Protein AF-A0A2H0YFF1-F1 (afdb_monomer)

Radius of gyration: 29.96 Å; Cα contacts (8 Å, |Δi|>4): 1438; chains: 1; bounding box: 68×63×94 Å

Secondary structure (DSSP, 8-state):
---HIIIIITTTS---EEEEPP-SSS--SEEEEE-TTT--HHHHHHHHHH----S-B-HHHHHHHHHHHHHT-SB-TTSS-B-SSTTS---STTT-TT--SSTT-----TT---EEEEEESSS-BS---S-TTTTTSSTTT-S---EES-TTSTTS-EEEPPBTTBPPEE-------SS------HHHHHHHHHHS-S--TTT--SSS----EEEEEEET----HHHHHHHHHHH---SSSSSS--SHHHH-SSSSSS-TTEEEESSHHHHHHHHHHHHHHHHHHH------EEEEE-STTEEEEEEEEEEEEEEETTEEEEEEEEEEEEEEEE-TTSS-EEEE--SSSSSEEETTTSPEEEEEEETTTTEEEEEEEEE-TT--EEEEEEEEEGGGS--SEEHHHHHHH--TTTS---EEE-SSSS--EE-SGGGHHHHHHHHT---SSSSS-SHHHHHHHHHHHHT---TT--SS-SSS-SS---EEEETTEEEE---B--SS---EEESSS-S--HHHHS--TTTS----TTS--PPPPTTSPP-TTSGGGSHHHHT--EEEEE-TTS-EEEEE---EES--TT--TTEEEEES-SS----TT-EEEEEE-GGGGGGGGGGG-TT-----SS-SPP-------S--TTSPPP-

Nearest PDB structures (foldseek):
  4koo-assembly2_C  TM=3.717E-01  e=7.898E-01  Arabidopsis thaliana
  4koo-assembly1_A  TM=3.705E-01  e=1.673E+00  Arabidopsis thaliana
  5glm-assembly1_A  TM=2.133E-01  e=6.062E+00  uncultured bacterium

Solvent-accessible surface area (backbone atoms only — not comparable to full-atom values): 35983 Å² total; per-residue (Å²): 138,85,50,64,65,57,74,73,39,56,90,80,56,80,54,57,39,69,45,70,34,60,80,68,98,78,53,61,22,26,29,55,77,29,41,38,35,70,39,48,73,67,55,48,53,51,49,62,77,70,61,71,95,80,55,62,39,25,52,29,39,23,54,36,22,51,48,22,44,71,24,56,44,65,64,50,86,92,35,54,26,32,41,71,43,84,81,23,49,68,76,48,55,53,42,25,54,66,26,74,35,70,95,41,42,85,36,55,67,69,79,76,78,46,74,42,84,45,78,41,72,68,73,56,31,56,15,58,72,59,20,80,77,41,59,53,44,24,61,95,59,38,86,62,43,54,40,52,74,36,87,91,48,50,74,62,14,24,38,35,68,60,51,93,91,45,65,57,46,73,51,71,62,68,96,62,93,79,96,51,16,31,41,40,31,42,27,15,43,23,31,47,39,41,64,39,54,47,44,48,89,94,58,49,76,49,71,59,73,50,41,39,37,32,29,33,34,37,36,64,36,80,87,59,52,63,55,45,26,18,12,30,42,6,37,42,50,67,85,84,73,76,79,46,69,82,49,64,70,27,29,26,62,85,70,81,82,52,37,78,31,45,38,62,9,70,46,74,67,46,38,53,50,42,55,46,52,51,52,52,51,51,53,44,72,61,45,82,50,65,47,71,28,79,38,78,53,68,69,83,37,29,23,45,29,40,36,25,29,24,24,51,54,40,77,42,74,79,30,75,36,67,41,35,19,39,39,34,31,29,42,30,39,34,43,95,83,69,81,51,72,46,42,25,34,38,64,82,70,76,48,52,47,31,28,56,68,25,31,36,49,47,79,45,74,37,62,84,78,72,41,63,29,25,41,31,19,38,25,38,75,86,59,46,87,52,57,81,71,50,77,46,52,53,87,72,56,40,46,75,33,42,29,27,63,47,48,26,69,51,50,55,88,86,55,61,80,50,36,33,27,33,92,80,83,81,55,80,46,68,63,42,62,93,40,13,75,78,40,21,78,51,28,61,55,61,56,61,64,72,77,84,53,40,37,64,46,25,30,53,51,44,44,39,72,71,35,53,76,54,76,84,38,48,71,61,71,80,88,54,53,63,34,44,73,40,64,35,38,54,100,93,44,75,36,32,58,54,44,32,23,21,68,63,16,35,55,39,79,45,41,33,60,76,75,72,55,54,21,75,79,70,57,33,46,54,46,27,72,41,94,42,100,88,51,85,65,66,79,64,55,76,79,52,83,63,38,82,74,16,52,49,37,17,59,65,34,44,66,32,28,37,31,37,36,18,18,38,67,27,25,41,38,34,25,27,62,46,50,73,35,75,70,64,91,86,68,54,97,44,48,41,26,30,46,44,81,71,91,76,66,86,61,64,24,35,74,68,36,33,36,34,52,56,88,32,37,48,58,53,60,50,74,29,39,74,78,57,81,78,58,88,55,28,29,58,52,69,85,83,73,81,83,91,72,102,63,59,100,82,52,88,81,85,117

Structure (mmCIF, N/CA/C/O backbone):
data_AF-A0A2H0YFF1-F1
#
_entry.id   AF-A0A2H0YFF1-F1
#
loop_
_atom_site.group_PDB
_atom_site.id
_atom_site.type_symbol
_atom_site.label_atom_id
_atom_site.label_alt_id
_atom_site.label_comp_id
_atom_site.label_asym_id
_atom_site.label_entity_id
_atom_site.label_seq_id
_atom_site.pdbx_PDB_ins_code
_atom_site.Cartn_x
_atom_site.Cartn_y
_atom_site.Cartn_z
_atom_site.occupancy
_atom_site.B_iso_or_equiv
_atom_site.auth_seq_id
_atom_site.auth_comp_id
_atom_site.auth_asym_id
_atom_site.auth_atom_id
_atom_site.pdbx_PDB_model_num
ATOM 1 N N . MET A 1 1 ? 21.540 23.521 -10.253 1.00 47.47 1 MET A N 1
ATOM 2 C CA . MET A 1 1 ? 20.463 22.851 -11.001 1.00 47.47 1 MET A CA 1
ATOM 3 C C . MET A 1 1 ? 20.415 21.422 -10.524 1.00 47.47 1 MET A C 1
ATOM 5 O O . MET A 1 1 ? 21.447 20.758 -10.525 1.00 47.47 1 MET A O 1
ATOM 9 N N . GLU A 1 2 ? 19.261 21.023 -10.017 1.00 62.78 2 GLU A N 1
ATOM 10 C CA . GLU A 1 2 ? 18.962 19.650 -9.629 1.00 62.78 2 GLU A CA 1
ATOM 11 C C . GLU A 1 2 ? 18.412 18.920 -10.863 1.00 62.78 2 GLU A C 1
ATOM 13 O O . GLU A 1 2 ? 17.651 19.519 -11.617 1.00 62.78 2 GLU A O 1
ATOM 18 N N . GLY A 1 3 ? 18.865 17.692 -11.125 1.00 69.12 3 GLY A N 1
ATOM 19 C CA . GLY A 1 3 ? 18.370 16.856 -12.225 1.00 69.12 3 GLY A CA 1
ATOM 20 C C . GLY A 1 3 ? 17.419 15.766 -11.724 1.00 69.12 3 GLY A C 1
ATOM 21 O O . GLY A 1 3 ? 17.262 15.581 -10.516 1.00 69.12 3 GLY A O 1
ATOM 22 N N . VAL A 1 4 ? 16.818 15.002 -12.645 1.00 76.19 4 VAL A N 1
ATOM 23 C CA . VAL A 1 4 ? 15.835 13.942 -12.326 1.00 76.19 4 VAL A CA 1
ATOM 24 C C . VAL A 1 4 ? 16.367 12.962 -11.281 1.00 76.19 4 VAL A C 1
ATOM 26 O O . VAL A 1 4 ? 15.707 12.719 -10.275 1.00 76.19 4 VAL A O 1
ATOM 29 N N . VAL A 1 5 ? 17.596 12.471 -11.464 1.00 76.25 5 VAL A N 1
ATOM 30 C CA . VAL A 1 5 ? 18.244 11.506 -10.561 1.00 76.25 5 VAL A CA 1
ATOM 31 C C . VAL A 1 5 ? 18.373 12.056 -9.135 1.00 76.25 5 VAL A C 1
ATOM 33 O O . VAL A 1 5 ? 18.144 11.331 -8.171 1.00 76.25 5 VAL A O 1
ATOM 36 N N . GLN A 1 6 ? 18.696 13.340 -8.974 1.00 71.00 6 GLN A N 1
ATOM 37 C CA . GLN A 1 6 ? 18.771 13.960 -7.652 1.00 71.00 6 GLN A CA 1
ATOM 38 C C . GLN A 1 6 ? 17.389 14.122 -7.009 1.00 71.00 6 GLN A C 1
ATOM 40 O O . GLN A 1 6 ? 17.245 13.782 -5.837 1.00 71.00 6 GLN A O 1
ATOM 45 N N . SER A 1 7 ? 16.394 14.550 -7.793 1.00 60.62 7 SER A N 1
ATOM 46 C CA . SER A 1 7 ? 15.045 14.842 -7.288 1.00 60.62 7 SER A CA 1
ATOM 47 C C . SER A 1 7 ? 14.215 13.596 -6.957 1.00 60.62 7 SER A C 1
ATOM 49 O O . SER A 1 7 ? 13.497 13.583 -5.961 1.00 60.62 7 SER A O 1
ATOM 51 N N . VAL A 1 8 ? 14.309 12.540 -7.773 1.00 57.66 8 VAL A N 1
ATOM 52 C CA . VAL A 1 8 ? 13.447 11.350 -7.662 1.00 57.66 8 VAL A CA 1
ATOM 53 C C . VAL A 1 8 ? 14.130 10.243 -6.864 1.00 57.66 8 VAL A C 1
ATOM 55 O O . VAL A 1 8 ? 13.524 9.661 -5.965 1.00 57.66 8 VAL A O 1
ATOM 58 N N . VAL A 1 9 ? 15.401 9.955 -7.172 1.00 64.12 9 VAL A N 1
ATOM 59 C CA . VAL A 1 9 ? 16.134 8.835 -6.561 1.00 64.12 9 VAL A CA 1
ATOM 60 C C . VAL A 1 9 ? 16.710 9.240 -5.207 1.00 64.12 9 VAL A C 1
ATOM 62 O O . VAL A 1 9 ? 16.519 8.518 -4.230 1.00 64.12 9 VAL A O 1
ATOM 65 N N . GLY A 1 10 ? 17.372 10.399 -5.118 1.00 63.44 10 GLY A N 1
ATOM 66 C CA . GLY A 1 10 ? 17.855 10.974 -3.857 1.00 63.44 10 GLY A CA 1
ATOM 67 C C . GLY A 1 10 ? 18.527 9.953 -2.923 1.00 63.44 10 GLY A C 1
ATOM 68 O O . GLY A 1 10 ? 19.467 9.260 -3.307 1.00 63.44 10 GLY A O 1
ATOM 69 N N . THR A 1 11 ? 18.034 9.853 -1.685 1.00 58.16 11 THR A N 1
ATOM 70 C CA . THR A 1 11 ? 18.439 8.839 -0.689 1.00 58.16 11 THR A CA 1
ATOM 71 C C . THR A 1 11 ? 17.560 7.581 -0.695 1.00 58.16 11 THR A C 1
ATOM 73 O O . THR A 1 11 ? 17.757 6.699 0.139 1.00 58.16 11 THR A O 1
ATOM 76 N N . ARG A 1 12 ? 16.580 7.491 -1.603 1.00 58.72 12 ARG A N 1
ATOM 77 C CA . ARG A 1 12 ? 15.536 6.453 -1.628 1.00 58.72 12 ARG A CA 1
ATOM 78 C C . ARG A 1 12 ? 16.004 5.143 -2.267 1.00 58.72 12 ARG A C 1
ATOM 80 O O . ARG A 1 12 ? 15.419 4.102 -1.991 1.00 58.72 12 ARG A O 1
ATOM 87 N N . ALA A 1 13 ? 17.062 5.170 -3.081 1.00 73.81 13 ALA A N 1
ATOM 88 C CA . ALA A 1 13 ? 17.677 3.969 -3.648 1.00 73.81 13 ALA A CA 1
ATOM 89 C C . ALA A 1 13 ? 19.197 4.120 -3.836 1.00 73.81 13 ALA A C 1
ATOM 91 O O . ALA A 1 13 ? 19.732 5.227 -3.906 1.00 73.81 13 ALA A O 1
ATOM 92 N N . ARG A 1 14 ? 19.903 2.985 -3.938 1.00 79.81 14 ARG A N 1
ATOM 93 C CA . ARG A 1 14 ? 21.318 2.938 -4.345 1.00 79.81 14 ARG A CA 1
ATOM 94 C C . ARG A 1 14 ? 21.388 2.872 -5.864 1.00 79.81 14 ARG A C 1
ATOM 96 O O . ARG A 1 14 ? 20.662 2.094 -6.473 1.00 79.81 14 ARG A O 1
ATOM 103 N N . LEU A 1 15 ? 22.275 3.659 -6.462 1.00 85.75 15 LEU A N 1
ATOM 104 C CA . LEU A 1 15 ? 22.366 3.793 -7.912 1.00 85.75 15 LEU A CA 1
ATOM 105 C C . LEU A 1 15 ? 23.765 3.423 -8.405 1.00 85.75 15 LEU A C 1
ATOM 107 O O . LEU A 1 15 ? 24.764 3.920 -7.889 1.00 85.75 15 LEU A O 1
ATOM 111 N N . GLY A 1 16 ? 23.814 2.582 -9.433 1.00 90.56 16 GLY A N 1
ATOM 112 C CA . GLY A 1 16 ? 25.003 2.342 -10.244 1.00 90.56 16 GLY A CA 1
ATOM 113 C C . GLY A 1 16 ? 24.839 2.951 -11.633 1.00 90.56 16 GLY A C 1
ATOM 114 O O . GLY A 1 16 ? 23.740 3.338 -12.025 1.00 90.56 16 GLY A O 1
ATOM 115 N N . LEU A 1 17 ? 25.934 3.030 -12.381 1.00 92.94 17 LEU A N 1
ATOM 116 C CA . LEU A 1 17 ? 25.935 3.524 -13.755 1.00 92.94 17 LEU A CA 1
ATOM 117 C C . LEU A 1 17 ? 26.795 2.617 -14.619 1.00 92.94 17 LEU A C 1
ATOM 119 O O . LEU A 1 17 ? 27.952 2.364 -14.281 1.00 92.94 17 LEU A O 1
ATOM 123 N N . SER A 1 18 ? 26.240 2.179 -15.743 1.00 93.19 18 SER A N 1
ATOM 124 C CA . SER A 1 18 ? 26.952 1.405 -16.757 1.00 93.19 18 SER A CA 1
ATOM 125 C C . SER A 1 18 ? 26.823 2.086 -18.112 1.00 93.19 18 SER A C 1
ATOM 127 O O . SER A 1 18 ? 25.820 2.742 -18.381 1.00 93.19 18 SER A O 1
ATOM 129 N N . PHE A 1 19 ? 27.836 1.928 -18.956 1.00 92.12 19 PHE A N 1
ATOM 130 C CA . PHE A 1 19 ? 27.847 2.453 -20.319 1.00 92.12 19 PHE A CA 1
ATOM 131 C C . PHE A 1 19 ? 28.189 1.355 -21.321 1.00 92.12 19 PHE A C 1
ATOM 133 O O . PHE A 1 19 ? 28.842 0.365 -20.981 1.00 92.12 19 PHE A O 1
ATOM 140 N N . TYR A 1 20 ? 27.794 1.565 -22.575 1.00 88.94 20 TYR A N 1
ATOM 141 C CA . TYR A 1 20 ? 28.272 0.756 -23.691 1.00 88.94 20 TYR A CA 1
ATOM 142 C C . TYR A 1 20 ? 29.775 0.927 -23.852 1.00 88.94 20 TYR A C 1
ATOM 144 O O . TYR A 1 20 ? 30.327 2.021 -23.690 1.00 88.94 20 TYR A O 1
ATOM 152 N N . LYS A 1 21 ? 30.455 -0.158 -24.200 1.00 80.88 21 LYS A N 1
ATOM 153 C CA . LYS A 1 21 ? 31.898 -0.128 -24.391 1.00 80.88 21 LYS A CA 1
ATOM 154 C C . LYS A 1 21 ? 32.259 0.485 -25.744 1.00 80.88 21 LYS A C 1
ATOM 156 O O . LYS A 1 21 ? 31.589 0.242 -26.744 1.00 80.88 21 LYS A O 1
ATOM 161 N N . THR A 1 22 ? 33.324 1.287 -25.791 1.00 69.62 22 THR A N 1
ATOM 162 C CA . THR A 1 22 ? 33.795 1.962 -27.014 1.00 69.62 22 THR A CA 1
ATOM 163 C C . THR A 1 22 ? 34.556 1.021 -27.945 1.00 69.62 22 THR A C 1
ATOM 165 O O . THR A 1 22 ? 35.448 0.304 -27.504 1.00 69.62 22 THR A O 1
ATOM 168 N N . ASN A 1 23 ? 34.241 1.043 -29.244 1.00 60.88 23 ASN A N 1
ATOM 169 C CA . ASN A 1 23 ? 34.845 0.181 -30.271 1.00 60.88 23 ASN A CA 1
ATOM 170 C C . ASN A 1 23 ? 36.364 0.383 -30.475 1.00 60.88 23 ASN A C 1
ATOM 172 O O . ASN A 1 23 ? 36.762 1.380 -31.069 1.00 60.88 23 ASN A O 1
ATOM 176 N N . ALA A 1 24 ? 37.199 -0.591 -30.072 1.00 55.22 24 ALA A N 1
ATOM 177 C CA . ALA A 1 24 ? 38.389 -1.100 -30.793 1.00 55.22 24 ALA A CA 1
ATOM 178 C C . ALA A 1 24 ? 39.198 -2.138 -29.966 1.00 55.22 24 ALA A C 1
ATOM 180 O O . ALA A 1 24 ? 39.409 -1.933 -28.773 1.00 55.22 24 ALA A O 1
ATOM 181 N N . PRO A 1 25 ? 39.770 -3.210 -30.558 1.00 51.38 25 PRO A N 1
ATOM 182 C CA . PRO A 1 25 ? 39.350 -3.934 -31.759 1.00 51.38 25 PRO A CA 1
ATOM 183 C C . PRO A 1 25 ? 38.375 -5.097 -31.456 1.00 51.38 25 PRO A C 1
ATOM 185 O O . PRO A 1 25 ? 37.949 -5.768 -32.389 1.00 51.38 25 PRO A O 1
ATOM 188 N N . ARG A 1 26 ? 38.052 -5.372 -30.177 1.00 59.62 26 ARG A N 1
ATOM 189 C CA . ARG A 1 26 ? 37.077 -6.399 -29.732 1.00 59.62 26 ARG A CA 1
ATOM 190 C C . ARG A 1 26 ? 36.312 -6.067 -28.424 1.00 59.62 26 ARG A C 1
ATOM 192 O O . ARG A 1 26 ? 36.254 -6.923 -27.542 1.00 59.62 26 ARG A O 1
ATOM 199 N N . PRO A 1 27 ? 35.793 -4.854 -28.184 1.00 62.25 27 PRO A N 1
ATOM 200 C CA . PRO A 1 27 ? 35.020 -4.617 -26.972 1.00 62.25 27 PRO A CA 1
ATOM 201 C C . PRO A 1 27 ? 33.555 -5.002 -27.203 1.00 62.25 27 PRO A C 1
ATOM 203 O O . PRO A 1 27 ? 32.836 -4.299 -27.898 1.00 62.25 27 PRO A O 1
ATOM 206 N N . GLN A 1 28 ? 33.145 -6.133 -26.637 1.00 76.75 28 GLN A N 1
ATOM 207 C CA . GLN A 1 28 ? 31.749 -6.578 -26.573 1.00 76.75 28 GLN A CA 1
ATOM 208 C C . GLN A 1 28 ? 31.120 -6.111 -25.254 1.00 76.75 28 GLN A C 1
ATOM 210 O O . GLN A 1 28 ? 31.837 -5.973 -24.257 1.00 76.75 28 GLN A O 1
ATOM 215 N N . GLY A 1 29 ? 29.806 -5.876 -25.257 1.00 84.69 29 GLY A N 1
ATOM 216 C CA . GLY A 1 29 ? 29.028 -5.515 -24.070 1.00 84.69 29 GLY A CA 1
ATOM 217 C C . GLY A 1 29 ? 29.283 -4.116 -23.515 1.00 84.69 29 GLY A C 1
ATOM 218 O O . GLY A 1 29 ? 29.617 -3.173 -24.240 1.00 84.69 29 GLY A O 1
ATOM 219 N N . GLY A 1 30 ? 29.093 -3.991 -22.204 1.00 89.94 30 GLY A N 1
ATOM 220 C CA . GLY A 1 30 ? 29.210 -2.734 -21.473 1.00 89.94 30 GLY A CA 1
ATOM 221 C C . GLY A 1 30 ? 30.314 -2.752 -20.425 1.00 89.94 30 GLY A C 1
ATOM 222 O O . GLY A 1 30 ? 31.131 -3.669 -20.350 1.00 89.94 30 GLY A O 1
ATOM 223 N N . PHE A 1 31 ? 30.335 -1.719 -19.594 1.00 92.00 31 PHE A N 1
ATOM 224 C CA . PHE A 1 31 ? 31.140 -1.685 -18.380 1.00 92.00 31 PHE A CA 1
ATOM 225 C C . PHE A 1 31 ? 30.450 -0.861 -17.290 1.00 92.00 31 PHE A C 1
ATOM 227 O O . PHE A 1 31 ? 29.748 0.111 -17.575 1.00 92.00 31 PHE A O 1
ATOM 234 N N . VAL A 1 32 ? 30.674 -1.244 -16.036 1.00 93.62 32 VAL A N 1
ATOM 235 C CA . VAL A 1 32 ? 30.192 -0.548 -14.843 1.00 93.62 32 VAL A CA 1
ATOM 236 C C . VAL A 1 32 ? 31.130 0.618 -14.555 1.00 93.62 32 VAL A C 1
ATOM 238 O O . VAL A 1 32 ? 32.269 0.432 -14.129 1.00 93.62 32 VAL A O 1
ATOM 241 N N . GLN A 1 33 ? 30.643 1.831 -14.790 1.00 92.50 33 GLN A N 1
ATOM 242 C CA . GLN A 1 33 ? 31.378 3.065 -14.529 1.00 92.50 33 GLN A CA 1
ATOM 243 C C . GLN A 1 33 ? 31.280 3.486 -13.061 1.00 92.50 33 GLN A C 1
ATOM 245 O O . GLN A 1 33 ? 32.243 3.992 -12.484 1.00 92.50 33 GLN A O 1
ATOM 250 N N . VAL A 1 34 ? 30.110 3.290 -12.453 1.00 91.25 34 VAL A N 1
ATOM 251 C CA . VAL A 1 34 ? 29.871 3.566 -11.036 1.00 91.25 34 VAL A CA 1
ATOM 252 C C . VAL A 1 34 ? 29.217 2.345 -10.407 1.00 91.25 34 VAL A C 1
ATOM 254 O O . VAL A 1 34 ? 28.127 1.942 -10.808 1.00 91.25 34 VAL A O 1
ATOM 257 N N . ASN A 1 35 ? 29.883 1.764 -9.410 1.00 89.94 35 ASN A N 1
ATOM 258 C CA . ASN A 1 35 ? 29.357 0.622 -8.668 1.00 89.94 35 ASN A CA 1
ATOM 259 C C . ASN A 1 35 ? 28.152 1.042 -7.816 1.00 89.94 35 ASN A C 1
ATOM 261 O O . ASN A 1 35 ? 28.213 2.058 -7.125 1.00 89.94 35 ASN A O 1
ATOM 265 N N . VAL A 1 36 ? 27.120 0.199 -7.757 1.00 87.94 36 VAL A N 1
ATOM 266 C CA . VAL A 1 36 ? 25.960 0.372 -6.856 1.00 87.94 36 VAL A CA 1
ATOM 267 C C . VAL A 1 36 ? 26.406 0.395 -5.388 1.00 87.94 36 VAL A C 1
ATOM 269 O O . VAL A 1 36 ? 25.843 1.097 -4.545 1.00 87.94 36 VAL A O 1
ATOM 272 N N . SER A 1 37 ? 27.452 -0.372 -5.082 1.00 74.56 37 SER A N 1
ATOM 273 C CA . SER A 1 37 ? 27.920 -0.621 -3.725 1.00 74.56 37 SER A CA 1
ATOM 274 C C . SER A 1 37 ? 28.665 0.557 -3.082 1.00 74.56 37 SER A C 1
ATOM 276 O O . SER A 1 37 ? 28.635 0.723 -1.862 1.00 74.56 37 SER A O 1
ATOM 278 N N . GLY A 1 38 ? 29.326 1.381 -3.901 1.00 58.41 38 GLY A N 1
ATOM 279 C CA . GLY A 1 38 ? 30.265 2.416 -3.453 1.00 58.41 38 GLY A CA 1
ATOM 280 C C . GLY A 1 38 ? 30.173 3.746 -4.202 1.00 58.41 38 GLY A C 1
ATOM 281 O O . GLY A 1 38 ? 30.958 4.650 -3.920 1.00 58.41 38 GLY A O 1
ATOM 282 N N . GLY A 1 39 ? 29.246 3.882 -5.152 1.00 62.56 39 GLY A N 1
ATOM 283 C CA . GLY A 1 39 ? 28.975 5.133 -5.847 1.00 62.56 39 GLY A CA 1
ATOM 284 C C . GLY A 1 39 ? 28.208 6.112 -4.965 1.00 62.56 39 GLY A C 1
ATOM 285 O O . GLY A 1 39 ? 27.150 5.787 -4.432 1.00 62.56 39 GLY A O 1
ATOM 286 N N . SER A 1 40 ? 28.709 7.340 -4.825 1.00 68.69 40 SER A N 1
ATOM 287 C CA . SER A 1 40 ? 27.871 8.436 -4.337 1.00 68.69 40 SER A CA 1
ATOM 288 C C . SER A 1 40 ? 26.937 8.897 -5.456 1.00 68.69 40 SER A C 1
ATOM 290 O O . SER A 1 40 ? 27.327 8.899 -6.626 1.00 68.69 40 SER A O 1
ATOM 292 N N . LEU A 1 41 ? 25.746 9.393 -5.111 1.00 69.44 41 LEU A N 1
ATOM 293 C CA . LEU A 1 41 ? 24.835 10.027 -6.075 1.00 69.44 41 LEU A CA 1
ATOM 294 C C . LEU A 1 41 ? 25.551 11.106 -6.908 1.00 69.44 41 LEU A C 1
ATOM 296 O O . LEU A 1 41 ? 25.374 11.201 -8.120 1.00 69.44 41 LEU A O 1
ATOM 300 N N . SER A 1 42 ? 26.446 11.864 -6.266 1.00 76.62 42 SER A N 1
ATOM 301 C CA . SER A 1 42 ? 27.289 12.862 -6.926 1.00 76.62 42 SER A CA 1
ATOM 302 C C . SER A 1 42 ? 28.253 12.266 -7.957 1.00 76.62 42 SER A C 1
ATOM 304 O O . SER A 1 42 ? 28.470 12.877 -8.999 1.00 76.62 42 SER A O 1
ATOM 306 N N . SER A 1 43 ? 28.817 11.079 -7.709 1.00 81.25 43 SER A N 1
ATOM 307 C CA . SER A 1 43 ? 29.696 10.401 -8.666 1.00 81.25 43 SER A CA 1
ATOM 308 C C . SER A 1 43 ? 28.932 9.958 -9.915 1.00 81.25 43 SER A C 1
ATOM 310 O O . SER A 1 43 ? 29.400 10.211 -11.023 1.00 81.25 43 SER A O 1
ATOM 312 N N . THR A 1 44 ? 27.720 9.420 -9.751 1.00 84.25 44 THR A N 1
ATOM 313 C CA . THR A 1 44 ? 26.844 9.033 -10.864 1.00 84.25 44 THR A CA 1
ATOM 314 C C . THR A 1 44 ? 26.440 10.238 -11.706 1.00 84.25 44 THR A C 1
ATOM 316 O O . THR A 1 44 ? 26.648 10.238 -12.917 1.00 84.25 44 THR A O 1
ATOM 319 N N . VAL A 1 45 ? 25.958 11.310 -11.068 1.00 84.88 45 VAL A N 1
ATOM 320 C CA . VAL A 1 45 ? 25.586 12.562 -11.751 1.00 84.88 45 VAL A CA 1
ATOM 321 C C . VAL A 1 45 ? 26.768 13.154 -12.520 1.00 84.88 45 VAL A C 1
ATOM 323 O O . VAL A 1 45 ? 26.618 13.575 -13.666 1.00 84.88 45 VAL A O 1
ATOM 326 N N . ASN A 1 46 ? 27.962 13.164 -11.920 1.00 87.88 46 ASN A N 1
ATOM 327 C CA . ASN A 1 46 ? 29.157 13.669 -12.591 1.00 87.88 46 ASN A CA 1
ATOM 328 C C . ASN A 1 46 ? 29.490 12.858 -13.846 1.00 87.88 46 ASN A C 1
ATOM 330 O O . ASN A 1 46 ? 29.812 13.443 -14.876 1.00 87.88 46 ASN A O 1
ATOM 334 N N . GLN A 1 47 ? 29.400 11.528 -13.784 1.00 90.50 47 GLN A N 1
ATOM 335 C CA . GLN A 1 47 ? 29.680 10.680 -14.942 1.00 90.50 47 GLN A CA 1
ATOM 336 C C . GLN A 1 47 ? 28.637 10.844 -16.050 1.00 90.50 47 GLN A C 1
ATOM 338 O O . GLN A 1 47 ? 29.024 10.908 -17.215 1.00 90.50 47 GLN A O 1
ATOM 343 N N . ILE A 1 48 ? 27.353 11.001 -15.708 1.00 88.94 48 ILE A N 1
ATOM 344 C CA . ILE A 1 48 ? 26.289 11.314 -16.678 1.00 88.94 48 ILE A CA 1
ATOM 345 C C . ILE A 1 48 ? 26.590 12.635 -17.404 1.00 88.94 48 ILE A C 1
ATOM 347 O O . ILE A 1 48 ? 26.546 12.687 -18.627 1.00 88.94 48 ILE A O 1
ATOM 351 N N . ASN A 1 49 ? 26.972 13.685 -16.672 1.00 88.81 49 ASN A N 1
ATOM 352 C CA . ASN A 1 49 ? 27.240 15.003 -17.259 1.00 88.81 49 ASN A CA 1
ATOM 353 C C . ASN A 1 49 ? 28.520 15.061 -18.113 1.00 88.81 49 ASN A C 1
ATOM 355 O O . ASN A 1 49 ? 28.637 15.913 -18.995 1.00 88.81 49 ASN A O 1
ATOM 359 N N . LEU A 1 50 ? 29.510 14.212 -17.819 1.00 89.94 50 LEU A N 1
ATOM 360 C CA . LEU A 1 50 ? 30.820 14.236 -18.479 1.00 89.94 50 LEU A CA 1
ATOM 361 C C . LEU A 1 50 ? 30.926 13.264 -19.659 1.00 89.94 50 LEU A C 1
ATOM 363 O O . LEU A 1 50 ? 31.741 13.488 -20.557 1.00 89.94 50 LEU A O 1
ATOM 367 N N . THR A 1 51 ? 30.138 12.190 -19.663 1.00 87.44 51 THR A N 1
ATOM 368 C CA . THR A 1 51 ? 30.247 11.134 -20.674 1.00 87.44 51 THR A CA 1
ATOM 369 C C . THR A 1 51 ? 29.468 11.509 -21.927 1.00 87.44 51 THR A C 1
ATOM 371 O O . THR A 1 51 ? 28.304 11.890 -21.863 1.00 87.44 51 THR A O 1
ATOM 374 N N . ARG A 1 52 ? 30.111 11.388 -23.092 1.00 83.81 52 ARG A N 1
ATOM 375 C CA . ARG A 1 52 ? 29.475 11.620 -24.395 1.00 83.81 52 ARG A CA 1
ATOM 376 C C . ARG A 1 52 ? 29.223 10.290 -25.115 1.00 83.81 52 ARG A C 1
ATOM 378 O O . ARG A 1 52 ? 30.161 9.488 -25.192 1.00 83.81 52 ARG A O 1
ATOM 385 N N . PRO A 1 53 ? 28.025 10.070 -25.691 1.00 79.25 53 PRO A N 1
ATOM 386 C CA . PRO A 1 53 ? 27.761 8.914 -26.548 1.00 79.25 53 PRO A CA 1
ATOM 387 C C . PRO A 1 53 ? 28.768 8.864 -27.705 1.00 79.25 53 PRO A C 1
ATOM 389 O O . PRO A 1 53 ? 29.011 9.876 -28.364 1.00 79.25 53 PRO A O 1
ATOM 392 N N . SER A 1 54 ? 29.428 7.723 -27.907 1.00 74.88 54 SER A N 1
ATOM 393 C CA . SER A 1 54 ? 30.556 7.619 -28.853 1.00 74.88 54 SER A CA 1
ATOM 394 C C . SER A 1 54 ? 30.808 6.205 -29.390 1.00 74.88 54 SER A C 1
ATOM 396 O O . SER A 1 54 ? 31.890 5.924 -29.908 1.00 74.88 54 SER A O 1
ATOM 398 N N . THR A 1 55 ? 29.842 5.296 -29.261 1.00 73.75 55 THR A N 1
ATOM 399 C CA . THR A 1 55 ? 30.026 3.883 -29.609 1.00 73.75 55 THR A CA 1
ATOM 400 C C . THR A 1 55 ? 28.779 3.262 -30.233 1.00 73.75 55 THR A C 1
ATOM 402 O O . THR A 1 55 ? 27.745 3.911 -30.335 1.00 73.75 55 THR A O 1
ATOM 405 N N . ASN A 1 56 ? 28.936 2.020 -30.682 1.00 77.38 56 ASN A N 1
ATOM 406 C CA . ASN A 1 56 ? 27.887 1.124 -31.150 1.00 77.38 56 ASN A CA 1
ATOM 407 C C . ASN A 1 56 ? 26.916 0.729 -30.019 1.00 77.38 56 ASN A C 1
ATOM 409 O O . ASN A 1 56 ? 27.161 1.027 -28.850 1.00 77.38 56 ASN A O 1
ATOM 413 N N . THR A 1 57 ? 25.854 -0.000 -30.365 1.00 82.25 57 THR A N 1
ATOM 414 C CA . THR A 1 57 ? 24.722 -0.316 -29.480 1.00 82.25 57 THR A CA 1
ATOM 415 C C . THR A 1 57 ? 24.636 -1.833 -29.197 1.00 82.25 57 THR A C 1
ATOM 417 O O . THR A 1 57 ? 23.768 -2.501 -29.761 1.00 82.25 57 THR A O 1
ATOM 420 N N . PRO A 1 58 ? 25.541 -2.419 -28.377 1.00 84.75 58 PRO A N 1
ATOM 421 C CA . PRO A 1 58 ? 25.513 -3.839 -27.999 1.00 84.75 58 PRO A CA 1
ATOM 422 C C . PRO A 1 58 ? 24.494 -4.074 -26.873 1.00 84.75 58 PRO A C 1
ATOM 424 O O . PRO A 1 58 ? 24.862 -4.134 -25.693 1.00 84.75 58 PRO A O 1
ATOM 427 N N . LEU A 1 59 ? 23.203 -4.092 -27.216 1.00 88.69 59 LEU A N 1
ATOM 428 C CA . LEU A 1 59 ? 22.118 -4.077 -26.232 1.00 88.69 59 LEU A CA 1
ATOM 429 C C . LEU A 1 59 ? 22.147 -5.308 -25.324 1.00 88.69 59 LEU A C 1
ATOM 431 O O . LEU A 1 59 ? 22.246 -5.188 -24.098 1.00 88.69 59 LEU A O 1
ATOM 435 N N . ALA A 1 60 ? 22.101 -6.495 -25.921 1.00 89.31 60 ALA A N 1
ATOM 436 C CA . ALA A 1 60 ? 21.970 -7.724 -25.168 1.00 89.31 60 ALA A CA 1
ATOM 437 C C . ALA A 1 60 ? 23.260 -8.058 -24.408 1.00 89.31 60 ALA A C 1
ATOM 439 O O . ALA A 1 60 ? 23.201 -8.435 -23.235 1.00 89.31 60 ALA A O 1
ATOM 440 N N . GLU A 1 61 ? 24.445 -7.846 -24.997 1.00 88.94 61 GLU A N 1
ATOM 441 C CA . GLU A 1 61 ? 25.695 -8.066 -24.267 1.00 88.94 61 GLU A CA 1
ATOM 442 C C . GLU A 1 61 ? 25.898 -7.080 -23.123 1.00 88.94 61 GLU A C 1
ATOM 444 O O . GLU A 1 61 ? 26.494 -7.459 -22.117 1.00 88.94 61 GLU A O 1
ATOM 449 N N . THR A 1 62 ? 25.427 -5.836 -23.245 1.00 91.88 62 THR A N 1
ATOM 450 C CA . THR A 1 62 ? 25.506 -4.872 -22.140 1.00 91.88 62 THR A CA 1
ATOM 451 C C . THR A 1 62 ? 24.607 -5.302 -20.992 1.00 91.88 62 THR A C 1
ATOM 453 O O . THR A 1 62 ? 25.067 -5.325 -19.847 1.00 91.88 62 THR A O 1
ATOM 456 N N . LEU A 1 63 ? 23.361 -5.696 -21.274 1.00 94.12 63 LEU A N 1
ATOM 457 C CA . LEU A 1 63 ? 22.470 -6.236 -20.247 1.00 94.12 63 LEU A CA 1
ATOM 458 C C . LEU A 1 63 ? 23.069 -7.502 -19.610 1.00 94.12 63 LEU A C 1
ATOM 460 O O . LEU A 1 63 ? 23.042 -7.650 -18.387 1.00 94.12 63 LEU A O 1
ATOM 464 N N . TRP A 1 64 ? 23.714 -8.359 -20.407 1.00 93.56 64 TRP A N 1
ATOM 465 C CA . TRP A 1 64 ? 24.429 -9.534 -19.910 1.00 93.56 64 TRP A CA 1
ATOM 466 C C . TRP A 1 64 ? 25.628 -9.168 -19.027 1.00 93.56 64 TRP A C 1
ATOM 468 O O . TRP A 1 64 ? 25.828 -9.775 -17.976 1.00 93.56 64 TRP A O 1
ATOM 478 N N . THR A 1 65 ? 26.396 -8.132 -19.374 1.00 93.94 65 THR A N 1
ATOM 479 C CA . THR A 1 65 ? 27.461 -7.603 -18.508 1.00 93.94 65 THR A CA 1
ATOM 480 C C . THR A 1 65 ? 26.912 -7.115 -17.169 1.00 93.94 65 THR A C 1
ATOM 482 O O . THR A 1 65 ? 27.502 -7.409 -16.127 1.00 93.94 65 THR A O 1
ATOM 485 N N . VAL A 1 66 ? 25.770 -6.419 -17.166 1.00 95.38 66 VAL A N 1
ATOM 486 C CA . VAL A 1 66 ? 25.096 -6.000 -15.926 1.00 95.38 66 VAL A CA 1
ATOM 487 C C . VAL A 1 66 ? 24.648 -7.220 -15.115 1.00 95.38 66 VAL A C 1
ATOM 489 O O . VAL A 1 66 ? 24.871 -7.253 -13.905 1.00 95.38 66 VAL A O 1
ATOM 492 N N . ALA A 1 67 ? 24.116 -8.263 -15.759 1.00 94.75 67 ALA A N 1
ATOM 493 C CA . ALA A 1 67 ? 23.777 -9.518 -15.089 1.00 94.75 67 ALA A CA 1
ATOM 494 C C . ALA A 1 67 ? 24.999 -10.146 -14.401 1.00 94.75 67 ALA A C 1
ATOM 496 O O . ALA A 1 67 ? 24.937 -10.497 -13.225 1.00 94.75 67 ALA A O 1
ATOM 497 N N . GLY A 1 68 ? 26.144 -10.200 -15.088 1.00 94.00 68 GLY A N 1
ATOM 498 C CA . GLY A 1 68 ? 27.403 -10.686 -14.523 1.00 94.00 68 GLY A CA 1
ATOM 499 C C . GLY A 1 68 ? 27.928 -9.854 -13.352 1.00 94.00 68 GLY A C 1
ATOM 500 O O . GLY A 1 68 ? 28.498 -10.406 -12.405 1.00 94.00 68 GLY A O 1
ATOM 501 N N . TYR A 1 69 ? 27.708 -8.538 -13.388 1.00 94.94 69 TYR A N 1
ATOM 502 C CA . TYR A 1 69 ? 28.020 -7.636 -12.283 1.00 94.94 69 TYR A CA 1
ATOM 503 C C . TYR A 1 69 ? 27.163 -7.934 -11.045 1.00 94.94 69 TYR A C 1
ATOM 505 O O . TYR A 1 69 ? 27.707 -8.052 -9.947 1.00 94.94 69 TYR A O 1
ATOM 513 N N . PHE A 1 70 ? 25.854 -8.136 -11.203 1.00 93.81 70 PHE A N 1
ATOM 514 C CA . PHE A 1 70 ? 24.973 -8.528 -10.096 1.00 93.81 70 PHE A CA 1
ATOM 515 C C . PHE A 1 70 ? 25.215 -9.959 -9.613 1.00 93.81 70 PHE A C 1
ATOM 517 O O . PHE A 1 70 ? 25.139 -10.209 -8.410 1.00 93.81 70 PHE A O 1
ATOM 524 N N . ALA A 1 71 ? 25.591 -10.868 -10.512 1.00 92.81 71 ALA A N 1
ATOM 525 C CA . ALA A 1 71 ? 25.996 -12.237 -10.204 1.00 92.81 71 ALA A CA 1
ATOM 526 C C . ALA A 1 71 ? 27.372 -12.330 -9.516 1.00 92.81 71 ALA A C 1
ATOM 528 O O . ALA A 1 71 ? 27.688 -13.356 -8.918 1.00 92.81 71 ALA A O 1
ATOM 529 N N . GLN A 1 72 ? 28.203 -11.280 -9.610 1.00 92.00 72 GLN A N 1
ATOM 530 C CA . GLN A 1 72 ? 29.590 -11.254 -9.124 1.00 92.00 72 GLN A CA 1
ATOM 531 C C . GLN A 1 72 ? 30.429 -12.448 -9.622 1.00 92.00 72 GLN A C 1
ATOM 533 O O . GLN A 1 72 ? 31.229 -13.031 -8.893 1.00 92.00 72 GLN A O 1
ATOM 538 N N . THR A 1 73 ? 30.287 -12.795 -10.903 1.00 91.19 73 THR A N 1
ATOM 539 C CA . THR A 1 73 ? 31.044 -13.883 -11.548 1.00 91.19 73 THR A CA 1
ATOM 540 C C . THR A 1 73 ? 31.705 -13.415 -12.837 1.00 91.19 73 THR A C 1
ATOM 542 O O . THR A 1 73 ? 31.274 -12.449 -13.459 1.00 91.19 73 THR A O 1
ATOM 545 N N . ALA A 1 74 ? 32.788 -14.080 -13.244 1.00 89.00 74 ALA A N 1
ATOM 546 C CA . ALA A 1 74 ? 33.495 -13.772 -14.485 1.00 89.00 74 ALA A CA 1
ATOM 547 C C . ALA A 1 74 ? 32.917 -14.509 -15.707 1.00 89.00 74 ALA A C 1
ATOM 549 O O . ALA A 1 74 ? 33.143 -14.071 -16.830 1.00 89.00 74 ALA A O 1
ATOM 550 N N . SER A 1 75 ? 32.205 -15.619 -15.500 1.00 87.31 75 SER A N 1
ATOM 551 C CA . SER A 1 75 ? 31.640 -16.451 -16.568 1.00 87.31 75 SER A CA 1
ATOM 552 C C . SER A 1 75 ? 30.326 -17.086 -16.111 1.00 87.31 75 SER A C 1
ATOM 554 O O . SER A 1 75 ? 30.190 -17.458 -14.943 1.00 87.31 75 SER A O 1
ATOM 556 N N . MET A 1 76 ? 29.371 -17.192 -17.036 1.00 86.12 76 MET A N 1
ATOM 557 C CA . MET A 1 76 ? 28.063 -17.836 -16.872 1.00 86.12 76 MET A CA 1
ATOM 558 C C . MET A 1 76 ? 27.724 -18.593 -18.162 1.00 86.12 76 MET A C 1
ATOM 560 O O . MET A 1 76 ? 28.223 -18.238 -19.231 1.00 86.12 76 MET A O 1
ATOM 564 N N . GLU A 1 77 ? 26.902 -19.642 -18.071 1.00 85.75 77 GLU A N 1
ATOM 565 C CA . GLU A 1 77 ? 26.384 -20.383 -19.235 1.00 85.75 77 GLU A CA 1
ATOM 566 C C . GLU A 1 77 ? 27.448 -20.979 -20.179 1.00 85.75 77 GLU A C 1
ATOM 568 O O . GLU A 1 77 ? 27.167 -21.313 -21.329 1.00 85.75 77 GLU A O 1
ATOM 573 N N . SER A 1 78 ? 28.693 -21.150 -19.712 1.00 78.0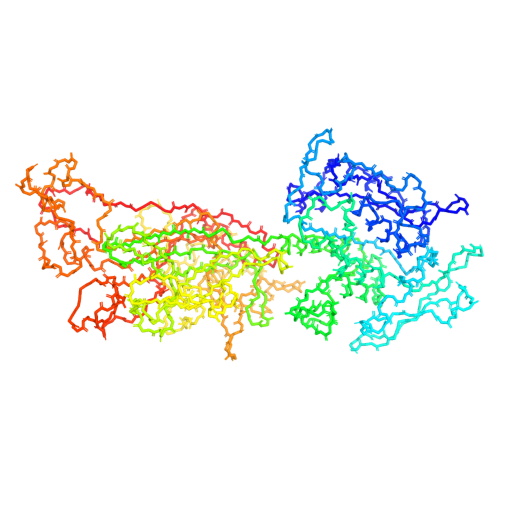6 78 SER A N 1
ATOM 574 C CA . SER A 1 78 ? 29.836 -21.721 -20.459 1.00 78.06 78 SER A CA 1
ATOM 575 C C . SER A 1 78 ? 30.204 -21.021 -21.784 1.00 78.06 78 SER A C 1
ATOM 577 O O . SER A 1 78 ? 31.076 -21.496 -22.514 1.00 78.06 78 SER A O 1
ATOM 579 N N . GLY A 1 79 ? 29.566 -19.887 -22.085 1.00 79.50 79 GLY A N 1
ATOM 580 C CA . GLY A 1 79 ? 29.725 -19.117 -23.314 1.00 79.50 79 GLY A CA 1
ATOM 581 C C . GLY A 1 79 ? 30.522 -17.821 -23.125 1.00 79.50 79 GLY A C 1
ATOM 582 O O . GLY A 1 79 ? 31.154 -17.615 -22.087 1.00 79.50 79 GLY A O 1
ATOM 583 N N . PRO A 1 80 ? 30.536 -16.940 -24.139 1.00 83.50 80 PRO A N 1
ATOM 584 C CA . PRO A 1 80 ? 31.144 -15.621 -24.017 1.00 83.50 80 PRO A CA 1
ATOM 585 C C . PRO A 1 80 ? 30.434 -14.734 -22.980 1.00 83.50 80 PRO A C 1
ATOM 587 O O . PRO A 1 80 ? 29.225 -14.828 -22.775 1.00 83.50 80 PRO A O 1
ATOM 590 N N . GLY A 1 81 ? 31.202 -13.850 -22.336 1.00 83.88 81 GLY A N 1
ATOM 591 C CA . GLY A 1 81 ? 30.699 -12.995 -21.259 1.00 83.88 81 GLY A CA 1
ATOM 592 C C . GLY A 1 81 ? 30.405 -13.770 -19.959 1.00 83.88 81 GLY A C 1
ATOM 593 O O . GLY A 1 81 ? 30.872 -14.898 -19.782 1.00 83.88 81 GLY A O 1
ATOM 594 N N . PRO A 1 82 ? 29.671 -13.169 -19.007 1.00 90.12 82 PRO A N 1
ATOM 595 C CA . PRO A 1 82 ? 29.193 -11.781 -19.003 1.00 90.12 82 PRO A CA 1
ATOM 596 C C . PRO A 1 82 ? 30.306 -10.740 -18.797 1.00 90.12 82 PRO A C 1
ATOM 598 O O . PRO A 1 82 ? 30.110 -9.558 -19.079 1.00 90.12 82 PRO A O 1
ATOM 601 N N . ARG A 1 83 ? 31.506 -11.174 -18.379 1.00 91.19 83 ARG A N 1
ATOM 602 C CA . ARG A 1 83 ? 32.713 -10.338 -18.285 1.00 91.19 83 ARG A CA 1
ATOM 603 C C . ARG A 1 83 ? 33.585 -10.500 -19.533 1.00 91.19 83 ARG A C 1
ATOM 605 O O . ARG A 1 83 ? 34.439 -11.383 -19.585 1.00 91.19 83 ARG A O 1
ATOM 612 N N . TYR A 1 84 ? 33.395 -9.656 -20.544 1.00 87.88 84 TYR A N 1
ATOM 613 C CA . TYR A 1 84 ? 34.162 -9.714 -21.800 1.00 87.88 84 TYR A CA 1
ATOM 614 C C . TYR A 1 84 ? 35.614 -9.233 -21.639 1.00 87.88 84 TYR A C 1
ATOM 616 O O . TYR A 1 84 ? 36.510 -9.612 -22.393 1.00 87.88 84 TYR A O 1
ATOM 624 N N . SER A 1 85 ? 35.873 -8.412 -20.628 1.00 88.25 85 SER A N 1
ATOM 625 C CA . SER A 1 85 ? 37.183 -7.957 -20.191 1.00 88.25 85 SER A CA 1
ATOM 626 C C . SER A 1 85 ? 37.210 -7.801 -18.678 1.00 88.25 85 SER A C 1
ATOM 628 O O . SER A 1 85 ? 36.229 -7.418 -18.0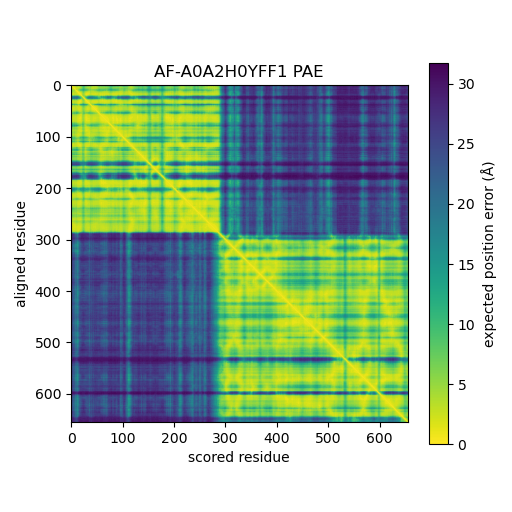45 1.00 88.25 85 SER A O 1
ATOM 630 N N . SER A 1 86 ? 38.381 -8.009 -18.077 1.00 87.31 86 SER A N 1
ATOM 631 C CA . SER A 1 86 ? 38.577 -7.797 -16.641 1.00 87.31 86 SER A CA 1
ATOM 632 C C . SER A 1 86 ? 38.262 -6.365 -16.185 1.00 87.31 86 SER A C 1
ATOM 634 O O . SER A 1 86 ? 38.040 -6.154 -14.997 1.00 87.31 86 SER A O 1
ATOM 636 N N . ALA A 1 87 ? 38.241 -5.390 -17.096 1.00 88.12 87 ALA A N 1
ATOM 637 C CA . ALA A 1 87 ? 37.883 -4.008 -16.792 1.00 88.12 87 ALA A CA 1
ATOM 638 C C . ALA A 1 87 ? 36.366 -3.730 -16.803 1.00 88.12 87 ALA A C 1
ATOM 640 O O . ALA A 1 87 ? 35.973 -2.660 -16.358 1.00 88.12 87 ALA A O 1
ATOM 641 N N . ASP A 1 88 ? 35.524 -4.656 -17.282 1.00 90.75 88 ASP A N 1
ATOM 642 C CA . ASP A 1 88 ? 34.089 -4.385 -17.473 1.00 90.75 88 ASP A CA 1
ATOM 643 C C . ASP A 1 88 ? 33.355 -4.199 -16.144 1.00 90.75 88 ASP A C 1
ATOM 645 O O . ASP A 1 88 ? 32.503 -3.333 -16.005 1.00 90.75 88 ASP A O 1
ATOM 649 N N . TYR A 1 89 ? 33.706 -4.993 -15.140 1.00 93.06 89 TYR A N 1
ATOM 650 C CA . TYR A 1 89 ? 33.286 -4.790 -13.761 1.00 93.06 89 TYR A CA 1
ATOM 651 C C . TYR A 1 89 ? 34.266 -5.473 -12.820 1.00 93.06 89 TYR A C 1
ATOM 653 O O . TYR A 1 89 ? 35.033 -6.364 -13.203 1.00 93.06 89 TYR A O 1
ATOM 661 N N . THR A 1 90 ? 34.248 -5.036 -11.567 1.00 92.62 90 THR A N 1
ATOM 662 C CA . THR A 1 90 ? 35.066 -5.614 -10.504 1.00 92.62 90 THR A CA 1
ATOM 663 C C . THR A 1 90 ? 34.269 -6.678 -9.757 1.00 92.62 90 THR A C 1
ATOM 665 O O . THR A 1 90 ? 33.085 -6.490 -9.490 1.00 92.62 90 THR A O 1
ATOM 668 N N . ILE A 1 91 ? 34.932 -7.786 -9.416 1.00 91.75 91 ILE A N 1
ATOM 669 C CA . ILE A 1 91 ? 34.359 -8.876 -8.620 1.00 91.75 91 ILE A CA 1
ATOM 670 C C . ILE A 1 91 ? 35.051 -8.880 -7.262 1.00 91.75 91 ILE A C 1
ATOM 672 O O . ILE A 1 91 ? 36.223 -9.253 -7.178 1.00 91.75 91 ILE A O 1
ATOM 676 N N . ASN A 1 92 ? 34.357 -8.392 -6.239 1.00 89.88 92 ASN A N 1
ATOM 677 C CA . ASN A 1 92 ? 34.731 -8.457 -4.825 1.00 89.88 92 ASN A CA 1
ATOM 678 C C . ASN A 1 92 ? 33.624 -7.826 -3.967 1.00 89.88 92 ASN A C 1
ATOM 680 O O . ASN A 1 92 ? 32.793 -7.074 -4.469 1.00 89.88 92 ASN A O 1
ATOM 684 N N . ASN A 1 93 ? 33.697 -8.025 -2.651 1.00 86.81 93 ASN A N 1
ATOM 685 C CA . ASN A 1 93 ? 32.733 -7.464 -1.701 1.00 86.81 93 ASN A CA 1
ATOM 686 C C . ASN A 1 93 ? 32.588 -5.935 -1.795 1.00 86.81 93 ASN A C 1
ATOM 688 O O . ASN A 1 93 ? 31.526 -5.405 -1.497 1.00 86.81 93 ASN A O 1
ATOM 692 N N . THR A 1 94 ? 33.635 -5.196 -2.174 1.00 84.81 94 THR A N 1
ATOM 693 C CA . THR A 1 94 ? 33.562 -3.729 -2.284 1.00 84.81 94 THR A CA 1
ATOM 694 C C . THR A 1 94 ? 32.771 -3.287 -3.512 1.00 84.81 94 THR A C 1
ATOM 696 O O . THR A 1 94 ? 32.171 -2.217 -3.484 1.00 84.81 94 THR A O 1
ATOM 699 N N . ALA A 1 95 ? 32.773 -4.075 -4.587 1.00 88.06 95 ALA A N 1
ATOM 700 C CA . ALA A 1 95 ? 32.063 -3.800 -5.833 1.00 88.06 95 ALA A CA 1
ATOM 701 C C . ALA A 1 95 ? 30.690 -4.490 -5.911 1.00 88.06 95 ALA A C 1
ATOM 703 O O . ALA A 1 95 ? 29.887 -4.111 -6.761 1.00 88.06 95 ALA A O 1
ATOM 704 N N . ASP A 1 96 ? 30.423 -5.461 -5.036 1.00 90.00 96 ASP A N 1
ATOM 705 C CA . ASP A 1 96 ? 29.195 -6.254 -5.007 1.00 90.00 96 ASP A CA 1
ATOM 706 C C . ASP A 1 96 ? 27.935 -5.386 -4.786 1.00 90.00 96 ASP A C 1
ATOM 708 O O . ASP A 1 96 ? 27.784 -4.821 -3.698 1.00 90.00 96 ASP A O 1
ATOM 712 N N . PRO A 1 97 ? 26.998 -5.314 -5.758 1.00 89.31 97 PRO A N 1
ATOM 713 C CA . PRO A 1 97 ? 25.758 -4.536 -5.647 1.00 89.31 97 PRO A CA 1
ATOM 714 C C . PRO A 1 97 ? 24.918 -4.837 -4.413 1.00 89.31 97 PRO A C 1
ATOM 716 O O . PRO A 1 97 ? 24.286 -3.935 -3.859 1.00 89.31 97 PRO A O 1
ATOM 719 N N . TYR A 1 98 ? 24.913 -6.096 -3.985 1.00 86.69 98 TYR A N 1
ATOM 720 C CA . TYR A 1 98 ? 24.130 -6.543 -2.849 1.00 86.69 98 TYR A CA 1
ATOM 721 C C . TYR A 1 98 ? 24.852 -6.353 -1.520 1.00 86.69 98 TYR A C 1
ATOM 723 O O . TYR A 1 98 ? 24.235 -6.545 -0.475 1.00 86.69 98 TYR A O 1
ATOM 731 N N . ASN A 1 99 ? 26.126 -5.952 -1.519 1.00 85.75 99 ASN A N 1
ATOM 732 C CA . ASN A 1 99 ? 26.819 -5.646 -0.280 1.00 85.75 99 ASN A CA 1
ATOM 733 C C . ASN A 1 99 ? 26.492 -4.219 0.196 1.00 85.75 99 ASN A C 1
ATOM 735 O O . ASN A 1 99 ? 26.808 -3.218 -0.457 1.00 85.75 99 ASN A O 1
ATOM 739 N N . TYR A 1 100 ? 25.855 -4.115 1.357 1.00 76.88 100 TYR A N 1
ATOM 740 C CA . TYR A 1 100 ? 25.521 -2.868 2.054 1.00 76.88 100 TYR A CA 1
ATOM 741 C C . TYR A 1 100 ? 26.548 -2.502 3.134 1.00 76.88 100 TYR A C 1
ATOM 743 O O . TYR A 1 100 ? 26.441 -1.443 3.753 1.00 76.88 100 TYR A O 1
ATOM 751 N N . GLY A 1 101 ? 27.538 -3.359 3.388 1.00 67.06 101 GLY A N 1
ATOM 752 C CA . GLY A 1 101 ? 28.584 -3.089 4.363 1.00 67.06 101 GLY A CA 1
ATOM 753 C C . GLY A 1 101 ? 29.642 -2.120 3.831 1.00 67.06 101 GLY A C 1
ATOM 754 O O . GLY A 1 101 ? 29.800 -1.907 2.628 1.00 67.06 101 GLY A O 1
ATOM 755 N N . THR A 1 102 ? 30.379 -1.492 4.745 1.00 66.62 102 THR A N 1
ATOM 756 C CA . THR A 1 102 ? 31.386 -0.475 4.419 1.00 66.62 102 THR A CA 1
ATOM 757 C C . THR A 1 102 ? 32.790 -1.077 4.359 1.00 66.62 102 THR A C 1
ATOM 759 O O . THR A 1 102 ? 33.117 -2.026 5.070 1.00 66.62 102 THR A O 1
ATOM 762 N N . GLY A 1 103 ? 33.650 -0.550 3.479 1.00 67.19 103 GLY A N 1
ATOM 763 C CA . GLY A 1 103 ? 35.050 -0.989 3.378 1.00 67.19 103 GLY A CA 1
ATOM 764 C C . GLY A 1 103 ? 35.237 -2.456 2.963 1.00 67.19 103 GLY A C 1
ATOM 765 O O . GLY A 1 103 ? 36.222 -3.075 3.357 1.00 67.19 103 GLY A O 1
ATOM 766 N N . GLY A 1 104 ? 34.287 -3.026 2.212 1.00 68.69 104 GLY A N 1
ATOM 767 C CA . GLY A 1 104 ? 34.320 -4.429 1.781 1.00 68.69 104 GLY A CA 1
ATOM 768 C C . GLY A 1 104 ? 33.888 -5.434 2.855 1.00 68.69 104 GLY A C 1
ATOM 769 O O . GLY A 1 104 ? 33.951 -6.641 2.613 1.00 68.69 104 GLY A O 1
ATOM 770 N N . GLN A 1 105 ? 33.429 -4.965 4.022 1.00 77.12 105 GLN A N 1
ATOM 771 C CA . GLN A 1 105 ? 32.760 -5.830 4.991 1.00 77.12 105 GLN A CA 1
ATOM 772 C C . GLN A 1 105 ? 31.427 -6.308 4.405 1.00 77.12 105 GLN A C 1
ATOM 774 O O . GLN A 1 105 ? 30.687 -5.471 3.890 1.00 77.12 105 GLN A O 1
ATOM 779 N N . PRO A 1 106 ? 31.124 -7.615 4.432 1.00 77.81 106 PRO A N 1
ATOM 780 C CA . PRO A 1 106 ? 29.881 -8.144 3.888 1.00 77.81 106 PRO A CA 1
ATOM 781 C C . PRO A 1 106 ? 28.695 -7.835 4.812 1.00 77.81 106 PRO A C 1
ATOM 783 O O . PRO A 1 106 ? 28.718 -8.152 6.000 1.00 77.81 106 PRO A O 1
ATOM 786 N N . SER A 1 107 ? 27.648 -7.235 4.256 1.00 77.19 107 SER A N 1
ATOM 787 C CA . SER A 1 107 ? 26.319 -7.106 4.855 1.00 77.19 107 SER A CA 1
ATOM 788 C C . SER A 1 107 ? 25.295 -7.239 3.738 1.00 77.19 107 SER A C 1
ATOM 790 O O . SER A 1 107 ? 25.214 -6.369 2.873 1.00 77.19 107 SER A O 1
ATOM 792 N N . TYR A 1 108 ? 24.549 -8.338 3.740 1.00 77.50 108 TYR A N 1
ATOM 793 C CA . TYR A 1 108 ? 23.660 -8.721 2.648 1.00 77.50 108 TYR A CA 1
ATOM 794 C C . TYR A 1 108 ? 22.212 -8.800 3.155 1.00 77.50 108 TYR A C 1
ATOM 796 O O . TYR A 1 108 ? 21.820 -9.811 3.742 1.00 77.50 108 TYR A O 1
ATOM 804 N N . PRO A 1 109 ? 21.409 -7.731 3.000 1.00 64.94 109 PRO A N 1
ATOM 805 C CA . PRO A 1 109 ? 19.999 -7.745 3.373 1.00 64.94 109 PRO A CA 1
ATOM 806 C C . PRO A 1 109 ? 19.207 -8.733 2.509 1.00 64.94 109 PRO A C 1
ATOM 808 O O . PRO A 1 109 ? 19.393 -8.794 1.296 1.00 64.94 109 PRO A O 1
ATOM 811 N N . SER A 1 110 ? 18.274 -9.467 3.116 1.00 60.19 110 SER A N 1
ATOM 812 C CA . SER A 1 110 ? 17.475 -10.494 2.432 1.00 60.19 110 SER A CA 1
ATOM 813 C C . SER A 1 110 ? 16.377 -9.958 1.506 1.00 60.19 110 SER A C 1
ATOM 815 O O . SER A 1 110 ? 15.837 -10.719 0.714 1.00 60.19 110 SER A O 1
ATOM 817 N N . CYS A 1 111 ? 16.043 -8.667 1.586 1.00 60.56 111 CYS A N 1
ATOM 818 C CA . CYS A 1 111 ? 14.916 -8.049 0.877 1.00 60.56 111 CYS A CA 1
ATOM 819 C C . CYS A 1 111 ? 15.326 -7.102 -0.269 1.00 60.56 111 CYS A C 1
ATOM 821 O O . CYS A 1 111 ? 14.507 -6.317 -0.747 1.00 60.56 111 CYS A O 1
ATOM 823 N N . ALA A 1 112 ? 16.591 -7.125 -0.699 1.00 71.50 112 ALA A N 1
ATOM 824 C CA . ALA A 1 112 ? 17.084 -6.208 -1.722 1.00 71.50 112 ALA A CA 1
ATOM 825 C C . ALA A 1 112 ? 16.521 -6.552 -3.116 1.00 71.50 112 ALA A C 1
ATOM 827 O O . ALA A 1 112 ? 16.958 -7.506 -3.758 1.00 71.50 112 ALA A O 1
ATOM 828 N N . LYS A 1 113 ? 15.583 -5.736 -3.611 1.00 80.56 113 LYS A N 1
ATOM 829 C CA . LYS A 1 113 ? 15.095 -5.793 -4.999 1.00 80.56 113 LYS A CA 1
ATOM 830 C C . LYS A 1 113 ? 16.040 -5.035 -5.933 1.00 80.56 113 LYS A C 1
ATOM 832 O O . LYS A 1 113 ? 16.608 -4.014 -5.547 1.00 80.56 113 LYS A O 1
ATOM 837 N N . SER A 1 114 ? 16.230 -5.542 -7.151 1.00 90.00 114 SER A N 1
ATOM 838 C CA . SER A 1 114 ? 17.189 -4.999 -8.122 1.00 90.00 114 SER A CA 1
ATOM 839 C C . SER A 1 114 ? 16.519 -4.663 -9.448 1.00 90.00 114 SER A C 1
ATOM 841 O O . SER A 1 114 ? 15.773 -5.466 -10.004 1.00 90.00 114 SER A O 1
ATOM 843 N N . PHE A 1 115 ? 16.817 -3.470 -9.956 1.00 93.69 115 PHE A N 1
ATOM 844 C CA . PHE A 1 115 ? 16.200 -2.908 -11.153 1.00 93.69 115 PHE A CA 1
ATOM 845 C C . PHE A 1 115 ? 17.276 -2.397 -12.111 1.00 93.69 115 PHE A C 1
ATOM 847 O O . PHE A 1 115 ? 18.320 -1.903 -11.673 1.00 93.69 115 PHE A O 1
ATOM 854 N N . VAL A 1 116 ? 17.008 -2.483 -13.411 1.00 96.38 116 VAL A N 1
ATOM 855 C CA . VAL A 1 116 ? 17.845 -1.925 -14.476 1.00 96.38 116 VAL A CA 1
ATOM 856 C C . VAL A 1 116 ? 16.996 -0.955 -15.283 1.00 96.38 116 VAL A C 1
ATOM 858 O O . VAL A 1 116 ? 16.090 -1.383 -15.984 1.00 96.38 116 VAL A O 1
ATOM 861 N N . LEU A 1 117 ? 17.301 0.343 -15.202 1.00 95.31 117 LEU A N 1
ATOM 862 C CA . LEU A 1 117 ? 16.770 1.338 -16.133 1.00 95.31 117 LEU A CA 1
ATOM 863 C C . LEU A 1 117 ? 17.709 1.428 -17.339 1.00 95.31 117 LEU A C 1
ATOM 865 O O . LEU A 1 117 ? 18.849 1.878 -17.215 1.00 95.31 117 LEU A O 1
ATOM 869 N N . TYR A 1 118 ? 17.232 0.975 -18.488 1.00 95.56 118 TYR A N 1
ATOM 870 C CA . TYR A 1 118 ? 18.001 0.816 -19.708 1.00 95.56 118 TYR A CA 1
ATOM 871 C C . TYR A 1 118 ? 17.591 1.881 -20.724 1.00 95.56 118 TYR A C 1
ATOM 873 O O . TYR A 1 118 ? 16.474 1.860 -21.230 1.00 95.56 118 TYR A O 1
ATOM 881 N N . ILE A 1 119 ? 18.488 2.822 -21.022 1.00 94.00 119 ILE A N 1
ATOM 882 C CA . ILE A 1 119 ? 18.212 3.949 -21.923 1.00 94.00 119 ILE A CA 1
ATOM 883 C C . ILE A 1 119 ? 19.007 3.752 -23.212 1.00 94.00 119 ILE A C 1
ATOM 885 O O . ILE A 1 119 ? 20.232 3.629 -23.167 1.00 94.00 119 ILE A O 1
ATOM 889 N N . THR A 1 120 ? 18.323 3.739 -24.355 1.00 91.31 120 THR A N 1
ATOM 890 C CA . THR A 1 120 ? 18.950 3.560 -25.673 1.00 91.31 120 THR A CA 1
ATOM 891 C C . THR A 1 120 ? 18.277 4.422 -26.733 1.00 91.31 120 THR A C 1
ATOM 893 O O . THR A 1 120 ? 17.080 4.673 -26.643 1.00 91.31 120 THR A O 1
ATOM 896 N N . ASP A 1 121 ? 19.032 4.873 -27.734 1.00 87.12 121 ASP A N 1
ATOM 897 C CA . ASP A 1 121 ? 18.548 5.705 -28.843 1.00 87.12 121 ASP A CA 1
ATOM 898 C C . ASP A 1 121 ? 18.232 4.915 -30.121 1.00 87.12 121 ASP A C 1
ATOM 900 O O . ASP A 1 121 ? 17.875 5.484 -31.153 1.00 87.12 121 ASP A O 1
ATOM 904 N N . GLY A 1 122 ? 18.353 3.590 -30.069 1.00 79.06 122 GLY A N 1
ATOM 905 C CA . GLY A 1 122 ? 18.098 2.752 -31.226 1.00 79.06 122 GLY A CA 1
ATOM 906 C C . GLY A 1 122 ?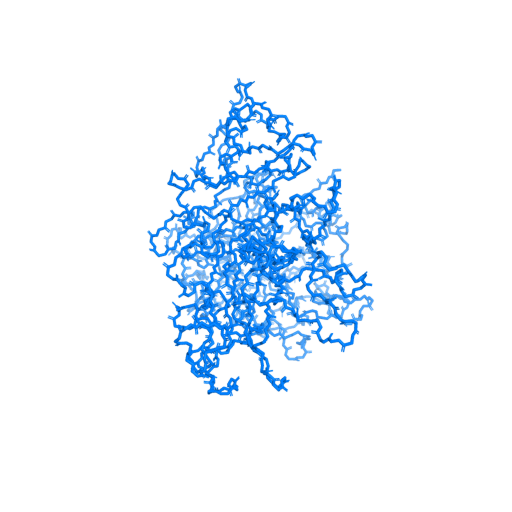 18.202 1.259 -30.967 1.00 79.06 122 GLY A C 1
ATOM 907 O O . GLY A 1 122 ? 18.531 0.796 -29.872 1.00 79.06 122 GLY A O 1
ATOM 908 N N . GLU A 1 123 ? 17.913 0.542 -32.048 1.00 80.12 123 GLU A N 1
ATOM 909 C CA . GLU A 1 123 ? 17.983 -0.909 -32.200 1.00 80.12 123 GLU A CA 1
ATOM 910 C C . GLU A 1 123 ? 19.438 -1.428 -32.160 1.00 80.12 123 GLU A C 1
ATOM 912 O O . GLU A 1 123 ? 20.383 -0.655 -32.376 1.00 80.12 123 GLU A O 1
ATOM 917 N N . PRO A 1 124 ? 19.659 -2.730 -31.890 1.00 79.88 124 PRO A N 1
ATOM 918 C CA . PRO A 1 124 ? 20.989 -3.266 -31.638 1.00 79.88 124 PRO A CA 1
ATOM 919 C C . PRO A 1 124 ? 21.910 -3.142 -32.853 1.00 79.88 124 PRO A C 1
ATOM 921 O O . PRO A 1 124 ? 21.567 -3.456 -33.995 1.00 79.88 124 PRO A O 1
ATOM 924 N N . CYS A 1 125 ? 23.138 -2.714 -32.584 1.00 73.50 125 CYS A N 1
ATOM 925 C CA . CYS A 1 125 ? 24.149 -2.424 -33.585 1.00 73.50 125 CYS A CA 1
ATOM 926 C C . CYS A 1 125 ? 25.498 -2.890 -33.031 1.00 73.50 125 CYS A C 1
ATOM 928 O O . CYS A 1 125 ? 26.135 -2.132 -32.314 1.00 73.50 125 CYS A O 1
ATOM 930 N N . ALA A 1 126 ? 25.928 -4.112 -33.377 1.00 72.19 126 ALA A N 1
ATOM 931 C CA . ALA A 1 126 ? 27.055 -4.874 -32.793 1.00 72.19 126 ALA A CA 1
ATOM 932 C C . ALA A 1 126 ? 26.701 -5.782 -31.599 1.00 72.19 126 ALA A C 1
ATOM 934 O O . ALA A 1 126 ? 27.420 -5.790 -30.603 1.00 72.19 126 ALA A O 1
ATOM 935 N N . ASP A 1 127 ? 25.632 -6.563 -31.761 1.00 74.75 127 ASP A N 1
ATOM 936 C CA . ASP A 1 127 ? 25.211 -7.603 -30.816 1.00 74.75 127 ASP A CA 1
ATOM 937 C C . ASP A 1 127 ? 25.750 -9.005 -31.226 1.00 74.75 127 ASP A C 1
ATOM 939 O O . ASP A 1 127 ? 26.672 -9.137 -32.047 1.00 74.75 127 ASP A O 1
ATOM 943 N N . GLY A 1 128 ? 25.193 -10.085 -30.681 1.00 72.62 128 GLY A N 1
ATOM 944 C CA . GLY A 1 128 ? 25.375 -11.454 -31.153 1.00 72.62 128 GLY A CA 1
ATOM 945 C C . GLY A 1 128 ? 26.570 -12.222 -30.582 1.00 72.62 128 GLY A C 1
ATOM 946 O O . GLY A 1 128 ? 26.803 -13.362 -31.011 1.00 72.62 128 GLY A O 1
ATOM 947 N N . TYR A 1 129 ? 27.311 -11.689 -29.608 1.00 80.94 129 TYR A N 1
ATOM 948 C CA . TYR A 1 129 ? 28.363 -12.418 -28.884 1.00 80.94 129 TYR A CA 1
ATOM 949 C C . TYR A 1 129 ? 27.912 -12.917 -27.500 1.00 80.94 129 TYR A C 1
ATOM 951 O O . TYR A 1 129 ? 28.615 -12.775 -26.503 1.00 80.94 129 TYR A O 1
ATOM 959 N N . LEU A 1 130 ? 26.744 -13.562 -27.468 1.00 82.62 130 LEU A N 1
ATOM 960 C CA . LEU A 1 130 ? 26.145 -14.194 -26.288 1.00 82.62 130 LEU A CA 1
ATOM 961 C C . LEU A 1 130 ? 26.350 -15.724 -26.241 1.00 82.62 130 LEU A C 1
ATOM 963 O O . LEU A 1 130 ? 26.611 -16.345 -27.282 1.00 82.62 130 LEU A O 1
ATOM 967 N N . PRO A 1 131 ? 26.199 -16.362 -25.061 1.00 87.31 131 PRO A N 1
ATOM 968 C CA . PRO A 1 131 ? 26.085 -17.816 -24.932 1.00 87.31 131 PRO A CA 1
ATOM 969 C C . PRO A 1 131 ? 24.976 -18.401 -25.811 1.00 87.31 131 PRO A C 1
ATOM 971 O O . PRO A 1 131 ? 23.913 -17.808 -25.973 1.00 87.31 131 PRO A O 1
ATOM 974 N N . ALA A 1 132 ? 25.202 -19.597 -26.361 1.00 82.25 132 ALA A N 1
ATOM 975 C CA . ALA A 1 132 ? 24.233 -20.245 -27.250 1.00 82.25 132 ALA A CA 1
ATOM 976 C C . ALA A 1 132 ? 22.898 -20.561 -26.552 1.00 82.25 132 ALA A C 1
ATOM 978 O O . ALA A 1 132 ? 21.857 -20.498 -27.194 1.00 82.25 132 ALA A O 1
ATOM 979 N N . THR A 1 133 ? 22.930 -20.859 -25.248 1.00 83.75 133 THR A N 1
ATOM 980 C CA . THR A 1 133 ? 21.733 -21.079 -24.418 1.00 83.75 133 THR A CA 1
ATOM 981 C C . THR A 1 133 ? 20.913 -19.808 -24.210 1.00 83.75 133 THR A C 1
ATOM 983 O O . THR A 1 133 ? 19.727 -19.902 -23.910 1.00 83.75 133 THR A O 1
ATOM 986 N N . LEU A 1 134 ? 21.533 -18.638 -24.389 1.00 86.44 134 LEU A N 1
ATOM 987 C CA . LEU A 1 134 ? 20.924 -17.340 -24.135 1.00 86.44 134 LEU A CA 1
ATOM 988 C C . LEU A 1 134 ? 20.338 -16.706 -25.399 1.00 86.44 134 LEU A C 1
ATOM 990 O O . LEU A 1 134 ? 19.339 -16.031 -25.300 1.00 86.44 134 LEU A O 1
ATOM 994 N N . LYS A 1 135 ? 20.888 -16.967 -26.591 1.00 78.38 135 LYS A N 1
ATOM 995 C CA . LYS A 1 135 ? 20.430 -16.388 -27.881 1.00 78.38 135 LYS A CA 1
ATOM 996 C C . LYS A 1 135 ? 19.017 -16.782 -28.355 1.00 78.38 135 LYS A C 1
ATOM 998 O O . LYS A 1 135 ? 18.640 -16.467 -29.472 1.00 78.38 135 LYS A O 1
ATOM 1003 N N . SER A 1 136 ? 18.345 -17.650 -27.613 1.00 83.62 136 SER A N 1
ATOM 1004 C CA . SER A 1 136 ? 17.012 -18.174 -27.948 1.00 83.62 136 SER A CA 1
ATOM 1005 C C . SER A 1 136 ? 16.301 -18.605 -26.668 1.00 83.62 136 SER A C 1
ATOM 1007 O O . SER A 1 136 ? 15.620 -19.627 -26.611 1.00 83.62 136 SER A O 1
ATOM 1009 N N . TYR A 1 137 ? 16.572 -17.886 -25.580 1.00 90.38 137 TYR A N 1
ATOM 1010 C CA . TYR A 1 137 ? 16.056 -18.222 -24.266 1.00 90.38 137 TYR A CA 1
ATOM 1011 C C . TYR A 1 137 ? 14.535 -18.036 -24.197 1.00 90.38 137 TYR A C 1
ATOM 1013 O O . TYR A 1 137 ? 13.847 -18.877 -23.619 1.00 90.38 137 TYR A O 1
ATOM 1021 N N . ALA A 1 138 ? 13.995 -16.997 -24.831 1.00 90.81 138 ALA A N 1
ATOM 1022 C CA . ALA A 1 138 ? 12.565 -16.757 -24.956 1.00 90.81 138 ALA A CA 1
ATOM 1023 C C . ALA A 1 138 ? 11.868 -17.812 -25.827 1.00 90.81 138 ALA A C 1
ATOM 1025 O O . ALA A 1 138 ? 10.685 -18.088 -25.615 1.00 90.81 138 ALA A O 1
ATOM 1026 N N . ASN A 1 139 ? 12.595 -18.481 -26.728 1.00 90.38 139 ASN A N 1
ATOM 1027 C CA . ASN A 1 139 ? 12.022 -19.481 -27.620 1.00 90.38 139 ASN A CA 1
ATOM 1028 C C . ASN A 1 139 ? 11.341 -20.630 -26.861 1.00 90.38 139 ASN A C 1
ATOM 1030 O O . ASN A 1 139 ? 11.963 -21.377 -26.100 1.00 90.38 139 ASN A O 1
ATOM 1034 N N . GLY A 1 140 ? 10.030 -20.766 -27.079 1.00 87.00 140 GLY A N 1
ATOM 1035 C CA . GLY A 1 140 ? 9.189 -21.759 -26.407 1.00 87.00 140 GLY A CA 1
ATOM 1036 C C . GLY A 1 140 ? 8.899 -21.466 -24.929 1.00 87.00 140 GLY A C 1
ATOM 1037 O O . GLY A 1 140 ? 8.291 -22.310 -24.274 1.00 87.00 140 GLY A O 1
ATOM 1038 N N . ARG A 1 141 ? 9.320 -20.303 -24.410 1.00 92.62 141 ARG A N 1
ATOM 1039 C CA . ARG A 1 141 ? 9.017 -19.818 -23.053 1.00 92.62 141 ARG A CA 1
ATOM 1040 C C . ARG A 1 141 ? 8.114 -18.597 -23.066 1.00 92.62 141 ARG A C 1
ATOM 1042 O O . ARG A 1 141 ? 7.208 -18.543 -22.257 1.00 92.62 141 ARG A O 1
ATOM 1049 N N . SER A 1 142 ? 8.331 -17.658 -23.982 1.00 93.56 142 SER A N 1
ATOM 1050 C CA . SER A 1 142 ? 7.535 -16.438 -24.121 1.00 93.56 142 SER A CA 1
ATOM 1051 C C . SER A 1 142 ? 6.988 -16.315 -25.542 1.00 93.56 142 SER A C 1
ATOM 1053 O O . SER A 1 142 ? 7.621 -16.752 -26.503 1.00 93.56 142 SER A O 1
ATOM 1055 N N . ASN A 1 143 ? 5.811 -15.701 -25.682 1.00 92.19 143 ASN A N 1
ATOM 1056 C CA . ASN A 1 143 ? 5.277 -15.323 -26.992 1.00 92.19 143 ASN A CA 1
ATOM 1057 C C . ASN A 1 143 ? 6.029 -14.118 -27.585 1.00 92.19 143 ASN A C 1
ATOM 1059 O O . ASN A 1 143 ? 6.004 -13.917 -28.797 1.00 92.19 143 ASN A O 1
ATOM 1063 N N . TYR A 1 144 ? 6.708 -13.336 -26.742 1.00 93.62 144 TYR A N 1
ATOM 1064 C CA . TYR A 1 144 ? 7.454 -12.129 -27.095 1.00 93.62 144 TYR A CA 1
ATOM 1065 C C . TYR A 1 144 ? 8.914 -12.482 -27.424 1.00 93.62 144 TYR A C 1
ATOM 1067 O O . TYR A 1 144 ? 9.843 -12.088 -26.721 1.00 93.62 144 TYR A O 1
ATOM 1075 N N . ASP A 1 145 ? 9.094 -13.292 -28.468 1.00 91.75 145 ASP A N 1
ATOM 1076 C CA . ASP A 1 145 ? 10.370 -13.883 -28.902 1.00 91.75 145 ASP A CA 1
ATOM 1077 C C . ASP A 1 145 ? 10.770 -13.319 -30.274 1.00 91.75 145 ASP A C 1
ATOM 1079 O O . ASP A 1 145 ? 10.019 -13.476 -31.245 1.00 91.75 145 ASP A O 1
ATOM 1083 N N . CYS A 1 146 ? 11.924 -12.650 -30.376 1.00 89.00 146 CYS A N 1
ATOM 1084 C CA . CYS A 1 146 ? 12.481 -12.231 -31.663 1.00 89.00 146 CYS A CA 1
ATOM 1085 C C . CYS A 1 146 ? 13.567 -13.220 -32.104 1.00 89.00 146 CYS A C 1
ATOM 1087 O O . CYS A 1 146 ? 14.195 -13.900 -31.302 1.00 89.00 146 CYS A O 1
ATOM 1089 N N . TYR A 1 147 ? 13.803 -13.326 -33.411 1.00 83.88 147 TYR A N 1
ATOM 1090 C CA . TYR A 1 147 ? 14.786 -14.273 -33.934 1.00 83.88 147 TYR A CA 1
ATOM 1091 C C . TYR A 1 147 ? 15.588 -13.725 -35.111 1.00 83.88 147 TYR A C 1
ATOM 1093 O O . TYR A 1 147 ? 15.172 -12.828 -35.852 1.00 83.88 147 TYR A O 1
ATOM 1101 N N . ASP A 1 148 ? 16.745 -14.343 -35.328 1.00 76.50 148 ASP A N 1
ATOM 1102 C CA . ASP A 1 148 ? 17.635 -14.035 -36.439 1.00 76.50 148 ASP A CA 1
ATOM 1103 C C . ASP A 1 148 ? 17.072 -14.509 -37.779 1.00 76.50 148 ASP A C 1
ATOM 1105 O O . ASP A 1 148 ? 16.810 -15.696 -37.986 1.00 76.50 148 ASP A O 1
ATOM 1109 N N . LEU A 1 149 ? 17.011 -13.612 -38.768 1.00 70.25 149 LEU A N 1
ATOM 1110 C CA . LEU A 1 149 ? 16.558 -13.960 -40.121 1.00 70.25 149 LEU A CA 1
ATOM 1111 C C . LEU A 1 149 ? 17.538 -14.876 -40.881 1.00 70.25 149 LEU A C 1
ATOM 1113 O O . LEU A 1 149 ? 17.178 -15.442 -41.913 1.00 70.25 149 LEU A O 1
ATOM 1117 N N . ASN A 1 150 ? 18.789 -15.013 -40.419 1.00 65.38 150 ASN A N 1
ATOM 1118 C CA . ASN A 1 150 ? 19.801 -15.904 -41.001 1.00 65.38 150 ASN A CA 1
ATOM 1119 C C . ASN A 1 150 ? 20.755 -16.468 -39.925 1.00 65.38 150 ASN A C 1
ATOM 1121 O O . ASN A 1 150 ? 21.894 -16.005 -39.817 1.00 65.38 150 ASN A O 1
ATOM 1125 N N . PRO A 1 151 ? 20.366 -17.526 -39.191 1.00 57.72 151 PRO A N 1
ATOM 1126 C CA . PRO A 1 151 ? 21.164 -18.075 -38.085 1.00 57.72 151 PRO A CA 1
ATOM 1127 C C . PRO A 1 151 ? 22.546 -18.622 -38.506 1.00 57.72 151 PRO A C 1
ATOM 1129 O O . PRO A 1 151 ? 23.435 -18.792 -37.677 1.00 57.72 151 PRO A O 1
ATOM 1132 N N . GLY A 1 152 ? 22.767 -18.873 -39.805 1.00 54.22 152 GLY A N 1
ATOM 1133 C CA . GLY A 1 152 ? 24.058 -19.305 -40.364 1.00 54.22 152 GLY A CA 1
ATOM 1134 C C . GLY A 1 152 ? 24.969 -18.181 -40.877 1.00 54.22 152 GLY A C 1
ATOM 1135 O O . GLY A 1 152 ? 26.085 -18.458 -41.316 1.00 54.22 152 GLY A O 1
ATOM 1136 N N . ASN A 1 153 ? 24.512 -16.925 -40.877 1.00 55.19 153 ASN A N 1
ATOM 1137 C CA . ASN A 1 153 ? 25.288 -15.776 -41.344 1.00 55.19 153 ASN A CA 1
ATOM 1138 C C . ASN A 1 153 ? 24.892 -14.534 -40.524 1.00 55.19 153 ASN A C 1
ATOM 1140 O O . ASN A 1 153 ? 23.959 -13.839 -40.933 1.00 55.19 153 ASN A O 1
ATOM 1144 N N . PRO A 1 154 ? 25.587 -14.240 -39.404 1.00 50.09 154 PRO A N 1
ATOM 1145 C CA . PRO A 1 154 ? 25.213 -13.211 -38.418 1.00 50.09 154 PRO A CA 1
ATOM 1146 C C . PRO A 1 154 ? 25.155 -11.752 -38.932 1.00 50.09 154 PRO A C 1
ATOM 1148 O O . PRO A 1 154 ? 25.171 -10.810 -38.159 1.00 50.09 154 PRO A O 1
ATOM 1151 N N . GLY A 1 155 ? 25.115 -11.510 -40.240 1.00 51.69 155 GLY A N 1
ATOM 1152 C CA . GLY A 1 155 ? 25.184 -10.193 -40.867 1.00 51.69 155 GLY A CA 1
ATOM 1153 C C . GLY A 1 155 ? 23.857 -9.611 -41.377 1.00 51.69 155 GLY A C 1
ATOM 1154 O O . GLY A 1 155 ? 23.916 -8.652 -42.140 1.00 51.69 155 GLY A O 1
ATOM 1155 N N . ARG A 1 156 ? 22.687 -10.209 -41.090 1.00 57.88 156 ARG A N 1
ATOM 1156 C CA . ARG A 1 156 ? 21.444 -9.955 -41.864 1.00 57.88 156 ARG A CA 1
ATOM 1157 C C . ARG A 1 156 ? 20.177 -9.612 -41.058 1.00 57.88 156 ARG A C 1
ATOM 1159 O O . ARG A 1 156 ? 19.085 -9.877 -41.551 1.00 57.88 156 ARG A O 1
ATOM 1166 N N . GLY A 1 157 ? 20.333 -8.961 -39.904 1.00 66.81 157 GLY A N 1
ATOM 1167 C CA . GLY A 1 157 ? 19.238 -8.355 -39.135 1.00 66.81 157 GLY A CA 1
ATOM 1168 C C . GLY A 1 157 ? 18.350 -9.361 -38.396 1.00 66.81 157 GLY A C 1
ATOM 1169 O O . GLY A 1 157 ? 18.316 -10.548 -38.734 1.00 66.81 157 GLY A O 1
ATOM 1170 N N . GLY A 1 158 ? 17.629 -8.868 -37.391 1.00 78.19 158 GLY A N 1
ATOM 1171 C CA . GLY A 1 158 ? 16.653 -9.642 -36.628 1.00 78.19 158 GLY A CA 1
ATOM 1172 C C . GLY A 1 158 ? 15.215 -9.304 -37.011 1.00 78.19 158 GLY A C 1
ATOM 1173 O O . GLY A 1 158 ? 14.935 -8.303 -37.685 1.00 78.19 158 GLY A O 1
ATOM 1174 N N . TYR A 1 159 ? 14.305 -10.181 -36.603 1.00 85.94 159 TYR A N 1
ATOM 1175 C CA . TYR A 1 159 ? 12.875 -10.059 -36.833 1.00 85.94 159 TYR A CA 1
ATOM 1176 C C . TYR A 1 159 ? 12.104 -10.335 -35.549 1.00 85.94 159 TYR A C 1
ATOM 1178 O O . TYR A 1 159 ? 12.265 -11.388 -34.936 1.00 85.94 159 TYR A O 1
ATOM 1186 N N . CYS A 1 160 ? 11.226 -9.404 -35.190 1.00 90.19 160 CYS A N 1
ATOM 1187 C CA . CYS A 1 160 ? 10.243 -9.589 -34.136 1.00 90.19 160 CYS A CA 1
ATOM 1188 C C . CYS A 1 160 ? 8.878 -9.879 -34.786 1.00 90.19 160 CYS A C 1
ATOM 1190 O O . CYS A 1 160 ? 8.378 -9.036 -35.543 1.00 90.19 160 CYS A O 1
ATOM 1192 N N . PRO A 1 161 ? 8.268 -11.053 -34.541 1.00 91.31 161 PRO A N 1
ATOM 1193 C CA . PRO A 1 161 ? 6.934 -11.375 -35.041 1.00 91.31 161 PRO A CA 1
ATOM 1194 C C . PRO A 1 161 ? 5.875 -10.468 -34.411 1.00 91.31 161 PRO A C 1
ATOM 1196 O O . PRO A 1 161 ? 6.086 -9.931 -33.331 1.00 91.31 161 PRO A O 1
ATOM 1199 N N . ALA A 1 162 ? 4.722 -10.317 -35.068 1.00 92.44 162 ALA A N 1
ATOM 1200 C CA . ALA A 1 162 ? 3.585 -9.601 -34.489 1.00 92.44 162 ALA A CA 1
ATOM 1201 C C . ALA A 1 162 ? 2.935 -10.438 -33.378 1.00 92.44 162 ALA A C 1
ATOM 1203 O O . ALA A 1 162 ? 2.622 -11.610 -33.603 1.00 92.44 162 ALA A O 1
ATOM 1204 N N . VAL A 1 163 ? 2.693 -9.829 -32.218 1.00 91.62 163 VAL A N 1
ATOM 1205 C CA . VAL A 1 163 ? 2.035 -10.456 -31.061 1.00 91.62 163 VAL A CA 1
ATOM 1206 C C . VAL A 1 163 ? 1.037 -9.460 -30.482 1.00 91.62 163 VAL A C 1
ATOM 1208 O O . VAL A 1 163 ? 1.405 -8.345 -30.124 1.00 91.62 163 VAL A O 1
ATOM 1211 N N . GLY A 1 164 ? -0.237 -9.851 -30.393 1.00 86.25 164 GLY A N 1
ATOM 1212 C CA . GLY A 1 164 ? -1.292 -8.971 -29.879 1.00 86.25 164 GLY A CA 1
ATOM 1213 C C . GLY A 1 164 ? -1.420 -7.670 -30.685 1.00 86.25 164 GLY A C 1
ATOM 1214 O O . GLY A 1 164 ? -1.630 -7.709 -31.898 1.00 86.25 164 GLY A O 1
ATOM 1215 N N . SER A 1 165 ? -1.310 -6.528 -30.000 1.00 85.56 165 SER A N 1
ATOM 1216 C CA . SER A 1 165 ? -1.328 -5.170 -30.569 1.00 85.56 165 SER A CA 1
ATOM 1217 C C . SER A 1 165 ? -0.002 -4.755 -31.219 1.00 85.56 165 SER A C 1
ATOM 1219 O O . SER A 1 165 ? 0.032 -3.773 -31.963 1.00 85.56 165 SER A O 1
ATOM 1221 N N . PHE A 1 166 ? 1.087 -5.490 -30.981 1.00 91.38 166 PHE A N 1
ATOM 1222 C CA . PHE A 1 166 ? 2.416 -5.114 -31.445 1.00 91.38 166 PHE A CA 1
ATOM 1223 C C . PHE A 1 166 ? 2.658 -5.583 -32.879 1.00 91.38 166 PHE A C 1
ATOM 1225 O O . PHE A 1 166 ? 2.606 -6.774 -33.197 1.00 91.38 166 PHE A O 1
ATOM 1232 N N . ALA A 1 167 ? 2.940 -4.628 -33.766 1.00 89.62 167 ALA A N 1
ATOM 1233 C CA . ALA A 1 167 ? 3.261 -4.921 -35.153 1.00 89.62 167 ALA A CA 1
ATOM 1234 C C . ALA A 1 167 ? 4.616 -5.636 -35.274 1.00 89.62 167 ALA A C 1
ATOM 1236 O O . ALA A 1 167 ? 5.566 -5.346 -34.540 1.00 89.62 167 ALA A O 1
ATOM 1237 N N . ALA A 1 168 ? 4.711 -6.534 -36.258 1.00 89.62 168 ALA A N 1
ATOM 1238 C CA . ALA A 1 168 ? 5.976 -7.161 -36.611 1.00 89.62 168 ALA A CA 1
ATOM 1239 C C . ALA A 1 168 ? 6.983 -6.099 -37.063 1.00 89.62 168 ALA A C 1
ATOM 1241 O O . ALA A 1 168 ? 6.628 -5.179 -37.808 1.00 89.62 168 ALA A O 1
ATOM 1242 N N . SER A 1 169 ? 8.243 -6.265 -36.679 1.00 87.44 169 SER A N 1
ATOM 1243 C CA . SER A 1 169 ? 9.310 -5.348 -37.066 1.00 87.44 169 SER A CA 1
ATOM 1244 C C . SER A 1 169 ? 10.582 -6.085 -37.469 1.00 87.44 169 SER A C 1
ATOM 1246 O O . SER A 1 169 ? 10.862 -7.210 -37.055 1.00 87.44 169 SER A O 1
ATOM 1248 N N . THR A 1 170 ? 11.345 -5.433 -38.339 1.00 82.69 170 THR A N 1
ATOM 1249 C CA . THR A 1 170 ? 12.698 -5.833 -38.729 1.00 82.69 170 THR A CA 1
ATOM 1250 C C . THR A 1 170 ? 13.625 -4.686 -38.393 1.00 82.69 170 THR A C 1
ATOM 1252 O O . THR A 1 170 ? 13.342 -3.557 -38.803 1.00 82.69 170 THR A O 1
ATOM 1255 N N . PHE A 1 171 ? 14.742 -4.958 -37.734 1.00 73.31 171 PHE A N 1
ATOM 1256 C CA . PHE A 1 171 ? 15.733 -3.926 -37.439 1.00 73.31 171 PHE A CA 1
ATOM 1257 C C . PHE A 1 171 ? 16.955 -4.030 -38.365 1.00 73.31 171 PHE A C 1
ATOM 1259 O O . PHE A 1 171 ? 17.334 -5.124 -38.803 1.00 73.31 171 PHE A O 1
ATOM 1266 N N . PRO A 1 172 ? 17.526 -2.875 -38.758 1.00 59.88 172 PRO A N 1
ATOM 1267 C CA . PRO A 1 172 ? 18.452 -2.784 -39.877 1.00 59.88 172 PRO A CA 1
ATOM 1268 C C . PRO A 1 172 ? 19.821 -3.402 -39.587 1.00 59.88 172 PRO A C 1
ATOM 1270 O O . PRO A 1 172 ? 20.333 -3.393 -38.473 1.00 59.88 172 PRO A O 1
ATOM 1273 N N . THR A 1 173 ? 20.479 -3.854 -40.653 1.00 55.06 173 THR A N 1
ATOM 1274 C CA . THR A 1 173 ? 21.909 -4.167 -40.637 1.00 55.06 173 THR A CA 1
ATOM 1275 C C . THR A 1 173 ? 22.711 -2.868 -40.553 1.00 55.06 173 THR A C 1
ATOM 1277 O O . THR A 1 173 ? 22.753 -2.103 -41.522 1.00 55.06 173 THR A O 1
ATOM 1280 N N . CYS A 1 174 ? 23.380 -2.609 -39.434 1.00 59.84 174 CYS A N 1
ATOM 1281 C CA . CYS A 1 174 ? 24.389 -1.556 -39.376 1.00 59.84 174 CYS A CA 1
ATOM 1282 C C . CYS A 1 174 ? 25.571 -1.904 -40.290 1.00 59.84 174 CYS A C 1
ATOM 1284 O O . CYS A 1 174 ? 26.100 -3.010 -40.240 1.00 59.84 174 CYS A O 1
ATOM 1286 N N . ASN A 1 175 ? 26.021 -0.971 -41.130 1.00 50.25 175 ASN A N 1
ATOM 1287 C CA . ASN A 1 175 ? 27.091 -1.230 -42.094 1.00 50.25 175 ASN A CA 1
ATOM 1288 C C . ASN A 1 175 ? 28.469 -1.173 -41.403 1.00 50.25 175 ASN A C 1
ATOM 1290 O O . ASN A 1 175 ? 29.143 -0.146 -41.417 1.00 50.25 175 ASN A O 1
ATOM 1294 N N . GLY A 1 176 ? 28.876 -2.271 -40.763 1.00 50.06 176 GLY A N 1
ATOM 1295 C CA . GLY A 1 176 ? 30.157 -2.384 -40.066 1.00 50.06 176 GLY A CA 1
ATOM 1296 C C . GLY A 1 176 ? 30.751 -3.768 -40.260 1.00 50.06 176 GLY A C 1
ATOM 1297 O O . GLY A 1 176 ? 30.550 -4.648 -39.433 1.00 50.06 176 GLY A O 1
ATOM 1298 N N . GLY A 1 177 ? 31.464 -3.978 -41.369 1.00 48.34 177 GLY A N 1
ATOM 1299 C CA . GLY A 1 177 ? 32.195 -5.223 -41.589 1.00 48.34 177 GLY A CA 1
ATOM 1300 C C . GLY A 1 177 ? 33.062 -5.568 -40.373 1.00 48.34 177 GLY A C 1
ATOM 1301 O O . GLY A 1 177 ? 33.714 -4.680 -39.832 1.00 48.34 177 GLY A O 1
ATOM 1302 N N . TRP A 1 178 ? 33.071 -6.858 -40.017 1.00 47.44 178 TRP A N 1
ATOM 1303 C CA . TRP A 1 178 ? 33.886 -7.545 -38.997 1.00 47.44 178 TRP A CA 1
ATOM 1304 C C . TRP A 1 178 ? 33.174 -7.939 -37.681 1.00 47.44 178 TRP A C 1
ATOM 1306 O O . TRP A 1 178 ? 33.174 -7.213 -36.699 1.00 47.44 178 TRP A O 1
ATOM 1316 N N . GLN A 1 179 ? 32.692 -9.194 -37.667 1.00 49.81 179 GLN A N 1
ATOM 1317 C CA . GLN A 1 179 ? 32.620 -10.127 -36.520 1.00 49.81 179 GLN A CA 1
ATOM 1318 C C . GLN A 1 179 ? 31.901 -9.672 -35.226 1.00 49.81 179 GLN A C 1
ATOM 1320 O O . GLN A 1 179 ? 32.399 -9.901 -34.126 1.00 49.81 179 GLN A O 1
ATOM 1325 N N . GLY A 1 180 ? 30.683 -9.151 -35.357 1.00 49.91 180 GLY A N 1
ATOM 1326 C CA . GLY A 1 180 ? 29.635 -9.144 -34.324 1.00 49.91 180 GLY A CA 1
ATOM 1327 C C . GLY A 1 180 ? 28.300 -9.320 -35.042 1.00 49.91 180 GLY A C 1
ATOM 1328 O O . GLY A 1 180 ? 28.126 -8.753 -36.121 1.00 49.91 180 GLY A O 1
ATOM 1329 N N . GLY A 1 181 ? 27.434 -10.204 -34.564 1.00 53.75 181 GLY A N 1
ATOM 1330 C CA . GLY A 1 181 ? 26.219 -10.549 -35.288 1.00 53.75 181 GLY A CA 1
ATOM 1331 C C . GLY A 1 181 ? 25.115 -9.517 -35.065 1.00 53.75 181 GLY A C 1
ATOM 1332 O O . GLY A 1 181 ? 24.832 -9.169 -33.937 1.00 53.75 181 GLY A O 1
ATOM 1333 N N . TYR A 1 182 ? 24.427 -9.038 -36.093 1.00 59.81 182 TYR A N 1
ATOM 1334 C CA . TYR A 1 182 ? 23.243 -8.181 -35.906 1.00 59.81 182 TYR A CA 1
ATOM 1335 C C . TYR A 1 182 ? 22.044 -9.051 -35.508 1.00 59.81 182 TYR A C 1
ATOM 1337 O O . TYR A 1 182 ? 21.230 -9.396 -36.365 1.00 59.81 182 TYR A O 1
ATOM 1345 N N . VAL A 1 183 ? 22.037 -9.481 -34.247 1.00 63.97 183 VAL A N 1
ATOM 1346 C CA . VAL A 1 183 ? 21.240 -10.597 -33.725 1.00 63.97 183 VAL A CA 1
ATOM 1347 C C . VAL A 1 183 ? 20.222 -10.083 -32.705 1.00 63.97 183 VAL A C 1
ATOM 1349 O O . VAL A 1 183 ? 20.524 -9.136 -31.978 1.00 63.97 183 VAL A O 1
ATOM 1352 N N . SER A 1 184 ? 19.016 -10.662 -32.687 1.00 65.38 184 SER A N 1
ATOM 1353 C CA . SER A 1 184 ? 18.068 -10.480 -31.573 1.00 65.38 184 SER A CA 1
ATOM 1354 C C . SER A 1 184 ? 18.615 -11.139 -30.300 1.00 65.38 184 SER A C 1
ATOM 1356 O O . SER A 1 184 ? 19.497 -11.993 -30.376 1.00 65.38 184 SER A O 1
ATOM 1358 N N . GLY A 1 185 ? 18.170 -10.722 -29.116 1.00 81.31 185 GLY A N 1
ATOM 1359 C CA . GLY A 1 185 ? 18.717 -11.301 -27.888 1.00 81.31 185 GLY A CA 1
ATOM 1360 C C . GLY A 1 185 ? 18.574 -10.445 -26.646 1.00 81.31 185 GLY A C 1
ATOM 1361 O O . GLY A 1 185 ? 18.781 -10.940 -25.540 1.00 81.31 185 GLY A O 1
ATOM 1362 N N . MET A 1 186 ? 18.222 -9.166 -26.778 1.00 89.69 186 MET A N 1
ATOM 1363 C CA . MET A 1 186 ? 17.990 -8.325 -25.603 1.00 89.69 186 MET A CA 1
ATOM 1364 C C . MET A 1 186 ? 16.789 -8.842 -24.808 1.00 89.69 186 MET A C 1
ATOM 1366 O O . MET A 1 186 ? 16.855 -8.920 -23.586 1.00 89.69 186 MET A O 1
ATOM 1370 N N . GLU A 1 187 ? 15.725 -9.230 -25.502 1.00 92.62 187 GLU A N 1
ATOM 1371 C CA . GLU A 1 187 ? 14.517 -9.844 -24.967 1.00 92.62 187 GLU A CA 1
ATOM 1372 C C . GLU A 1 187 ? 14.774 -11.217 -24.338 1.00 92.62 187 GLU A C 1
ATOM 1374 O O . GLU A 1 187 ? 14.167 -11.544 -23.317 1.00 92.62 187 GLU A O 1
ATOM 1379 N N . ASP A 1 188 ? 15.715 -11.984 -24.890 1.00 92.75 188 ASP A N 1
ATOM 1380 C CA . ASP A 1 188 ? 16.137 -13.259 -24.321 1.00 92.75 188 ASP A CA 1
ATOM 1381 C C . ASP A 1 188 ? 16.906 -13.067 -23.012 1.00 92.75 188 ASP A C 1
ATOM 1383 O O . ASP A 1 188 ? 16.620 -13.713 -22.000 1.00 92.75 188 ASP A O 1
ATOM 1387 N N . VAL A 1 189 ? 17.894 -12.163 -23.027 1.00 93.88 189 VAL A N 1
ATOM 1388 C CA . VAL A 1 189 ? 18.678 -11.814 -21.840 1.00 93.88 189 VAL A CA 1
ATOM 1389 C C . VAL A 1 189 ? 17.750 -11.236 -20.776 1.00 93.88 189 VAL A C 1
ATOM 1391 O O . VAL A 1 189 ? 17.884 -11.600 -19.611 1.00 93.88 189 VAL A O 1
ATOM 1394 N N . ALA A 1 190 ? 16.792 -10.389 -21.165 1.00 96.06 190 ALA A N 1
ATOM 1395 C CA . ALA A 1 190 ? 15.787 -9.817 -20.278 1.00 96.06 190 ALA A CA 1
ATOM 1396 C C . ALA A 1 190 ? 14.968 -10.906 -19.569 1.00 96.06 190 ALA A C 1
ATOM 1398 O O . ALA A 1 190 ? 14.902 -10.893 -18.340 1.00 96.06 190 ALA A O 1
ATOM 1399 N N . LEU A 1 191 ? 14.442 -11.894 -20.307 1.00 96.00 191 LEU A N 1
ATOM 1400 C CA . LEU A 1 191 ? 13.718 -13.017 -19.701 1.00 96.00 191 LEU A CA 1
ATOM 1401 C C . LEU A 1 191 ? 14.613 -13.823 -18.757 1.00 96.00 191 LEU A C 1
ATOM 1403 O O . LEU A 1 191 ? 14.205 -14.174 -17.648 1.00 96.00 191 LEU A O 1
ATOM 1407 N N . TYR A 1 192 ? 15.850 -14.105 -19.174 1.00 94.75 192 TYR A N 1
ATOM 1408 C CA . TYR A 1 192 ? 16.787 -14.886 -18.373 1.00 94.75 192 TYR A CA 1
ATOM 1409 C C . TYR A 1 192 ? 17.073 -14.216 -17.028 1.00 94.75 192 TYR A C 1
ATOM 1411 O O . TYR A 1 192 ? 16.963 -14.862 -15.985 1.00 94.75 192 TYR A O 1
ATOM 1419 N N . VAL A 1 193 ? 17.430 -12.927 -17.036 1.00 94.75 193 VAL A N 1
ATOM 1420 C CA . VAL A 1 193 ? 17.797 -12.208 -15.806 1.00 94.75 193 VAL A CA 1
ATOM 1421 C C . VAL A 1 193 ? 16.606 -11.978 -14.882 1.00 94.75 193 VAL A C 1
ATOM 1423 O O . VAL A 1 193 ? 16.814 -11.760 -13.689 1.00 94.75 193 VAL A O 1
ATOM 1426 N N . HIS A 1 194 ? 15.383 -12.033 -15.413 1.00 95.00 194 HIS A N 1
ATOM 1427 C CA . HIS A 1 194 ? 14.157 -11.862 -14.644 1.00 95.00 194 HIS A CA 1
ATOM 1428 C C . HIS A 1 194 ? 13.670 -13.152 -13.969 1.00 95.00 194 HIS A C 1
ATOM 1430 O O . HIS A 1 194 ? 13.071 -13.097 -12.901 1.00 95.00 194 HIS A O 1
ATOM 1436 N N . THR A 1 195 ? 13.962 -14.316 -14.555 1.00 93.50 195 THR A N 1
ATOM 1437 C CA . THR A 1 195 ? 13.410 -15.613 -14.109 1.00 93.50 195 THR A CA 1
ATOM 1438 C C . THR A 1 195 ? 14.431 -16.506 -13.397 1.00 93.50 195 THR A C 1
ATOM 1440 O O . THR A 1 195 ? 14.063 -17.363 -12.582 1.00 93.50 195 THR A O 1
ATOM 1443 N N . ASN A 1 196 ? 15.729 -16.300 -13.655 1.00 91.06 196 ASN A N 1
ATOM 1444 C CA . ASN A 1 196 ? 16.807 -17.125 -13.108 1.00 91.06 196 ASN A CA 1
ATOM 1445 C C . ASN A 1 196 ? 17.537 -16.422 -11.971 1.00 91.06 196 ASN A C 1
ATOM 1447 O O . ASN A 1 196 ? 17.859 -15.239 -12.037 1.00 91.06 196 ASN A O 1
ATOM 1451 N N . ASP A 1 197 ? 17.880 -17.202 -10.951 1.00 90.38 197 ASP A N 1
ATOM 1452 C CA . ASP A 1 197 ? 18.728 -16.731 -9.868 1.00 90.38 197 ASP A CA 1
ATOM 1453 C C . ASP A 1 197 ? 20.153 -16.468 -10.373 1.00 90.38 197 ASP A C 1
ATOM 1455 O O . ASP A 1 197 ? 20.888 -17.390 -10.738 1.00 90.38 197 ASP A O 1
ATOM 1459 N N . LEU A 1 198 ? 20.553 -15.198 -10.383 1.00 90.50 198 LEU A N 1
ATOM 1460 C CA . LEU A 1 198 ? 21.874 -14.775 -10.833 1.00 90.50 198 LEU A CA 1
ATOM 1461 C C . LEU A 1 198 ? 22.987 -15.190 -9.863 1.00 90.50 198 LEU A C 1
ATOM 1463 O O . LEU A 1 198 ? 24.155 -15.236 -10.257 1.00 90.50 198 LEU A O 1
ATOM 1467 N N . ARG A 1 199 ? 22.669 -15.502 -8.599 1.00 87.44 199 ARG A N 1
ATOM 1468 C CA . ARG A 1 199 ? 23.664 -15.926 -7.608 1.00 87.44 199 ARG A CA 1
ATOM 1469 C C . ARG A 1 199 ? 23.760 -17.448 -7.542 1.00 87.44 199 ARG A C 1
ATOM 1471 O O . ARG A 1 199 ? 22.875 -18.152 -7.070 1.00 87.44 199 ARG A O 1
ATOM 1478 N N . THR A 1 200 ? 24.916 -17.970 -7.947 1.00 77.38 200 THR A N 1
ATOM 1479 C CA . THR A 1 200 ? 25.260 -19.394 -7.785 1.00 77.38 200 THR A CA 1
ATOM 1480 C C . THR A 1 200 ? 25.557 -19.742 -6.324 1.00 77.38 200 THR A C 1
ATOM 1482 O O . THR A 1 200 ? 25.895 -18.858 -5.545 1.00 77.38 200 THR A O 1
ATOM 1485 N N . ALA A 1 201 ? 25.553 -21.027 -5.948 1.00 65.50 201 ALA A N 1
ATOM 1486 C CA . ALA A 1 201 ? 25.862 -21.474 -4.580 1.00 65.50 201 ALA A CA 1
ATOM 1487 C C . ALA A 1 201 ? 27.204 -20.954 -4.013 1.00 65.50 201 ALA A C 1
ATOM 1489 O O . ALA A 1 201 ? 27.342 -20.826 -2.802 1.00 65.50 201 ALA A O 1
ATOM 1490 N N . ALA A 1 202 ? 28.184 -20.638 -4.870 1.00 63.91 202 ALA A N 1
ATOM 1491 C CA . ALA A 1 202 ? 29.475 -20.075 -4.460 1.00 63.91 202 ALA A CA 1
ATOM 1492 C C . ALA A 1 202 ? 29.430 -18.564 -4.156 1.00 63.91 202 ALA A C 1
ATOM 1494 O O . ALA A 1 202 ? 30.344 -18.040 -3.529 1.00 63.91 202 ALA A O 1
ATOM 1495 N N . THR A 1 203 ? 28.391 -17.874 -4.624 1.00 65.31 203 THR A N 1
ATOM 1496 C CA . THR A 1 203 ? 28.188 -16.418 -4.526 1.00 65.31 203 THR A CA 1
ATOM 1497 C C . THR A 1 203 ? 26.870 -16.059 -3.827 1.00 65.31 203 THR A C 1
ATOM 1499 O O . THR A 1 203 ? 26.503 -14.886 -3.762 1.00 65.31 203 THR A O 1
ATOM 1502 N N . LYS A 1 204 ? 26.107 -17.068 -3.381 1.00 71.56 204 LYS A N 1
ATOM 1503 C CA . LYS A 1 204 ? 24.767 -16.928 -2.810 1.00 71.56 204 LYS A CA 1
ATOM 1504 C C . LYS A 1 204 ? 24.865 -16.546 -1.344 1.00 71.56 204 LYS A C 1
ATOM 1506 O O . LYS A 1 204 ? 24.745 -17.373 -0.446 1.00 71.56 204 LYS A O 1
ATOM 1511 N N . ASP A 1 205 ? 25.073 -15.254 -1.146 1.00 71.62 205 ASP A N 1
ATOM 1512 C CA . ASP A 1 205 ? 25.134 -14.626 0.169 1.00 71.62 205 ASP A CA 1
ATOM 1513 C C . ASP A 1 205 ? 23.741 -14.184 0.676 1.00 71.62 205 ASP A C 1
ATOM 1515 O O . ASP A 1 205 ? 23.612 -13.691 1.796 1.00 71.62 205 ASP A O 1
ATOM 1519 N N . ILE A 1 206 ? 22.690 -14.359 -0.143 1.00 70.44 206 ILE A N 1
ATOM 1520 C CA . ILE A 1 206 ? 21.309 -13.907 0.096 1.00 70.44 206 ILE A CA 1
ATOM 1521 C C . ILE A 1 206 ? 20.328 -15.059 -0.161 1.00 70.44 206 ILE A C 1
ATOM 1523 O O . ILE A 1 206 ? 20.507 -15.870 -1.068 1.00 70.44 206 ILE A O 1
ATOM 1527 N N . THR A 1 207 ? 19.275 -15.150 0.654 1.00 67.38 207 THR A N 1
ATOM 1528 C CA . THR A 1 207 ? 18.208 -16.156 0.488 1.00 67.38 207 THR A CA 1
ATOM 1529 C C . THR A 1 207 ? 17.221 -15.732 -0.611 1.00 67.38 207 THR A C 1
ATOM 1531 O O . THR A 1 207 ? 16.978 -14.545 -0.787 1.00 67.38 207 THR A O 1
ATOM 1534 N N . GLY A 1 208 ? 16.630 -16.688 -1.337 1.00 73.06 208 GLY A N 1
ATOM 1535 C CA . GLY A 1 208 ? 15.702 -16.422 -2.454 1.00 73.06 208 GLY A CA 1
ATOM 1536 C C . GLY A 1 208 ? 16.392 -16.358 -3.822 1.00 73.06 208 GLY A C 1
ATOM 1537 O O . GLY A 1 208 ? 17.597 -16.604 -3.899 1.00 73.06 208 GLY A O 1
ATOM 1538 N N . LYS A 1 209 ? 15.632 -16.086 -4.895 1.00 80.88 209 LYS A N 1
ATOM 1539 C CA . LYS A 1 209 ? 16.177 -15.824 -6.241 1.00 80.88 209 LYS A CA 1
ATOM 1540 C C . LYS A 1 209 ? 16.676 -14.369 -6.315 1.00 80.88 209 LYS A C 1
ATOM 1542 O O . LYS A 1 209 ? 15.950 -13.457 -5.917 1.00 80.88 209 LYS A O 1
ATOM 1547 N N . GLN A 1 210 ? 17.887 -14.130 -6.821 1.00 87.38 210 GLN A N 1
ATOM 1548 C CA . GLN A 1 210 ? 18.380 -12.788 -7.147 1.00 87.38 210 GLN A CA 1
ATOM 1549 C C . GLN A 1 210 ? 18.165 -12.521 -8.637 1.00 87.38 210 GLN A C 1
ATOM 1551 O O . GLN A 1 210 ? 18.941 -12.988 -9.466 1.00 87.38 210 GLN A O 1
ATOM 1556 N N . VAL A 1 211 ? 17.109 -11.776 -8.957 1.00 91.38 211 VAL A N 1
ATOM 1557 C CA . VAL A 1 211 ? 16.694 -11.448 -10.330 1.00 91.38 211 VAL A CA 1
ATOM 1558 C C . VAL A 1 211 ? 16.820 -9.947 -10.600 1.00 91.38 211 VAL A C 1
ATOM 1560 O O . VAL A 1 211 ? 16.915 -9.142 -9.666 1.00 91.38 211 VAL A O 1
ATOM 1563 N N . LEU A 1 212 ? 16.812 -9.559 -11.874 1.00 94.38 212 LEU A N 1
ATOM 1564 C CA . LEU A 1 212 ? 16.784 -8.166 -12.320 1.00 94.38 212 LEU A CA 1
ATOM 1565 C C . LEU A 1 212 ? 15.454 -7.854 -13.001 1.00 94.38 212 LEU A C 1
ATOM 1567 O O . LEU A 1 212 ? 15.015 -8.570 -13.893 1.00 94.38 212 LEU A O 1
ATOM 1571 N N . THR A 1 213 ? 14.829 -6.748 -12.601 1.00 95.25 213 THR A N 1
ATOM 1572 C CA . THR A 1 213 ? 13.662 -6.192 -13.297 1.00 95.25 213 THR A CA 1
ATOM 1573 C C . THR A 1 213 ? 14.106 -5.090 -14.256 1.00 95.25 213 THR A C 1
ATOM 1575 O O . THR A 1 213 ? 14.711 -4.102 -13.833 1.00 95.25 213 THR A O 1
ATOM 1578 N N . LEU A 1 214 ? 13.825 -5.260 -15.543 1.00 97.00 214 LEU A N 1
ATOM 1579 C CA . LEU A 1 214 ? 14.185 -4.345 -16.616 1.00 97.00 214 LEU A CA 1
ATOM 1580 C C . LEU A 1 214 ? 13.094 -3.293 -16.826 1.00 97.00 214 LEU A C 1
ATOM 1582 O O . LEU A 1 214 ? 11.919 -3.616 -16.950 1.00 97.00 214 LEU A O 1
ATOM 1586 N N . TYR A 1 215 ? 13.529 -2.043 -16.913 1.00 96.75 215 TYR A N 1
ATOM 1587 C CA . TYR A 1 215 ? 12.774 -0.902 -17.409 1.00 96.75 215 TYR A CA 1
ATOM 1588 C C . TYR A 1 215 ? 13.509 -0.386 -18.636 1.00 96.75 215 TYR A C 1
ATOM 1590 O O . TYR A 1 215 ? 14.716 -0.157 -18.558 1.00 96.75 215 TYR A O 1
ATOM 1598 N N . SER A 1 216 ? 12.828 -0.201 -19.760 1.00 95.62 216 SER A N 1
ATOM 1599 C CA . SER A 1 216 ? 13.472 0.256 -20.995 1.00 95.62 216 SER A CA 1
ATOM 1600 C C . SER A 1 216 ? 12.896 1.583 -21.466 1.00 95.62 216 SER A C 1
ATOM 1602 O O . SER A 1 216 ? 11.689 1.798 -21.444 1.00 95.62 216 SER A O 1
ATOM 1604 N N . VAL A 1 217 ? 13.791 2.490 -21.856 1.00 95.56 217 VAL A N 1
ATOM 1605 C CA . VAL A 1 217 ? 13.464 3.829 -22.341 1.00 95.56 217 VAL A CA 1
ATOM 1606 C C . VAL A 1 217 ? 14.047 3.985 -23.737 1.00 95.56 217 VAL A C 1
ATOM 1608 O O . VAL A 1 217 ? 15.273 4.022 -23.903 1.00 95.56 217 VAL A O 1
ATOM 1611 N N . PHE A 1 218 ? 13.174 4.093 -24.734 1.00 94.38 218 PHE A N 1
ATOM 1612 C CA . PHE A 1 218 ? 13.567 4.418 -26.096 1.00 94.38 218 PHE A CA 1
ATOM 1613 C C . PHE A 1 218 ? 13.705 5.937 -26.238 1.00 94.38 218 PHE A C 1
ATOM 1615 O O . PHE A 1 218 ? 12.721 6.671 -26.326 1.00 94.38 218 PHE A O 1
ATOM 1622 N N . ALA A 1 219 ? 14.943 6.419 -26.211 1.00 92.81 219 ALA A N 1
ATOM 1623 C CA . ALA A 1 219 ? 15.265 7.831 -26.313 1.00 92.81 219 ALA A CA 1
ATOM 1624 C C . ALA A 1 219 ? 15.307 8.288 -27.776 1.00 92.81 219 ALA A C 1
ATOM 1626 O O . ALA A 1 219 ? 15.904 7.647 -28.632 1.00 92.81 219 ALA A O 1
ATOM 1627 N N . PHE A 1 220 ? 14.724 9.448 -28.051 1.00 90.00 220 PHE A N 1
ATOM 1628 C CA . PHE A 1 220 ? 14.660 10.070 -29.375 1.00 90.00 220 PHE A CA 1
ATOM 1629 C C . PHE A 1 220 ? 14.009 9.196 -30.469 1.00 90.00 220 PHE A C 1
ATOM 1631 O O . PHE A 1 220 ? 14.319 9.350 -31.652 1.00 90.00 220 PHE A O 1
ATOM 1638 N N . GLY A 1 221 ? 13.083 8.305 -30.096 1.00 86.94 221 GLY A N 1
ATOM 1639 C CA . GLY A 1 221 ? 12.417 7.366 -31.005 1.00 86.94 221 GLY A CA 1
ATOM 1640 C C . GLY A 1 221 ? 11.054 6.880 -30.496 1.00 86.94 221 GLY A C 1
ATOM 1641 O O . GLY A 1 221 ? 10.694 7.129 -29.349 1.00 86.94 221 GLY A O 1
ATOM 1642 N N . LYS A 1 222 ? 10.281 6.214 -31.372 1.00 87.69 222 LYS A N 1
ATOM 1643 C CA . LYS A 1 222 ? 8.986 5.572 -31.060 1.00 87.69 222 LYS A CA 1
ATOM 1644 C C . LYS A 1 222 ? 8.797 4.268 -31.832 1.00 87.69 222 LYS A C 1
ATOM 1646 O O . LYS A 1 222 ? 9.341 4.110 -32.926 1.00 87.69 222 LYS A O 1
ATOM 1651 N N . GLY A 1 223 ? 7.971 3.377 -31.298 1.00 86.31 223 GLY A N 1
ATOM 1652 C CA . GLY A 1 223 ? 7.508 2.161 -31.964 1.00 86.31 223 GLY A CA 1
ATOM 1653 C C . GLY A 1 223 ? 8.498 0.990 -31.987 1.00 86.31 223 GLY A C 1
ATOM 1654 O O . GLY A 1 223 ? 8.390 0.152 -32.881 1.00 86.31 223 GLY A O 1
ATOM 1655 N N . SER A 1 224 ? 9.462 0.902 -31.061 1.00 89.69 224 SER A N 1
ATOM 1656 C CA . SER A 1 224 ? 10.361 -0.267 -31.011 1.00 89.69 224 SER A CA 1
ATOM 1657 C C . SER A 1 224 ? 9.637 -1.514 -30.481 1.00 89.69 224 SER A C 1
ATOM 1659 O O . SER A 1 224 ? 9.277 -1.582 -29.305 1.00 89.69 224 SER A O 1
ATOM 1661 N N . THR A 1 225 ? 9.426 -2.523 -31.335 1.00 91.56 225 THR A N 1
ATOM 1662 C CA . THR A 1 225 ? 8.874 -3.827 -30.911 1.00 91.56 225 THR A CA 1
ATOM 1663 C C . THR A 1 225 ? 9.873 -4.603 -30.051 1.00 91.56 225 THR A C 1
ATOM 1665 O O . THR A 1 225 ? 9.472 -5.239 -29.083 1.00 91.56 225 THR A O 1
ATOM 1668 N N . LEU A 1 226 ? 11.170 -4.540 -30.374 1.00 90.44 226 LEU A N 1
ATOM 1669 C CA . LEU A 1 226 ? 12.206 -5.267 -29.638 1.00 90.44 226 LEU A CA 1
ATOM 1670 C C . LEU A 1 226 ? 12.290 -4.789 -28.186 1.00 90.44 226 LEU A C 1
ATOM 1672 O O . LEU A 1 226 ? 12.300 -5.606 -27.268 1.00 90.44 226 LEU A O 1
ATOM 1676 N N . LEU A 1 227 ? 12.315 -3.469 -27.971 1.00 92.81 227 LEU A N 1
ATOM 1677 C CA . LEU A 1 227 ? 12.380 -2.913 -26.621 1.00 92.81 227 LEU A CA 1
ATOM 1678 C C . LEU A 1 227 ? 11.101 -3.194 -25.828 1.00 92.81 227 LEU A C 1
ATOM 1680 O O . LEU A 1 227 ? 11.208 -3.523 -24.651 1.00 92.81 227 LEU A O 1
ATOM 1684 N N . ARG A 1 228 ? 9.920 -3.182 -26.465 1.00 93.81 228 ARG A N 1
ATOM 1685 C CA . ARG A 1 228 ? 8.677 -3.659 -25.832 1.00 93.81 228 ARG A CA 1
ATOM 1686 C C . ARG A 1 228 ? 8.802 -5.114 -25.389 1.00 93.81 228 ARG A C 1
ATOM 1688 O O . ARG A 1 228 ? 8.487 -5.429 -24.249 1.00 93.81 228 ARG A O 1
ATOM 1695 N N . TYR A 1 229 ? 9.297 -6.001 -26.252 1.00 94.94 229 TYR A N 1
ATOM 1696 C CA . TYR A 1 229 ? 9.429 -7.425 -25.917 1.00 94.94 229 TYR A CA 1
ATOM 1697 C C . TYR A 1 229 ? 10.443 -7.638 -24.796 1.00 94.94 229 TYR A C 1
ATOM 1699 O O . TYR A 1 229 ? 10.185 -8.417 -23.881 1.00 94.94 229 TYR A O 1
ATOM 1707 N N . ALA A 1 230 ? 11.547 -6.889 -24.798 1.00 94.75 230 ALA A N 1
ATOM 1708 C CA . ALA A 1 230 ? 12.489 -6.879 -23.687 1.00 94.75 230 ALA A CA 1
ATOM 1709 C C . ALA A 1 230 ? 11.860 -6.349 -22.389 1.00 94.75 230 ALA A C 1
ATOM 1711 O O . ALA A 1 230 ? 12.082 -6.939 -21.335 1.00 94.75 230 ALA A O 1
ATOM 1712 N N . ALA A 1 231 ? 11.052 -5.288 -22.449 1.00 95.50 231 ALA A N 1
ATOM 1713 C CA . ALA A 1 231 ? 10.338 -4.739 -21.298 1.00 95.50 231 ALA A CA 1
ATOM 1714 C C . ALA A 1 231 ? 9.343 -5.745 -20.702 1.00 95.50 231 ALA A C 1
ATOM 1716 O O . ALA A 1 231 ? 9.317 -5.922 -19.486 1.00 95.50 231 ALA A O 1
ATOM 1717 N N . ILE A 1 232 ? 8.584 -6.445 -21.552 1.00 96.25 232 ILE A N 1
ATOM 1718 C CA . ILE A 1 232 ? 7.643 -7.492 -21.139 1.00 96.25 232 ILE A CA 1
ATOM 1719 C C . ILE A 1 232 ? 8.409 -8.648 -20.501 1.00 96.25 232 ILE A C 1
ATOM 1721 O O . ILE A 1 232 ? 8.205 -8.949 -19.330 1.00 96.25 232 ILE A O 1
ATOM 1725 N N . ASN A 1 233 ? 9.355 -9.243 -21.230 1.00 96.31 233 ASN A N 1
ATOM 1726 C CA . ASN A 1 233 ? 10.122 -10.399 -20.768 1.00 96.31 233 ASN A CA 1
ATOM 1727 C C . ASN A 1 233 ? 10.972 -10.106 -19.524 1.00 96.31 233 ASN A C 1
ATOM 1729 O O . ASN A 1 233 ? 11.191 -10.992 -18.706 1.00 96.31 233 ASN A O 1
ATOM 1733 N N . GLY A 1 234 ? 11.483 -8.883 -19.387 1.00 95.31 234 GLY A N 1
ATOM 1734 C CA . GLY A 1 234 ? 12.350 -8.486 -18.281 1.00 95.31 234 GLY A CA 1
ATOM 1735 C C . GLY A 1 234 ? 11.645 -7.770 -17.136 1.00 95.31 234 GLY A C 1
ATOM 1736 O O . GLY A 1 234 ? 12.294 -7.481 -16.131 1.00 95.31 234 GLY A O 1
ATOM 1737 N N . GLY A 1 235 ? 10.368 -7.421 -17.289 1.00 93.06 235 GLY A N 1
ATOM 1738 C CA . GLY A 1 235 ? 9.670 -6.494 -16.402 1.00 93.06 235 GLY A CA 1
ATOM 1739 C C . GLY A 1 235 ? 8.311 -6.971 -15.906 1.00 93.06 235 GLY A C 1
ATOM 1740 O O . GLY A 1 235 ? 7.735 -6.271 -15.074 1.00 93.06 235 GLY A O 1
ATOM 1741 N N . PHE A 1 236 ? 7.814 -8.127 -16.350 1.00 91.56 236 PHE A N 1
ATOM 1742 C CA . PHE A 1 236 ? 6.518 -8.647 -15.917 1.00 91.56 236 PHE A CA 1
ATOM 1743 C C . PHE A 1 236 ? 6.436 -8.892 -14.399 1.00 91.56 236 PHE A C 1
ATOM 1745 O O . PHE A 1 236 ? 7.439 -8.984 -13.689 1.00 91.56 236 PHE A O 1
ATOM 1752 N N . GLU A 1 237 ? 5.221 -8.913 -13.869 1.00 84.81 237 GLU A N 1
ATOM 1753 C CA . GLU A 1 237 ? 4.899 -9.340 -12.510 1.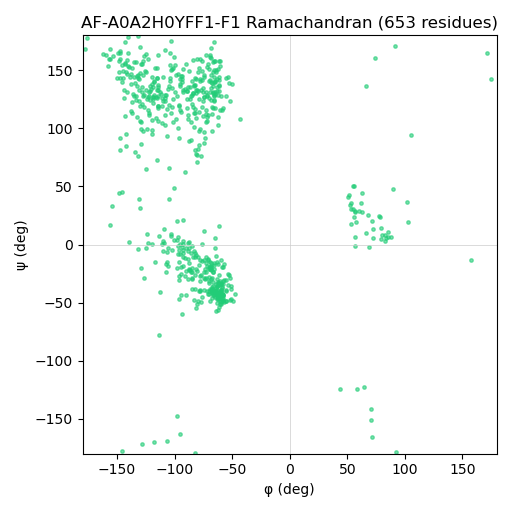00 84.81 237 GLU A CA 1
ATOM 1754 C C . GLU A 1 237 ? 4.185 -10.686 -12.605 1.00 84.81 237 GLU A C 1
ATOM 1756 O O . GLU A 1 237 ? 3.019 -10.726 -12.974 1.00 84.81 237 GLU A O 1
ATOM 1761 N N . ASP A 1 238 ? 4.893 -11.778 -12.306 1.00 81.31 238 ASP A N 1
ATOM 1762 C CA . ASP A 1 238 ? 4.356 -13.142 -12.389 1.00 81.31 238 ASP A CA 1
ATOM 1763 C C . ASP A 1 238 ? 3.260 -13.372 -11.336 1.00 81.31 238 ASP A C 1
ATOM 1765 O O . ASP A 1 238 ? 3.537 -13.623 -10.158 1.00 81.31 238 ASP A O 1
ATOM 1769 N N . PHE A 1 239 ? 2.000 -13.245 -11.752 1.00 73.06 239 PHE A N 1
ATOM 1770 C CA . PHE A 1 239 ? 0.855 -13.364 -10.851 1.00 73.06 239 PHE A CA 1
ATOM 1771 C C . PHE A 1 239 ? 0.377 -14.807 -10.694 1.00 73.06 239 PHE A C 1
ATOM 1773 O O . PHE A 1 239 ? -0.309 -15.116 -9.716 1.00 73.06 239 PHE A O 1
ATOM 1780 N N . ASN A 1 240 ? 0.705 -15.683 -11.643 1.00 72.38 240 ASN A N 1
ATOM 1781 C CA . ASN A 1 240 ? 0.238 -17.067 -11.662 1.00 72.38 240 ASN A CA 1
ATOM 1782 C C . ASN A 1 240 ? 1.336 -18.089 -11.281 1.00 72.38 240 ASN A C 1
ATOM 1784 O O . ASN A 1 240 ? 1.025 -19.265 -11.072 1.00 72.38 240 ASN A O 1
ATOM 1788 N N . GLY A 1 241 ? 2.582 -17.637 -11.108 1.00 78.00 241 GLY A N 1
ATOM 1789 C CA . GLY A 1 241 ? 3.726 -18.417 -10.642 1.00 78.00 241 GLY A CA 1
ATOM 1790 C C . GLY A 1 241 ? 4.347 -19.320 -11.710 1.00 78.00 241 GLY A C 1
ATOM 1791 O O . GLY A 1 241 ? 4.913 -20.361 -11.356 1.00 78.00 241 GLY A O 1
ATOM 1792 N N . ASN A 1 242 ? 4.185 -19.003 -12.998 1.00 80.75 242 ASN A N 1
ATOM 1793 C CA . ASN A 1 242 ? 4.673 -19.825 -14.108 1.00 80.75 242 ASN A CA 1
ATOM 1794 C C . ASN A 1 242 ? 6.033 -19.369 -14.684 1.00 80.75 242 ASN A C 1
ATOM 1796 O O . ASN A 1 242 ? 6.544 -20.039 -15.585 1.00 80.75 242 ASN A O 1
ATOM 1800 N N . ASP A 1 243 ? 6.628 -18.289 -14.159 1.00 86.25 243 ASP A N 1
ATOM 1801 C CA . ASP A 1 243 ? 7.847 -17.628 -14.649 1.00 86.25 243 ASP A CA 1
ATOM 1802 C C . ASP A 1 243 ? 7.756 -17.204 -16.150 1.00 86.25 243 ASP A C 1
ATOM 1804 O O . ASP A 1 243 ? 8.768 -17.175 -16.859 1.00 86.25 243 ASP A O 1
ATOM 1808 N N . VAL A 1 244 ? 6.562 -16.876 -16.668 1.00 89.75 244 VAL A N 1
ATOM 1809 C CA . VAL A 1 244 ? 6.298 -16.505 -18.076 1.00 89.75 244 VAL A CA 1
ATOM 1810 C C . VAL A 1 244 ? 5.323 -15.317 -18.165 1.00 89.75 244 VAL A C 1
ATOM 1812 O O . VAL A 1 244 ? 4.317 -15.324 -17.476 1.00 89.75 244 VAL A O 1
ATOM 1815 N N . PRO A 1 245 ? 5.539 -14.329 -19.059 1.00 91.31 245 PRO A N 1
ATOM 1816 C CA . PRO A 1 245 ? 4.575 -13.246 -19.284 1.00 91.31 245 PRO A CA 1
ATOM 1817 C C . PRO A 1 245 ? 3.429 -13.693 -20.213 1.00 91.31 245 PRO A C 1
ATOM 1819 O O . PRO A 1 245 ? 3.382 -13.305 -21.385 1.00 91.31 245 PRO A O 1
ATOM 1822 N N . ASP A 1 246 ? 2.529 -14.559 -19.747 1.00 88.00 246 ASP A N 1
ATOM 1823 C CA . ASP A 1 246 ? 1.443 -15.111 -20.571 1.00 88.00 246 ASP A CA 1
ATOM 1824 C C . ASP A 1 246 ? 0.121 -14.346 -20.448 1.00 88.00 246 ASP A C 1
ATOM 1826 O O . ASP A 1 246 ? -0.718 -14.416 -21.354 1.00 88.00 246 ASP A O 1
ATOM 1830 N N . LEU A 1 247 ? -0.056 -13.570 -19.380 1.00 86.38 247 LEU A N 1
ATOM 1831 C CA . LEU A 1 247 ? -1.246 -12.754 -19.169 1.00 86.38 247 LEU A CA 1
ATOM 1832 C C . LEU A 1 247 ? -0.947 -11.278 -19.441 1.00 86.38 247 LEU A C 1
ATOM 1834 O O . LEU A 1 247 ? 0.040 -10.731 -18.963 1.00 86.38 247 LEU A O 1
ATOM 1838 N N . GLN A 1 248 ? -1.849 -10.589 -20.151 1.00 84.81 248 GLN A N 1
ATOM 1839 C CA . GLN A 1 248 ? -1.716 -9.142 -20.390 1.00 84.81 248 GLN A CA 1
ATOM 1840 C C . GLN A 1 248 ? -1.573 -8.364 -19.076 1.00 84.81 248 GLN A C 1
ATOM 1842 O O . GLN A 1 248 ? -0.721 -7.492 -18.969 1.00 84.81 248 GLN A O 1
ATOM 1847 N N . SER A 1 249 ? -2.317 -8.765 -18.041 1.00 82.06 249 SER A N 1
ATOM 1848 C CA . SER A 1 249 ? -2.231 -8.149 -16.718 1.00 82.06 249 SER A CA 1
ATOM 1849 C C . SER A 1 249 ? -0.880 -8.322 -16.023 1.00 82.06 249 SER A C 1
ATOM 1851 O O . SER A 1 249 ? -0.711 -7.761 -14.960 1.00 82.06 249 SER A O 1
ATOM 1853 N N . GLU A 1 250 ? 0.049 -9.140 -16.519 1.00 83.06 250 GLU A N 1
ATOM 1854 C CA . GLU A 1 250 ? 1.381 -9.284 -15.906 1.00 83.06 250 GLU A CA 1
ATOM 1855 C C . GLU A 1 250 ? 2.359 -8.217 -16.396 1.00 83.06 250 GLU A C 1
ATOM 1857 O O . GLU A 1 250 ? 3.350 -7.946 -15.722 1.00 83.06 250 GLU A O 1
ATOM 1862 N N . TRP A 1 251 ? 2.095 -7.594 -17.545 1.00 88.56 251 TRP A N 1
ATOM 1863 C CA . TRP A 1 251 ? 2.997 -6.615 -18.152 1.00 88.56 251 TRP A CA 1
ATOM 1864 C C . TRP A 1 251 ? 2.328 -5.290 -18.536 1.00 88.56 251 TRP A C 1
ATOM 1866 O O . TRP A 1 251 ? 3.043 -4.302 -18.642 1.00 88.56 251 TRP A O 1
ATOM 1876 N N . ASP A 1 252 ? 1.006 -5.242 -18.688 1.00 85.44 252 ASP A N 1
ATOM 1877 C CA . ASP A 1 252 ? 0.192 -4.051 -18.983 1.00 85.44 252 ASP A CA 1
ATOM 1878 C C . ASP A 1 252 ? -0.950 -3.989 -17.959 1.00 85.44 252 ASP A C 1
ATOM 1880 O O . ASP A 1 252 ? -2.026 -4.570 -18.140 1.00 85.44 252 ASP A O 1
ATOM 1884 N N . ASN A 1 253 ? -0.670 -3.368 -16.808 1.00 71.19 253 ASN A N 1
ATOM 1885 C CA . ASN A 1 253 ? -1.646 -3.286 -15.719 1.00 71.19 253 ASN A CA 1
ATOM 1886 C C . ASN A 1 253 ? -2.603 -2.108 -15.889 1.00 71.19 253 ASN A C 1
ATOM 1888 O O . ASN A 1 253 ? -3.721 -2.154 -15.375 1.00 71.19 253 ASN A O 1
ATOM 1892 N N . ASN A 1 254 ? -2.158 -1.029 -16.533 1.00 67.75 254 ASN A N 1
ATOM 1893 C CA . ASN A 1 254 ? -2.980 0.159 -16.755 1.00 67.75 254 ASN A CA 1
ATOM 1894 C C . ASN A 1 254 ? -3.932 0.001 -17.960 1.00 67.75 254 ASN A C 1
ATOM 1896 O O . ASN A 1 254 ? -4.835 0.822 -18.123 1.00 67.75 254 ASN A O 1
ATOM 1900 N N . GLY A 1 255 ? -3.782 -1.066 -18.751 1.00 75.50 255 GLY A N 1
ATOM 1901 C CA . GLY A 1 255 ? -4.653 -1.409 -19.868 1.00 75.50 255 GLY A CA 1
ATOM 1902 C C . GLY A 1 255 ? -4.493 -0.477 -21.067 1.00 75.50 255 GLY A C 1
ATOM 1903 O O . GLY A 1 255 ? -5.417 -0.385 -21.881 1.00 75.50 255 GLY A O 1
ATOM 1904 N N . ASP A 1 256 ? -3.371 0.240 -21.167 1.00 79.06 256 ASP A N 1
ATOM 1905 C CA . ASP A 1 256 ? -3.110 1.172 -22.268 1.00 79.06 256 ASP A CA 1
ATOM 1906 C C . ASP A 1 256 ? -2.554 0.475 -23.525 1.00 79.06 256 ASP A C 1
ATOM 1908 O O . ASP A 1 256 ? -2.468 1.088 -24.595 1.00 79.06 256 ASP A O 1
ATOM 1912 N N . GLY A 1 257 ? -2.272 -0.829 -23.429 1.00 83.44 257 GLY A N 1
ATOM 1913 C CA . GLY A 1 257 ? -1.744 -1.646 -24.516 1.00 83.44 257 GLY A CA 1
ATOM 1914 C C . GLY A 1 257 ? -0.226 -1.568 -24.672 1.00 83.44 257 GLY A C 1
ATOM 1915 O O . GLY A 1 257 ? 0.295 -2.153 -25.627 1.00 83.44 257 GLY A O 1
ATOM 1916 N N . GLU A 1 258 ? 0.474 -0.877 -23.771 1.00 89.31 258 GLU A N 1
ATOM 1917 C CA . GLU A 1 258 ? 1.927 -0.784 -23.682 1.00 89.31 258 GLU A CA 1
ATOM 1918 C C . GLU A 1 258 ? 2.440 -1.416 -22.372 1.00 89.31 258 GLU A C 1
ATOM 1920 O O . GLU A 1 258 ? 1.731 -1.467 -21.372 1.00 89.31 258 GLU A O 1
ATOM 1925 N N . PRO A 1 259 ? 3.677 -1.943 -22.336 1.00 92.31 259 PRO A N 1
ATOM 1926 C CA . PRO A 1 259 ? 4.215 -2.503 -21.100 1.00 92.31 259 PRO A CA 1
ATOM 1927 C C . PRO A 1 259 ? 4.474 -1.432 -20.030 1.00 92.31 259 PRO A C 1
ATOM 1929 O O . PRO A 1 259 ? 5.157 -0.448 -20.302 1.00 92.31 259 PRO A O 1
ATOM 1932 N N . ASP A 1 260 ? 4.077 -1.686 -18.779 1.00 85.94 260 ASP A N 1
ATOM 1933 C CA . ASP A 1 260 ? 4.300 -0.814 -17.607 1.00 85.94 260 ASP A CA 1
ATOM 1934 C C . ASP A 1 260 ? 5.785 -0.434 -17.397 1.00 85.94 260 ASP A C 1
ATOM 1936 O O . ASP A 1 260 ? 6.117 0.557 -16.740 1.00 85.94 260 ASP A O 1
ATOM 1940 N N . SER A 1 261 ? 6.700 -1.276 -17.885 1.00 93.44 261 SER A N 1
ATOM 1941 C CA . SER A 1 261 ? 8.156 -1.129 -17.791 1.00 93.44 261 SER A CA 1
ATOM 1942 C C . SER A 1 261 ? 8.789 -0.510 -19.048 1.00 93.44 261 SER A C 1
ATOM 1944 O O . SER A 1 261 ? 10.021 -0.453 -19.155 1.00 93.44 261 SER A O 1
ATOM 1946 N N . PHE A 1 262 ? 7.981 -0.053 -20.005 1.00 95.19 262 PHE A N 1
ATOM 1947 C CA . PHE A 1 262 ? 8.416 0.514 -21.275 1.00 95.19 262 PHE A CA 1
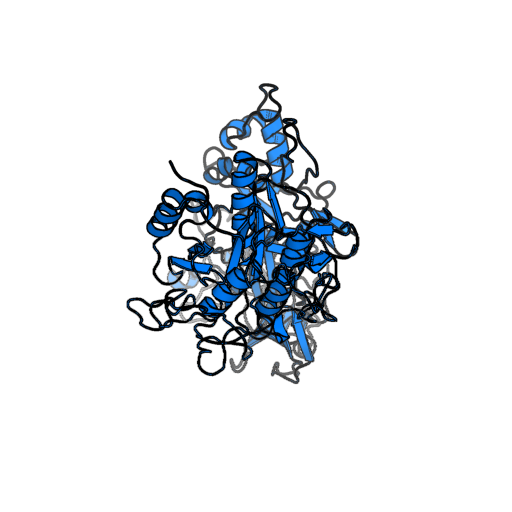ATOM 1948 C C . PHE A 1 262 ? 8.051 1.994 -21.395 1.00 95.19 262 PHE A C 1
ATOM 1950 O O . PHE A 1 262 ? 6.937 2.407 -21.096 1.00 95.19 262 PHE A O 1
ATOM 1957 N N . TYR A 1 263 ? 9.001 2.798 -21.867 1.00 94.50 263 TYR A N 1
ATOM 1958 C CA . TYR A 1 263 ? 8.817 4.230 -22.075 1.00 94.50 263 TYR A CA 1
ATOM 1959 C C . TYR A 1 263 ? 9.456 4.648 -23.399 1.00 94.50 263 TYR A C 1
ATOM 1961 O O . TYR A 1 263 ? 10.506 4.135 -23.789 1.00 94.50 263 TYR A O 1
ATOM 1969 N N . GLU A 1 264 ? 8.868 5.627 -24.078 1.00 93.00 264 GLU A N 1
ATOM 1970 C CA . GLU A 1 264 ? 9.403 6.202 -25.314 1.00 93.00 264 GLU A CA 1
ATOM 1971 C C . GLU A 1 264 ? 9.392 7.729 -25.212 1.00 93.00 264 GLU A C 1
ATOM 1973 O O . GLU A 1 264 ? 8.467 8.318 -24.657 1.00 93.00 264 GLU A O 1
ATOM 1978 N N . ALA A 1 265 ? 10.407 8.375 -25.777 1.00 92.25 265 ALA A N 1
ATOM 1979 C CA . ALA A 1 265 ? 10.522 9.827 -25.802 1.00 92.25 265 ALA A CA 1
ATOM 1980 C C . ALA A 1 265 ? 11.091 10.284 -27.142 1.00 92.25 265 ALA A C 1
ATOM 1982 O O . ALA A 1 265 ? 12.125 9.771 -27.556 1.00 92.25 265 ALA A O 1
ATOM 1983 N N . VAL A 1 266 ? 10.491 11.271 -27.815 1.00 92.19 266 VAL A N 1
ATOM 1984 C CA . VAL A 1 266 ? 11.036 11.802 -29.088 1.00 92.19 266 VAL A CA 1
ATOM 1985 C C . VAL A 1 266 ? 11.959 13.002 -28.910 1.00 92.19 266 VAL A C 1
ATOM 1987 O O . VAL A 1 266 ? 12.752 13.304 -29.803 1.00 92.19 266 VAL A O 1
ATOM 1990 N N . ASP A 1 267 ? 11.896 13.671 -27.762 1.00 92.12 267 ASP A N 1
ATOM 1991 C CA . ASP A 1 267 ? 12.706 14.844 -27.456 1.00 92.12 267 ASP A CA 1
ATOM 1992 C C . ASP A 1 267 ? 13.205 14.853 -26.004 1.00 92.12 267 ASP A C 1
ATOM 1994 O O . ASP A 1 267 ? 12.954 13.941 -25.216 1.00 92.12 267 ASP A O 1
ATOM 1998 N N . GLY A 1 268 ? 13.980 15.884 -25.656 1.00 87.75 268 GLY A N 1
ATOM 1999 C CA . GLY A 1 268 ? 14.590 15.997 -24.333 1.00 87.75 268 GLY A CA 1
ATOM 2000 C C . GLY A 1 268 ? 13.592 16.213 -23.191 1.00 87.75 268 GLY A C 1
ATOM 2001 O O . GLY A 1 268 ? 13.880 15.790 -22.074 1.00 87.75 268 GLY A O 1
ATOM 2002 N N . GLN A 1 269 ? 12.442 16.842 -23.447 1.00 87.38 269 GLN A N 1
ATOM 2003 C CA . GLN A 1 269 ? 11.422 17.083 -22.425 1.00 87.38 269 GLN A CA 1
ATOM 2004 C C . GLN A 1 269 ? 10.645 15.795 -22.139 1.00 87.38 269 GLN A C 1
ATOM 2006 O O . GLN A 1 269 ? 10.473 15.423 -20.977 1.00 87.38 269 GLN A O 1
ATOM 2011 N N . GLU A 1 270 ? 10.245 15.069 -23.186 1.00 89.25 270 GLU A N 1
ATOM 2012 C CA . GLU A 1 270 ? 9.636 13.744 -23.040 1.00 89.25 270 GLU A CA 1
ATOM 2013 C C . GLU A 1 270 ? 10.597 12.747 -22.380 1.00 89.25 270 GLU A C 1
ATOM 2015 O O . GLU A 1 270 ? 10.168 11.906 -21.588 1.00 89.25 270 GLU A O 1
ATOM 2020 N N . LEU A 1 271 ? 11.903 12.855 -22.654 1.00 90.81 271 LEU A N 1
ATOM 2021 C CA . LEU A 1 271 ? 12.913 11.992 -22.043 1.00 90.81 271 LEU A CA 1
ATOM 2022 C C . LEU A 1 271 ? 13.045 12.262 -20.542 1.00 90.81 271 LEU A C 1
ATOM 2024 O O . LEU A 1 271 ? 13.153 11.318 -19.760 1.00 90.81 271 LEU A O 1
ATOM 2028 N N . GLU A 1 272 ? 13.007 13.533 -20.125 1.00 86.25 272 GLU A N 1
ATOM 2029 C CA . GLU A 1 272 ? 12.989 13.887 -18.703 1.00 86.25 272 GLU A CA 1
ATOM 2030 C C . GLU A 1 272 ? 11.783 13.256 -17.995 1.00 86.25 272 GLU A C 1
ATOM 2032 O O . GLU A 1 272 ? 11.951 12.615 -16.952 1.00 86.25 272 GLU A O 1
ATOM 2037 N N . LYS A 1 273 ? 10.589 13.400 -18.586 1.00 81.25 273 LYS A N 1
ATOM 2038 C CA . LYS A 1 273 ? 9.341 12.832 -18.063 1.00 81.25 273 LYS A CA 1
ATOM 2039 C C . LYS A 1 273 ? 9.411 11.305 -17.983 1.00 81.25 273 LYS A C 1
ATOM 2041 O O . LYS A 1 273 ? 9.229 10.747 -16.910 1.00 81.25 273 LYS A O 1
ATOM 2046 N N . SER A 1 274 ? 9.796 10.643 -19.071 1.00 88.50 274 SER A N 1
ATOM 2047 C CA . SER A 1 274 ? 9.898 9.179 -19.148 1.00 88.50 274 SER A CA 1
ATOM 2048 C C . SER A 1 274 ? 10.845 8.601 -18.096 1.00 88.50 274 SER A C 1
ATOM 2050 O O . SER A 1 274 ? 10.529 7.619 -17.430 1.00 88.50 274 SER A O 1
ATOM 2052 N N . ILE A 1 275 ? 12.009 9.230 -17.893 1.00 89.69 275 ILE A N 1
ATOM 2053 C CA . ILE A 1 275 ? 12.970 8.796 -16.870 1.00 89.69 275 ILE A CA 1
ATOM 2054 C C . ILE A 1 275 ? 12.410 9.026 -15.458 1.00 89.69 275 ILE A C 1
ATOM 2056 O O . ILE A 1 275 ? 12.615 8.191 -14.575 1.00 89.69 275 ILE A O 1
ATOM 2060 N N . ARG A 1 276 ? 11.709 10.144 -15.225 1.00 82.38 276 ARG A N 1
ATOM 2061 C CA . ARG A 1 276 ? 11.050 10.441 -13.944 1.00 82.38 276 ARG A CA 1
ATOM 2062 C C . ARG A 1 276 ? 9.974 9.401 -13.627 1.00 82.38 276 ARG A C 1
ATOM 2064 O O . ARG A 1 276 ? 9.983 8.859 -12.523 1.00 82.38 276 ARG A O 1
ATOM 2071 N N . ASP A 1 277 ? 9.125 9.082 -14.595 1.00 77.06 277 ASP A N 1
ATOM 2072 C CA . ASP A 1 277 ? 8.034 8.116 -14.453 1.00 77.06 277 ASP A CA 1
ATOM 2073 C C . ASP A 1 277 ? 8.574 6.700 -14.217 1.00 77.06 277 ASP A C 1
ATOM 2075 O O . ASP A 1 277 ? 8.133 6.018 -13.286 1.00 77.06 277 ASP A O 1
ATOM 2079 N N . ALA A 1 278 ? 9.613 6.300 -14.958 1.00 84.69 278 ALA A N 1
ATOM 2080 C CA . ALA A 1 278 ? 10.286 5.019 -14.765 1.00 84.69 278 ALA A CA 1
ATOM 2081 C C . ALA A 1 278 ? 10.888 4.884 -13.356 1.00 84.69 278 ALA A C 1
ATOM 2083 O O . ALA A 1 278 ? 10.676 3.875 -12.681 1.00 84.69 278 ALA A O 1
ATOM 2084 N N . PHE A 1 279 ? 11.596 5.907 -12.857 1.00 81.06 279 PHE A N 1
ATOM 2085 C CA . PHE A 1 279 ? 12.122 5.879 -11.488 1.00 81.06 279 PHE A CA 1
ATOM 2086 C C . PHE A 1 279 ? 11.011 5.842 -10.434 1.00 81.06 279 PHE A C 1
ATOM 2088 O O . PHE A 1 279 ? 11.127 5.097 -9.460 1.00 81.06 279 PHE A O 1
ATOM 2095 N N . SER A 1 280 ? 9.932 6.601 -10.621 1.00 70.81 280 SER A N 1
ATOM 2096 C CA . SER A 1 280 ? 8.774 6.572 -9.724 1.00 70.81 280 SER A CA 1
ATOM 2097 C C . SER A 1 280 ? 8.119 5.189 -9.685 1.00 70.81 280 SER A C 1
ATOM 2099 O O . SER A 1 280 ? 7.811 4.689 -8.602 1.00 70.81 280 SER A O 1
ATOM 2101 N N . SER A 1 281 ? 7.961 4.536 -10.839 1.00 76.88 281 SER A N 1
ATOM 2102 C CA . SER A 1 281 ? 7.435 3.170 -10.938 1.00 76.88 281 SER A CA 1
ATOM 2103 C C . SER A 1 281 ? 8.339 2.155 -10.223 1.00 76.88 281 SER A C 1
ATOM 2105 O O . SER A 1 281 ? 7.875 1.392 -9.369 1.00 76.88 281 SER A O 1
ATOM 2107 N N . ILE A 1 282 ? 9.658 2.231 -10.449 1.00 82.06 282 ILE A N 1
ATOM 2108 C CA . ILE A 1 282 ? 10.659 1.402 -9.757 1.00 82.06 282 ILE A CA 1
ATOM 2109 C C . ILE A 1 282 ? 10.546 1.549 -8.235 1.00 82.06 282 ILE A C 1
ATOM 2111 O O . ILE A 1 282 ? 10.493 0.548 -7.518 1.00 82.06 282 ILE A O 1
ATOM 2115 N N . LEU A 1 283 ? 10.489 2.783 -7.723 1.00 70.50 283 LEU A N 1
ATOM 2116 C CA . LEU A 1 283 ? 10.398 3.038 -6.282 1.00 70.50 283 LEU A CA 1
ATOM 2117 C C . LEU A 1 283 ? 9.090 2.495 -5.687 1.00 70.50 283 LEU A C 1
ATOM 2119 O O . LEU A 1 283 ? 9.120 1.890 -4.614 1.00 70.50 283 LEU A O 1
ATOM 2123 N N . LYS A 1 284 ? 7.964 2.632 -6.402 1.00 66.00 284 LYS A N 1
ATOM 2124 C CA . LYS A 1 284 ? 6.671 2.048 -6.004 1.00 66.00 284 LYS A CA 1
ATOM 2125 C C . LYS A 1 284 ? 6.745 0.518 -5.918 1.00 66.00 284 LYS A C 1
ATOM 2127 O O . LYS A 1 284 ? 6.270 -0.056 -4.942 1.00 66.00 284 LYS A O 1
ATOM 2132 N N . ARG A 1 285 ? 7.383 -0.150 -6.887 1.00 71.88 285 ARG A N 1
ATOM 2133 C CA . ARG A 1 285 ? 7.543 -1.621 -6.910 1.00 71.88 285 ARG A CA 1
ATOM 2134 C C . ARG A 1 285 ? 8.564 -2.134 -5.881 1.00 71.88 285 ARG A C 1
ATOM 2136 O O . ARG A 1 285 ? 8.455 -3.262 -5.381 1.00 71.88 285 ARG A O 1
ATOM 2143 N N . ALA A 1 286 ? 9.554 -1.311 -5.537 1.00 65.62 286 ALA A N 1
ATOM 2144 C CA . ALA A 1 286 ? 10.548 -1.613 -4.511 1.00 65.62 286 ALA A CA 1
ATOM 2145 C C . ALA A 1 286 ? 9.955 -1.612 -3.089 1.00 65.62 286 ALA A C 1
ATOM 2147 O O . ALA A 1 286 ? 10.397 -2.384 -2.236 1.00 65.62 286 ALA A O 1
ATOM 2148 N N . ALA A 1 287 ? 8.937 -0.786 -2.839 1.00 55.12 287 ALA A N 1
ATOM 2149 C CA . ALA A 1 287 ? 8.334 -0.600 -1.527 1.00 55.12 287 ALA A CA 1
ATOM 2150 C C . ALA A 1 287 ? 7.315 -1.712 -1.190 1.00 55.12 287 ALA A C 1
ATOM 2152 O O . ALA A 1 287 ? 6.106 -1.524 -1.258 1.00 55.12 287 ALA A O 1
ATOM 2153 N N . SER A 1 288 ? 7.805 -2.891 -0.796 1.00 48.78 288 SER A N 1
ATOM 2154 C CA . SER A 1 288 ? 6.985 -3.893 -0.098 1.00 48.78 288 SER A CA 1
ATOM 2155 C C . SER A 1 288 ? 7.046 -3.609 1.401 1.00 48.78 288 SER A C 1
ATOM 2157 O O . SER A 1 288 ? 7.947 -4.091 2.085 1.00 48.78 288 SER A O 1
ATOM 2159 N N . GLY A 1 289 ? 6.144 -2.775 1.912 1.00 44.31 289 GLY A N 1
ATOM 2160 C CA . GLY A 1 289 ? 6.106 -2.421 3.328 1.00 44.31 289 GLY A CA 1
ATOM 2161 C C . GLY A 1 289 ? 4.712 -2.594 3.896 1.00 44.31 289 GLY A C 1
ATOM 2162 O O . GLY A 1 289 ? 3.866 -1.757 3.642 1.00 44.31 289 GLY A O 1
ATOM 2163 N N . THR A 1 290 ? 4.495 -3.638 4.695 1.00 47.19 290 THR A N 1
ATOM 2164 C CA . THR A 1 290 ? 3.411 -3.677 5.680 1.00 47.19 290 THR A CA 1
ATOM 2165 C C . THR A 1 290 ? 4.059 -3.525 7.055 1.00 47.19 290 THR A C 1
ATOM 2167 O O . THR A 1 290 ? 4.521 -4.510 7.636 1.00 47.19 290 THR A O 1
ATOM 2170 N N . ALA A 1 291 ? 4.156 -2.303 7.585 1.00 38.22 291 ALA A N 1
ATOM 2171 C CA . ALA A 1 291 ? 4.346 -2.152 9.026 1.00 38.22 291 ALA A CA 1
ATOM 2172 C C . ALA A 1 291 ? 3.004 -2.505 9.668 1.00 38.22 291 ALA A C 1
ATOM 2174 O O . ALA A 1 291 ? 2.036 -1.764 9.544 1.00 38.22 291 ALA A O 1
ATOM 2175 N N . ALA A 1 292 ? 2.930 -3.689 10.269 1.00 46.34 292 ALA A N 1
ATOM 2176 C CA . ALA A 1 292 ? 1.770 -4.100 11.035 1.00 46.34 292 ALA A CA 1
ATOM 2177 C C . ALA A 1 292 ? 1.881 -3.492 12.432 1.00 46.34 292 ALA A C 1
ATOM 2179 O O . ALA A 1 292 ? 2.775 -3.874 13.189 1.00 46.34 292 ALA A O 1
ATOM 2180 N N . SER A 1 293 ? 0.991 -2.566 12.782 1.00 50.88 293 SER A N 1
ATOM 2181 C CA . SER A 1 293 ? 0.851 -2.159 14.179 1.00 50.88 293 SER A CA 1
ATOM 2182 C C . SER A 1 293 ? -0.308 -2.893 14.833 1.00 50.88 293 SER A C 1
ATOM 2184 O O . SER A 1 293 ? -1.403 -2.899 14.280 1.00 50.88 293 SER A O 1
ATOM 2186 N N . VAL A 1 294 ? -0.043 -3.526 15.980 1.00 56.94 294 VAL A N 1
ATOM 2187 C CA . VAL A 1 294 ? -0.931 -4.493 16.631 1.00 56.94 294 VAL A CA 1
ATOM 2188 C C . VAL A 1 294 ? -1.291 -4.020 18.040 1.00 56.94 294 VAL A C 1
ATOM 2190 O O . VAL A 1 294 ? -0.405 -3.805 18.869 1.00 56.94 294 VAL A O 1
ATOM 2193 N N . LEU A 1 295 ? -2.589 -3.899 18.329 1.00 57.69 295 LEU A N 1
ATOM 2194 C CA . LEU A 1 295 ? -3.113 -3.640 19.673 1.00 57.69 295 LEU A CA 1
ATOM 2195 C C . LEU A 1 295 ? -4.113 -4.729 20.064 1.00 57.69 295 LEU A C 1
ATOM 2197 O O . LEU A 1 295 ? -5.092 -4.936 19.356 1.0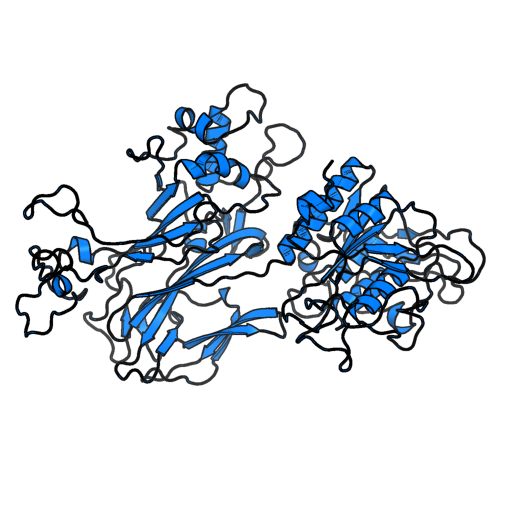0 57.69 295 LEU A O 1
ATOM 2201 N N . ALA A 1 296 ? -3.889 -5.375 21.210 1.00 58.12 296 ALA A N 1
ATOM 2202 C CA . ALA A 1 296 ? -4.851 -6.294 21.811 1.00 58.12 296 ALA A CA 1
ATOM 2203 C C . ALA A 1 296 ? -5.638 -5.596 22.935 1.00 58.12 296 ALA A C 1
ATOM 2205 O O . ALA A 1 296 ? -5.026 -4.977 23.810 1.00 58.12 296 ALA A O 1
ATOM 2206 N N . SER A 1 297 ? -6.969 -5.710 22.947 1.00 58.69 297 SER A N 1
ATOM 2207 C CA . SER A 1 297 ? -7.811 -5.244 24.062 1.00 58.69 297 SER A CA 1
ATOM 2208 C C . SER A 1 297 ? -8.812 -6.306 24.500 1.00 58.69 297 SER A C 1
ATOM 2210 O O . SER A 1 297 ? -9.632 -6.752 23.699 1.00 58.69 297 SER A O 1
ATOM 2212 N N . GLY A 1 298 ? -8.776 -6.669 25.779 1.00 58.72 298 GLY A N 1
ATOM 2213 C CA . GLY A 1 298 ? -9.731 -7.578 26.402 1.00 58.72 298 GLY A CA 1
ATOM 2214 C C . GLY A 1 298 ? -9.301 -7.968 27.813 1.00 58.72 298 GLY A C 1
ATOM 2215 O O . GLY A 1 298 ? -8.151 -7.762 28.204 1.00 58.72 298 GLY A O 1
ATOM 2216 N N . GLU A 1 299 ? -10.237 -8.534 28.566 1.00 64.75 299 GLU A N 1
ATOM 2217 C CA . GLU A 1 299 ? -9.986 -9.198 29.846 1.00 64.75 299 GLU A CA 1
ATOM 2218 C C . GLU A 1 299 ? -10.379 -10.677 29.704 1.00 64.75 299 GLU A C 1
ATOM 2220 O O . GLU A 1 299 ? -11.234 -11.029 28.895 1.00 64.75 299 GLU A O 1
ATOM 2225 N N . GLY A 1 300 ? -9.757 -11.579 30.459 1.00 71.38 300 GLY A N 1
ATOM 2226 C CA . GLY A 1 300 ? -10.035 -13.010 30.334 1.00 71.38 300 GLY A CA 1
ATOM 2227 C C . GLY A 1 300 ? -9.503 -13.603 29.027 1.00 71.38 300 GLY A C 1
ATOM 2228 O O . GLY A 1 300 ? -8.397 -13.278 28.603 1.00 71.38 300 GLY A O 1
ATOM 2229 N N . SER A 1 301 ? -10.261 -14.524 28.429 1.00 81.75 301 SER A N 1
ATOM 2230 C CA . SER A 1 301 ? -9.720 -15.414 27.395 1.00 81.75 301 SER A CA 1
ATOM 2231 C C . SER A 1 301 ? -9.876 -14.954 25.953 1.00 81.75 301 SER A C 1
ATOM 2233 O O . SER A 1 301 ? -9.323 -15.595 25.068 1.00 81.75 301 SER A O 1
ATOM 2235 N N . GLY A 1 302 ? -10.602 -13.869 25.693 1.00 84.50 302 GLY A N 1
ATOM 2236 C CA . GLY A 1 302 ? -10.776 -13.336 24.344 1.00 84.50 302 GLY A CA 1
ATOM 2237 C C . GLY A 1 302 ? -10.588 -11.826 24.308 1.00 84.50 302 GLY A C 1
ATOM 2238 O O . GLY A 1 302 ? -11.034 -11.109 25.203 1.00 84.50 302 GLY A O 1
ATOM 2239 N N . ALA A 1 303 ? -9.914 -11.359 23.268 1.00 87.31 303 ALA A N 1
ATOM 2240 C CA . ALA A 1 303 ? -9.593 -9.963 23.028 1.00 87.31 303 ALA A CA 1
ATOM 2241 C C . ALA A 1 303 ? -9.675 -9.650 21.530 1.00 87.31 303 ALA A C 1
ATOM 2243 O O . ALA A 1 303 ? -9.504 -10.540 20.694 1.00 87.31 303 ALA A O 1
ATOM 2244 N N . ASN A 1 304 ? -9.886 -8.378 21.207 1.00 88.06 304 ASN A N 1
ATOM 2245 C CA . ASN A 1 304 ? -9.793 -7.871 19.838 1.00 88.06 304 ASN A CA 1
ATOM 2246 C C . ASN A 1 304 ? -8.338 -7.536 19.528 1.00 88.06 304 ASN A C 1
ATOM 2248 O O . ASN A 1 304 ? -7.643 -6.999 20.395 1.00 88.06 304 ASN A O 1
ATOM 2252 N N . LEU A 1 305 ? -7.898 -7.827 18.310 1.00 90.06 305 LEU A N 1
ATOM 2253 C CA . LEU A 1 305 ? -6.558 -7.573 17.803 1.00 90.06 305 LEU A CA 1
ATOM 2254 C C . LEU A 1 305 ? -6.650 -6.648 16.600 1.00 90.06 305 LEU A C 1
ATOM 2256 O O . LEU A 1 305 ? -6.875 -7.087 15.473 1.00 90.06 305 LEU A O 1
ATOM 2260 N N . ILE A 1 306 ? -6.422 -5.363 16.834 1.00 90.50 306 ILE A N 1
ATOM 2261 C CA . ILE A 1 306 ? -6.480 -4.376 15.764 1.00 90.50 306 ILE A CA 1
ATOM 2262 C C . ILE A 1 306 ? -5.131 -4.289 15.085 1.00 90.50 306 ILE A C 1
ATOM 2264 O O . ILE A 1 306 ? -4.118 -4.022 15.737 1.00 90.50 306 ILE A O 1
ATOM 2268 N N . GLN A 1 307 ? -5.146 -4.478 13.771 1.00 87.06 307 GLN A N 1
ATOM 2269 C CA . GLN A 1 307 ? -3.982 -4.379 12.917 1.00 87.06 307 GLN A CA 1
ATOM 2270 C C . GLN A 1 307 ? -4.177 -3.276 11.879 1.00 87.06 307 GLN A C 1
ATOM 2272 O O . GLN A 1 307 ? -5.107 -3.333 11.075 1.00 87.06 307 GLN A O 1
ATOM 2277 N N . ALA A 1 308 ? -3.278 -2.293 11.872 1.00 86.38 308 ALA A N 1
ATOM 2278 C CA . ALA A 1 308 ? -3.135 -1.364 10.754 1.00 86.38 308 ALA A CA 1
ATOM 2279 C C . ALA A 1 308 ? -2.038 -1.849 9.806 1.00 86.38 308 ALA A C 1
ATOM 2281 O O . ALA A 1 308 ? -0.991 -2.318 10.257 1.00 86.38 308 ALA A O 1
ATOM 2282 N N . VAL A 1 309 ? -2.300 -1.747 8.507 1.00 81.44 309 VAL A N 1
ATOM 2283 C CA . VAL A 1 309 ? -1.426 -2.177 7.418 1.00 81.44 309 VAL A CA 1
ATOM 2284 C C . VAL A 1 309 ? -1.463 -1.124 6.319 1.00 81.44 309 VAL A C 1
ATOM 2286 O O . VAL A 1 309 ? -2.515 -0.552 6.033 1.00 81.44 309 VAL A O 1
ATOM 2289 N N . PHE A 1 310 ? -0.331 -0.893 5.663 1.00 78.81 310 PHE A N 1
ATOM 2290 C CA . PHE A 1 310 ? -0.268 -0.035 4.490 1.00 78.81 310 PHE A CA 1
ATOM 2291 C C . PHE A 1 310 ? 0.302 -0.748 3.277 1.00 78.81 310 PHE A C 1
ATOM 2293 O O . PHE A 1 310 ? 1.010 -1.742 3.401 1.00 78.81 310 PHE A O 1
ATOM 2300 N N . TYR A 1 311 ? 0.002 -0.193 2.107 1.00 73.50 311 TYR A N 1
ATOM 2301 C CA . TYR A 1 311 ? 0.511 -0.654 0.831 1.00 73.50 311 TYR A CA 1
ATOM 2302 C C . TYR A 1 311 ? 0.910 0.555 -0.022 1.00 73.50 311 TYR A C 1
ATOM 2304 O O . TYR A 1 311 ? 0.037 1.307 -0.464 1.00 73.50 311 TYR A O 1
ATOM 2312 N N . PRO A 1 312 ? 2.211 0.748 -0.306 1.00 67.06 312 PRO A N 1
ATOM 2313 C CA . PRO A 1 312 ? 2.668 1.766 -1.255 1.00 67.06 312 PRO A CA 1
ATOM 2314 C C . PRO A 1 312 ? 2.054 1.576 -2.644 1.00 67.06 312 PRO A C 1
ATOM 2316 O O . PRO A 1 312 ? 1.738 2.550 -3.324 1.00 67.06 312 PRO A O 1
ATOM 2319 N N . ARG A 1 313 ? 1.831 0.315 -3.032 1.00 65.75 313 ARG A N 1
ATOM 2320 C CA . ARG A 1 313 ? 1.089 -0.114 -4.220 1.00 65.75 313 ARG A CA 1
ATOM 2321 C C . ARG A 1 313 ? 0.320 -1.390 -3.859 1.00 65.75 313 ARG A C 1
ATOM 2323 O O . ARG A 1 313 ? 0.929 -2.336 -3.362 1.00 65.75 313 ARG A O 1
ATOM 2330 N N . LYS A 1 314 ? -0.997 -1.411 -4.074 1.00 70.12 314 LYS A N 1
ATOM 2331 C CA . LYS A 1 314 ? -1.878 -2.564 -3.830 1.00 70.12 314 LYS A CA 1
ATOM 2332 C C . LYS A 1 314 ? -2.714 -2.848 -5.066 1.00 70.12 314 LYS A C 1
ATOM 2334 O O . LYS A 1 314 ? -3.359 -1.941 -5.585 1.00 70.12 314 LYS A O 1
ATOM 2339 N N . ARG A 1 315 ? -2.749 -4.112 -5.485 1.00 66.38 315 ARG A N 1
ATOM 2340 C CA . ARG A 1 315 ? -3.735 -4.599 -6.450 1.00 66.38 315 ARG A CA 1
ATOM 2341 C C . ARG A 1 315 ? -5.014 -4.985 -5.712 1.00 66.38 315 ARG A C 1
ATOM 2343 O O . ARG A 1 315 ? -4.967 -5.720 -4.727 1.00 66.38 315 ARG A O 1
ATOM 2350 N N . ILE A 1 316 ? -6.144 -4.475 -6.180 1.00 66.44 316 ILE A N 1
ATOM 2351 C CA . ILE A 1 316 ? -7.481 -4.793 -5.690 1.00 66.44 316 ILE A CA 1
ATOM 2352 C C . ILE A 1 316 ? -8.323 -5.161 -6.914 1.00 66.44 316 ILE A C 1
ATOM 2354 O O . ILE A 1 316 ? -8.681 -4.301 -7.715 1.00 66.44 316 ILE A O 1
ATOM 2358 N N . GLY A 1 317 ? -8.597 -6.455 -7.089 1.00 66.31 317 GLY A N 1
ATOM 2359 C CA . GLY A 1 317 ? -9.175 -6.960 -8.335 1.00 66.31 317 GLY A CA 1
ATOM 2360 C C . GLY A 1 317 ? -8.208 -6.772 -9.509 1.00 66.31 317 GLY A C 1
ATOM 2361 O O . GLY A 1 317 ? -7.077 -7.260 -9.468 1.00 66.31 317 GLY A O 1
ATOM 2362 N N . ASN A 1 318 ? -8.644 -6.061 -10.549 1.00 60.91 318 ASN A N 1
ATOM 2363 C CA . ASN A 1 318 ? -7.789 -5.688 -11.684 1.00 60.91 318 ASN A CA 1
ATOM 2364 C C . ASN A 1 318 ? -7.187 -4.287 -11.555 1.00 60.91 318 ASN A C 1
ATOM 2366 O O . ASN A 1 318 ? -6.314 -3.940 -12.338 1.00 60.91 318 ASN A O 1
ATOM 2370 N N . ASP A 1 319 ? -7.612 -3.513 -10.560 1.00 66.44 319 ASP A N 1
ATOM 2371 C CA . ASP A 1 319 ? -7.173 -2.136 -10.392 1.00 66.44 319 ASP A CA 1
ATOM 2372 C C . ASP A 1 319 ? -5.978 -2.076 -9.435 1.00 66.44 319 ASP A C 1
ATOM 2374 O O . ASP A 1 319 ? -5.908 -2.806 -8.439 1.00 66.44 319 ASP A O 1
ATOM 2378 N N . ILE A 1 320 ? -5.026 -1.190 -9.717 1.00 66.06 320 ILE A N 1
ATOM 2379 C CA . ILE A 1 320 ? -3.885 -0.933 -8.839 1.00 66.06 320 ILE A CA 1
ATOM 2380 C C . ILE A 1 320 ? -4.017 0.462 -8.251 1.00 66.06 320 ILE A C 1
ATOM 2382 O O . ILE A 1 320 ? -4.085 1.450 -8.976 1.00 66.06 320 ILE A O 1
ATOM 2386 N N . ILE A 1 321 ? -3.963 0.546 -6.925 1.00 75.00 321 ILE A N 1
ATOM 2387 C CA . ILE A 1 321 ? -3.950 1.817 -6.206 1.00 75.00 321 ILE A CA 1
ATOM 2388 C C . ILE A 1 321 ? -2.662 1.993 -5.417 1.00 75.00 321 ILE A C 1
ATOM 2390 O O . ILE A 1 321 ? -2.123 1.059 -4.822 1.00 75.00 321 ILE A O 1
ATOM 2394 N N . GLY A 1 322 ? -2.156 3.222 -5.421 1.00 74.94 322 GLY A N 1
ATOM 2395 C CA . GLY A 1 322 ? -1.043 3.629 -4.574 1.00 74.94 322 GLY A CA 1
ATOM 2396 C C . GLY A 1 322 ? -1.517 4.106 -3.205 1.00 74.94 322 GLY A C 1
ATOM 2397 O O . GLY A 1 322 ? -2.591 4.705 -3.099 1.00 74.94 322 GLY A O 1
ATOM 2398 N N . TRP A 1 323 ? -0.675 3.893 -2.193 1.00 78.81 323 TRP A N 1
ATOM 2399 C CA . TRP A 1 323 ? -0.831 4.448 -0.841 1.00 78.81 323 TRP A CA 1
ATOM 2400 C C . TRP A 1 323 ? -2.180 4.112 -0.193 1.00 78.81 323 TRP A C 1
ATOM 2402 O O . TRP A 1 323 ? -2.904 4.981 0.289 1.00 78.81 323 TRP A O 1
ATOM 2412 N N . ALA A 1 324 ? -2.529 2.826 -0.213 1.00 84.94 324 ALA A N 1
ATOM 2413 C CA . ALA A 1 324 ? -3.754 2.313 0.386 1.00 84.94 324 ALA A CA 1
ATOM 2414 C C . ALA A 1 324 ? -3.502 1.860 1.829 1.00 84.94 324 ALA A C 1
ATOM 2416 O O . ALA A 1 324 ? -2.553 1.115 2.091 1.00 84.94 324 ALA A O 1
ATOM 2417 N N . GLY A 1 325 ? -4.368 2.264 2.758 1.00 87.31 325 GLY A N 1
ATOM 2418 C CA . GLY A 1 325 ? -4.367 1.749 4.128 1.00 87.31 325 GLY A CA 1
ATOM 2419 C C . GLY A 1 325 ? -5.473 0.740 4.371 1.00 87.31 325 GLY A C 1
ATOM 2420 O O . GLY A 1 325 ? -6.546 0.804 3.772 1.00 87.31 325 GLY A O 1
ATOM 2421 N N . VAL A 1 326 ? -5.200 -0.190 5.277 1.00 88.19 326 VAL A N 1
ATOM 2422 C CA . VAL A 1 326 ? -6.133 -1.197 5.773 1.00 88.19 326 VAL A CA 1
ATOM 2423 C C . VAL A 1 326 ? -6.061 -1.193 7.295 1.00 88.19 326 VAL A C 1
ATOM 2425 O O . VAL A 1 326 ? -4.978 -1.238 7.871 1.00 88.19 326 VAL A O 1
ATOM 2428 N N . VAL A 1 327 ? -7.219 -1.173 7.949 1.00 91.62 327 VAL A N 1
ATOM 2429 C CA . VAL A 1 327 ? -7.344 -1.465 9.381 1.00 91.62 327 VAL A CA 1
ATOM 2430 C C . VAL A 1 327 ? -8.298 -2.626 9.521 1.00 91.62 327 VAL A C 1
ATOM 2432 O O . VAL A 1 327 ? -9.402 -2.571 8.979 1.00 91.62 327 VAL A O 1
ATOM 2435 N N . GLN A 1 328 ? -7.878 -3.659 10.233 1.00 91.25 328 GLN A N 1
ATOM 2436 C CA . GLN A 1 328 ? -8.676 -4.854 10.446 1.00 91.25 328 GLN A CA 1
ATOM 2437 C C . GLN A 1 328 ? -8.660 -5.285 11.906 1.00 91.25 328 GLN A C 1
ATOM 2439 O O . GLN A 1 328 ? -7.725 -4.965 12.641 1.00 91.25 328 GLN A O 1
ATOM 2444 N N . ASP A 1 329 ? -9.685 -6.038 12.286 1.00 92.00 329 ASP A N 1
ATOM 2445 C CA . ASP A 1 329 ? -9.815 -6.658 13.602 1.00 92.00 329 ASP A CA 1
ATOM 2446 C C . ASP A 1 329 ? -9.773 -8.183 13.478 1.00 92.00 329 ASP A C 1
ATOM 2448 O O . ASP A 1 329 ? -10.420 -8.769 12.609 1.00 92.00 329 ASP A O 1
ATOM 2452 N N . LEU A 1 330 ? -8.981 -8.822 14.329 1.00 92.69 330 LEU A N 1
ATOM 2453 C CA . LEU A 1 330 ? -8.836 -10.269 14.440 1.00 92.69 330 LEU A CA 1
ATOM 2454 C C . LEU A 1 330 ? -9.078 -10.689 15.886 1.00 92.69 330 LEU A C 1
ATOM 2456 O O . LEU A 1 330 ? -8.960 -9.895 16.817 1.00 92.69 330 LEU A O 1
ATOM 2460 N N . TRP A 1 331 ? -9.342 -11.969 16.102 1.00 93.06 331 TRP A N 1
ATOM 2461 C CA . TRP A 1 331 ? -9.420 -12.489 17.455 1.00 93.06 331 TRP A CA 1
ATOM 2462 C C . TRP A 1 331 ? -8.031 -12.703 18.053 1.00 93.06 331 TRP A C 1
ATOM 2464 O O . TRP A 1 331 ? -7.107 -13.184 17.394 1.00 93.06 331 TRP A O 1
ATOM 2474 N N . TYR A 1 332 ? -7.899 -12.415 19.345 1.00 91.00 332 TYR A N 1
ATOM 2475 C CA . TYR A 1 332 ? -6.762 -12.818 20.159 1.00 91.00 332 TYR A CA 1
ATOM 2476 C C . TYR A 1 332 ? -7.244 -13.636 21.352 1.00 91.00 332 TYR A C 1
ATOM 2478 O O . TYR A 1 332 ? -7.960 -13.141 22.223 1.00 91.00 332 TYR A O 1
ATOM 2486 N N . TYR A 1 333 ? -6.848 -14.903 21.383 1.00 89.88 333 TYR A N 1
ATOM 2487 C CA . TYR A 1 333 ? -7.164 -15.820 22.468 1.00 89.88 333 TYR A CA 1
ATOM 2488 C C . TYR A 1 333 ? -6.021 -15.877 23.481 1.00 89.88 333 TYR A C 1
ATOM 2490 O O . TYR A 1 333 ? -4.852 -15.995 23.099 1.00 89.88 333 TYR A O 1
ATOM 2498 N N . VAL A 1 334 ? -6.372 -15.858 24.767 1.00 86.56 334 VAL A N 1
ATOM 2499 C CA . VAL A 1 334 ? -5.449 -16.061 25.889 1.00 86.56 334 VAL A CA 1
ATOM 2500 C C . VAL A 1 334 ? -5.991 -17.167 26.791 1.00 86.56 334 VAL A C 1
ATOM 2502 O O . VAL A 1 334 ? -7.063 -17.048 27.382 1.00 86.56 334 VAL A O 1
ATOM 2505 N N . ASP A 1 335 ? -5.239 -18.252 26.928 1.00 80.88 335 ASP A N 1
ATOM 2506 C CA . ASP A 1 335 ? -5.555 -19.317 27.879 1.00 80.88 335 ASP A CA 1
ATOM 2507 C C . ASP A 1 335 ? -5.554 -18.768 29.326 1.00 80.88 335 ASP A C 1
ATOM 2509 O O . ASP A 1 335 ? -4.588 -18.101 29.714 1.00 80.88 335 ASP A O 1
ATOM 2513 N N . PRO A 1 336 ? -6.580 -19.052 30.158 1.00 75.94 336 PRO A N 1
ATOM 2514 C CA . PRO A 1 336 ? -6.582 -18.727 31.588 1.00 75.94 336 PRO A CA 1
ATOM 2515 C C . PRO A 1 336 ? -5.353 -19.214 32.367 1.00 75.94 336 PRO A C 1
ATOM 2517 O O . PRO A 1 336 ? -4.998 -18.617 33.384 1.00 75.94 336 PRO A O 1
ATOM 2520 N N . LEU A 1 337 ? -4.720 -20.306 31.925 1.00 76.75 337 LEU A N 1
ATOM 2521 C CA . LEU A 1 337 ? -3.499 -20.848 32.527 1.00 76.75 337 LEU A CA 1
ATOM 2522 C C . LEU A 1 337 ? -2.217 -20.244 31.928 1.00 76.75 337 LEU A C 1
ATOM 2524 O O . LEU A 1 337 ? -1.119 -20.611 32.345 1.00 76.75 337 LEU A O 1
ATOM 2528 N N . TYR A 1 338 ? -2.352 -19.303 30.986 1.00 67.31 338 TYR A N 1
ATOM 2529 C CA . TYR A 1 338 ? -1.272 -18.649 30.241 1.00 67.31 338 TYR A CA 1
ATOM 2530 C C . TYR A 1 338 ? -0.340 -19.621 29.506 1.00 67.31 338 TYR A C 1
ATOM 2532 O O . TYR A 1 338 ? 0.808 -19.281 29.215 1.00 67.31 338 TYR A O 1
ATOM 2540 N N . THR A 1 339 ? -0.817 -20.828 29.195 1.00 71.38 339 THR A N 1
ATOM 2541 C CA . THR A 1 339 ? -0.022 -21.834 28.484 1.00 71.38 339 THR A CA 1
ATOM 2542 C C . THR A 1 339 ? 0.033 -21.516 26.996 1.00 71.38 339 THR A C 1
ATOM 2544 O O . THR A 1 339 ? 1.090 -21.640 26.382 1.00 71.38 339 THR A O 1
ATOM 2547 N N . ASN A 1 340 ? -1.091 -21.054 26.437 1.00 77.31 340 ASN A N 1
ATOM 2548 C CA . ASN A 1 340 ? -1.249 -20.778 25.015 1.00 77.31 340 ASN A CA 1
ATOM 2549 C C . ASN A 1 340 ? -1.900 -19.410 24.773 1.00 77.31 340 ASN A C 1
ATOM 2551 O O . ASN A 1 340 ? -2.909 -19.060 25.384 1.00 77.31 340 ASN A O 1
ATOM 2555 N N . SER A 1 341 ? -1.368 -18.656 23.816 1.00 85.25 341 SER A N 1
ATOM 2556 C CA . SER A 1 341 ? -2.060 -17.518 23.216 1.00 85.25 341 SER A CA 1
ATOM 2557 C C . SER A 1 341 ? -1.968 -17.604 21.699 1.00 85.25 341 SER A C 1
ATOM 2559 O O . SER A 1 341 ? -0.997 -18.128 21.151 1.00 85.25 341 SER A O 1
ATOM 2561 N N . SER A 1 342 ? -3.010 -17.152 21.004 1.00 89.75 342 SER A N 1
ATOM 2562 C CA . SER A 1 342 ? -3.095 -17.296 19.548 1.00 89.75 342 SER A CA 1
ATOM 2563 C C . SER A 1 342 ? -3.889 -16.168 18.907 1.00 89.75 342 SER A C 1
ATOM 2565 O O . SER A 1 342 ? -4.884 -15.705 19.460 1.00 89.75 342 SER A O 1
ATOM 2567 N N . VAL A 1 343 ? -3.445 -15.748 17.723 1.00 91.62 343 VAL A N 1
ATOM 2568 C CA . VAL A 1 343 ? -4.239 -14.922 16.808 1.00 91.62 343 VAL A CA 1
ATOM 2569 C C . VAL A 1 343 ? -5.163 -15.850 16.028 1.00 91.62 343 VAL A C 1
ATOM 2571 O O . VAL A 1 343 ? -4.728 -16.924 15.606 1.00 91.62 343 VAL A O 1
ATOM 2574 N N . ARG A 1 344 ? -6.423 -15.463 15.852 1.00 93.06 344 ARG A N 1
ATOM 2575 C CA . ARG A 1 344 ? -7.454 -16.280 15.206 1.00 93.06 344 ARG A CA 1
ATOM 2576 C C . ARG A 1 344 ? -8.264 -15.451 14.213 1.00 93.06 344 ARG A C 1
ATOM 2578 O O . ARG A 1 344 ? -8.498 -14.262 14.430 1.00 93.06 344 ARG A O 1
ATOM 2585 N N . GLU A 1 345 ? -8.648 -16.079 13.107 1.00 92.69 345 GLU A N 1
ATOM 2586 C CA . GLU A 1 345 ? -9.628 -15.515 12.169 1.00 92.69 345 GLU A CA 1
ATOM 2587 C C . GLU A 1 345 ? -11.053 -15.839 12.650 1.00 92.69 345 GLU A C 1
ATOM 2589 O O . GLU A 1 345 ? -11.233 -16.797 13.393 1.00 92.69 345 GLU A O 1
ATOM 2594 N N . ASP A 1 346 ? -12.059 -15.089 12.206 1.00 92.38 346 ASP A N 1
ATOM 2595 C CA . ASP A 1 346 ? -13.475 -15.445 12.372 1.00 92.38 346 ASP A CA 1
ATOM 2596 C C . ASP A 1 346 ? -13.890 -16.371 11.217 1.00 92.38 346 ASP A C 1
ATOM 2598 O O . ASP A 1 346 ? -14.256 -15.940 10.115 1.00 92.38 346 ASP A O 1
ATOM 2602 N N . THR A 1 347 ? -13.732 -17.677 11.428 1.00 91.75 347 THR A N 1
ATOM 2603 C CA . THR A 1 347 ? -13.838 -18.681 10.362 1.00 91.75 347 THR A CA 1
ATOM 2604 C C . THR A 1 347 ? -15.277 -18.839 9.888 1.00 91.75 347 THR A C 1
ATOM 2606 O O . THR A 1 347 ? -15.516 -18.972 8.675 1.00 91.75 347 THR A O 1
ATOM 2609 N N . VAL A 1 348 ? -16.218 -18.816 10.833 1.00 89.88 348 VAL A N 1
ATOM 2610 C CA . VAL A 1 348 ? -17.654 -19.016 10.604 1.00 89.88 348 VAL A CA 1
ATOM 2611 C C . VAL A 1 348 ? -18.362 -17.702 10.254 1.00 89.88 348 VAL A C 1
ATOM 2613 O O . VAL A 1 348 ? -19.425 -17.750 9.633 1.00 89.88 348 VAL A O 1
ATOM 2616 N N . LYS A 1 349 ? -17.734 -16.545 10.514 1.00 89.12 349 LYS A N 1
ATOM 2617 C CA . LYS A 1 349 ? -18.294 -15.203 10.284 1.00 89.12 349 LYS A CA 1
ATOM 2618 C C . LYS A 1 349 ? -19.541 -14.942 11.124 1.00 89.12 349 LYS A C 1
ATOM 2620 O O . LYS A 1 349 ? -20.540 -14.424 10.622 1.00 89.12 349 LYS A O 1
ATOM 2625 N N . ASP A 1 350 ? -19.483 -15.320 12.394 1.00 89.50 350 ASP A N 1
ATOM 2626 C CA . ASP A 1 350 ? -20.562 -15.124 13.365 1.00 89.50 350 ASP A CA 1
ATOM 2627 C C . ASP A 1 350 ? -20.220 -14.092 14.454 1.00 89.50 350 ASP A C 1
ATOM 2629 O O . ASP A 1 350 ? -21.068 -13.797 15.300 1.00 89.50 350 ASP A O 1
ATOM 2633 N N . ASN A 1 351 ? -19.024 -13.489 14.400 1.00 90.50 351 ASN A N 1
ATOM 2634 C CA . ASN A 1 351 ? -18.491 -12.584 15.417 1.00 90.50 351 ASN A CA 1
ATOM 2635 C C . ASN A 1 351 ? -18.433 -13.211 16.824 1.00 90.50 351 ASN A C 1
ATOM 2637 O O . ASN A 1 351 ? -18.509 -12.497 17.835 1.00 90.50 351 ASN A O 1
ATOM 2641 N N . ILE A 1 352 ? -18.290 -14.532 16.917 1.00 91.81 352 ILE A N 1
ATOM 2642 C CA . ILE A 1 352 ? -18.086 -15.265 18.164 1.00 91.81 352 ILE A CA 1
ATOM 2643 C C . ILE A 1 352 ? -16.743 -15.975 18.063 1.00 91.81 352 ILE A C 1
ATOM 2645 O O . ILE A 1 352 ? -16.493 -16.714 17.129 1.00 91.81 352 ILE A O 1
ATOM 2649 N N . LEU A 1 353 ? -15.877 -15.771 19.054 1.00 93.00 353 LEU A N 1
ATOM 2650 C CA . LEU A 1 353 ? -14.633 -16.519 19.157 1.00 93.00 353 LEU A CA 1
ATOM 2651 C C . LEU A 1 353 ? -14.923 -17.917 19.712 1.00 93.00 353 LEU A C 1
ATOM 2653 O O . LEU A 1 353 ? -15.041 -18.071 20.933 1.00 93.00 353 LEU A O 1
ATOM 2657 N N . SER A 1 354 ? -14.996 -18.921 18.842 1.00 93.88 354 SER A N 1
ATOM 2658 C CA . SER A 1 354 ? -15.155 -20.337 19.199 1.00 93.88 354 SER A CA 1
ATOM 2659 C C . SER A 1 354 ? -13.837 -21.091 19.017 1.00 93.88 354 SER A C 1
ATOM 2661 O O . SER A 1 354 ? -13.294 -21.168 17.918 1.00 93.88 354 SER A O 1
ATOM 2663 N N . LEU A 1 355 ? -13.300 -21.687 20.088 1.00 92.62 355 LEU A N 1
ATOM 2664 C CA . LEU A 1 355 ? -12.002 -22.376 20.032 1.00 92.62 355 LEU A CA 1
ATOM 2665 C C . LEU A 1 355 ? -11.914 -23.511 19.001 1.00 92.62 355 LEU A C 1
ATOM 2667 O O . LEU A 1 355 ? -10.880 -23.570 18.338 1.00 92.62 355 LEU A O 1
ATOM 2671 N N . PRO A 1 356 ? -12.915 -24.399 18.846 1.00 92.12 356 PRO A N 1
ATOM 2672 C CA . PRO A 1 356 ? -12.861 -25.458 17.840 1.00 92.12 356 PRO A CA 1
ATOM 2673 C C . PRO A 1 356 ? -13.242 -25.002 16.425 1.00 92.12 356 PRO A C 1
ATOM 2675 O O . PRO A 1 356 ? -12.852 -25.672 15.471 1.00 92.12 356 PRO A O 1
ATOM 2678 N N . ASP A 1 357 ? -14.004 -23.914 16.277 1.00 92.31 357 ASP A N 1
ATOM 2679 C CA . ASP A 1 357 ? -14.526 -23.494 14.968 1.00 92.31 357 ASP A CA 1
ATOM 2680 C C . ASP A 1 357 ? -13.653 -22.4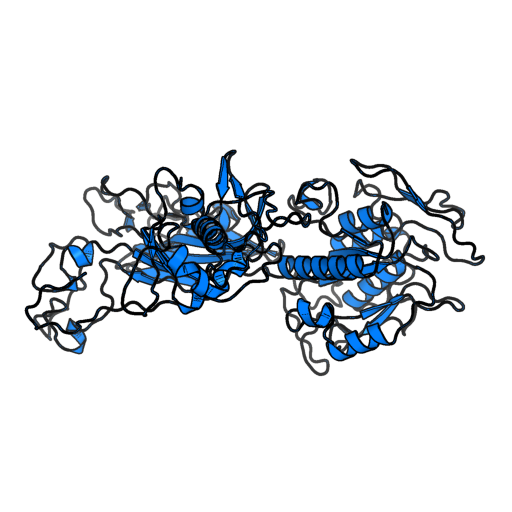17 14.301 1.00 92.31 357 ASP A C 1
ATOM 2682 O O . ASP A 1 357 ? -13.591 -22.361 13.071 1.00 92.31 357 ASP A O 1
ATOM 2686 N N . ASP A 1 358 ? -12.937 -21.604 15.089 1.00 94.00 358 ASP A N 1
ATOM 2687 C CA . ASP A 1 358 ? -12.058 -20.544 14.594 1.00 94.00 358 ASP A CA 1
ATOM 2688 C C . ASP A 1 358 ? -10.595 -20.965 14.502 1.00 94.00 358 ASP A C 1
ATOM 2690 O O . ASP A 1 358 ? -9.922 -21.242 15.505 1.00 94.00 358 ASP A O 1
ATOM 2694 N N . ASN A 1 359 ? -10.070 -20.923 13.277 1.00 94.38 359 ASN A N 1
ATOM 2695 C CA . ASN A 1 359 ? -8.699 -21.309 12.978 1.00 94.38 359 ASN A CA 1
ATOM 2696 C C . ASN A 1 359 ? -7.666 -20.385 13.635 1.00 94.38 359 ASN A C 1
ATOM 2698 O O . ASN A 1 359 ? -7.780 -19.156 13.620 1.00 94.38 359 ASN A O 1
ATOM 2702 N N . ILE A 1 360 ? -6.581 -20.993 14.116 1.00 94.56 360 ILE A N 1
ATOM 2703 C CA . ILE A 1 360 ? -5.380 -20.283 14.560 1.00 94.56 360 ILE A CA 1
ATOM 2704 C C . ILE A 1 360 ? -4.597 -19.814 13.338 1.00 94.56 360 ILE A C 1
ATOM 2706 O O . ILE A 1 360 ? -4.346 -20.578 12.405 1.00 94.56 360 ILE A O 1
ATOM 2710 N N . VAL A 1 361 ? -4.153 -18.563 13.376 1.00 92.44 361 VAL A N 1
ATOM 2711 C CA . VAL A 1 361 ? -3.444 -17.906 12.284 1.00 92.44 361 VAL A CA 1
ATOM 2712 C C . VAL A 1 361 ? -1.992 -17.649 12.676 1.00 92.44 361 VAL A C 1
ATOM 2714 O O . VAL A 1 361 ? -1.696 -17.061 13.715 1.00 92.44 361 VAL A O 1
ATOM 2717 N N . SER A 1 362 ? -1.070 -18.051 11.802 1.00 89.50 362 SER A N 1
ATOM 2718 C CA . SER A 1 362 ? 0.346 -17.693 11.883 1.00 89.50 362 SER A CA 1
ATOM 2719 C C . SER A 1 362 ? 0.752 -16.935 10.625 1.00 89.50 362 SER A C 1
ATOM 2721 O O . SER A 1 362 ? 0.861 -17.514 9.541 1.00 89.50 362 SER A O 1
ATOM 2723 N N . ILE A 1 363 ? 0.950 -15.628 10.780 1.00 84.50 363 ILE A N 1
ATOM 2724 C CA . ILE A 1 363 ? 1.405 -14.737 9.712 1.00 84.50 363 ILE A CA 1
ATOM 2725 C C . ILE A 1 363 ? 2.923 -14.870 9.596 1.00 84.50 363 ILE A C 1
ATOM 2727 O O . ILE A 1 363 ? 3.639 -14.796 10.596 1.00 84.50 363 ILE A O 1
ATOM 2731 N N . TYR A 1 364 ? 3.420 -15.070 8.381 1.00 77.12 364 TYR A N 1
ATOM 2732 C CA . TYR A 1 364 ? 4.844 -15.211 8.113 1.00 77.12 364 TYR A CA 1
ATOM 2733 C C . TYR A 1 364 ? 5.205 -14.606 6.756 1.00 77.12 364 TYR A C 1
ATOM 2735 O O . TYR A 1 364 ? 4.378 -14.510 5.854 1.00 77.12 364 TYR A O 1
ATOM 2743 N N . PHE A 1 365 ? 6.461 -14.194 6.607 1.00 64.44 365 PHE A N 1
ATOM 2744 C CA . PHE A 1 365 ? 6.992 -13.813 5.305 1.00 64.44 365 PHE A CA 1
ATOM 2745 C C . PHE A 1 365 ? 7.462 -15.070 4.570 1.00 64.44 365 PHE A C 1
ATOM 2747 O O . PHE A 1 365 ? 8.354 -15.773 5.054 1.00 64.44 365 PHE A O 1
ATOM 2754 N N . ASP A 1 366 ? 6.855 -15.364 3.422 1.00 58.75 366 ASP A N 1
ATOM 2755 C CA . ASP A 1 366 ? 7.271 -16.467 2.570 1.00 58.75 366 ASP A CA 1
ATOM 2756 C C . ASP A 1 366 ? 8.499 -16.050 1.757 1.00 58.75 366 ASP A C 1
ATOM 2758 O O . ASP A 1 366 ? 8.449 -15.147 0.926 1.00 58.75 366 ASP A O 1
ATOM 2762 N N . THR A 1 367 ? 9.636 -16.695 2.013 1.00 50.28 367 THR A N 1
ATOM 2763 C CA . THR A 1 367 ? 10.903 -16.362 1.350 1.00 50.28 367 THR A CA 1
ATOM 2764 C C . THR A 1 367 ? 10.996 -16.875 -0.086 1.00 50.28 367 THR A C 1
ATOM 2766 O O . THR A 1 367 ? 11.915 -16.472 -0.798 1.00 50.28 367 THR A O 1
ATOM 2769 N N . THR A 1 368 ? 10.106 -17.785 -0.496 1.00 50.94 368 THR A N 1
ATOM 2770 C CA . THR A 1 368 ? 10.063 -18.316 -1.868 1.00 50.94 368 THR A CA 1
ATOM 2771 C C . THR A 1 368 ? 9.338 -17.328 -2.763 1.00 50.94 368 THR A C 1
ATOM 2773 O O . THR A 1 368 ? 9.899 -16.879 -3.757 1.00 50.94 368 THR A O 1
ATOM 2776 N N . ASP A 1 369 ? 8.148 -16.920 -2.325 1.00 46.25 369 ASP A N 1
ATOM 2777 C CA . ASP A 1 369 ? 7.252 -16.062 -3.101 1.00 46.25 369 ASP A CA 1
ATOM 2778 C C . ASP A 1 369 ? 7.440 -14.567 -2.774 1.00 46.25 369 ASP A C 1
ATOM 2780 O O . ASP A 1 369 ? 6.792 -13.705 -3.358 1.00 46.25 369 ASP A O 1
ATOM 2784 N N . GLN A 1 370 ? 8.328 -14.250 -1.822 1.00 48.47 370 GLN A N 1
ATOM 2785 C CA . GLN A 1 370 ? 8.659 -12.896 -1.357 1.00 48.47 370 GLN A CA 1
ATOM 2786 C C . GLN A 1 370 ? 7.439 -12.059 -0.936 1.00 48.47 370 GLN A C 1
ATOM 2788 O O . GLN A 1 370 ? 7.411 -10.839 -1.110 1.00 48.47 370 GLN A O 1
ATOM 2793 N N . MET A 1 371 ? 6.442 -12.712 -0.345 1.00 56.66 371 MET A N 1
ATOM 2794 C CA . MET A 1 371 ? 5.179 -12.101 0.066 1.00 56.66 371 MET A CA 1
ATOM 2795 C C . MET A 1 371 ? 4.778 -12.546 1.471 1.00 56.66 371 MET A C 1
ATOM 2797 O O . MET A 1 371 ? 5.206 -13.592 1.962 1.00 56.66 371 MET A O 1
ATOM 2801 N N . VAL A 1 372 ? 3.949 -11.747 2.139 1.00 65.75 372 VAL A N 1
ATOM 2802 C CA . VAL A 1 372 ? 3.392 -12.107 3.447 1.00 65.75 372 VAL A CA 1
ATOM 2803 C C . VAL A 1 372 ? 2.237 -13.085 3.238 1.00 65.75 372 VAL A C 1
ATOM 2805 O O . VAL A 1 372 ? 1.299 -12.806 2.497 1.00 65.75 372 VAL A O 1
ATOM 2808 N N . LYS A 1 373 ? 2.305 -14.240 3.898 1.00 74.00 373 LYS A N 1
ATOM 2809 C CA . LYS A 1 373 ? 1.277 -15.284 3.863 1.00 74.00 373 LYS A CA 1
ATOM 2810 C C . LYS A 1 373 ? 0.811 -15.621 5.269 1.00 74.00 373 LYS A C 1
ATOM 2812 O O . LYS A 1 373 ? 1.476 -15.320 6.263 1.00 74.00 373 LYS A O 1
ATOM 2817 N N . ALA A 1 374 ? -0.327 -16.292 5.355 1.00 85.00 374 ALA A N 1
ATOM 2818 C CA . ALA A 1 374 ? -0.874 -16.786 6.603 1.00 85.00 374 ALA A CA 1
ATOM 2819 C C . ALA A 1 374 ? -1.082 -18.302 6.533 1.00 85.00 374 ALA A C 1
ATOM 2821 O O . ALA A 1 374 ? -1.728 -18.817 5.619 1.00 85.00 374 ALA A O 1
ATOM 2822 N N . LYS A 1 375 ? -0.537 -19.027 7.515 1.00 87.94 375 LYS A N 1
ATOM 2823 C CA . LYS A 1 375 ? -0.880 -20.433 7.762 1.00 87.94 375 LYS A CA 1
ATOM 2824 C C . LYS A 1 375 ? -2.062 -20.495 8.708 1.00 87.94 375 LYS A C 1
ATOM 2826 O O . LYS A 1 375 ? -2.033 -19.854 9.760 1.00 87.94 375 LYS A O 1
ATOM 2831 N N . LYS A 1 376 ? -3.049 -21.304 8.347 1.00 93.25 376 LYS A N 1
ATOM 2832 C CA . LYS A 1 376 ? -4.242 -21.563 9.143 1.00 93.25 376 LYS A CA 1
ATOM 2833 C C . LYS A 1 376 ? -4.164 -22.957 9.721 1.00 93.25 376 LYS A C 1
ATOM 2835 O O . LYS A 1 376 ? -3.924 -23.914 8.985 1.00 93.25 376 LYS A O 1
ATOM 2840 N N . TYR A 1 377 ? -4.361 -23.063 11.021 1.00 93.56 377 TYR A N 1
ATOM 2841 C CA . TYR A 1 377 ? -4.366 -24.324 11.739 1.00 93.56 377 TYR A CA 1
ATOM 2842 C C . TYR A 1 377 ? -5.735 -24.540 12.356 1.00 93.56 377 TYR A C 1
ATOM 2844 O O . TYR A 1 377 ? -6.312 -23.604 12.914 1.00 93.56 377 TYR A O 1
ATOM 2852 N N . ASP A 1 378 ? -6.205 -25.780 12.297 1.00 92.12 378 ASP A N 1
ATOM 2853 C CA . ASP A 1 378 ? -7.346 -26.195 13.102 1.00 92.12 378 ASP A CA 1
ATOM 2854 C C . ASP A 1 378 ? -6.988 -26.032 14.588 1.00 92.12 378 ASP A C 1
ATOM 2856 O O . ASP A 1 378 ? -5.810 -26.031 14.968 1.00 92.12 378 ASP A O 1
ATOM 2860 N N . SER A 1 379 ? -7.996 -25.917 15.443 1.00 90.56 379 SER A N 1
ATOM 2861 C CA . SER A 1 379 ? -7.815 -25.841 16.890 1.00 90.56 379 SER A CA 1
ATOM 2862 C C . SER A 1 379 ? -8.689 -26.877 17.579 1.00 90.56 379 SER A C 1
ATOM 2864 O O . SER A 1 379 ? -9.784 -27.195 17.120 1.00 90.56 379 SER A O 1
ATOM 2866 N N . ASP A 1 380 ? -8.200 -27.421 18.689 1.00 88.38 380 ASP A N 1
ATOM 2867 C CA . ASP A 1 380 ? -9.021 -28.267 19.549 1.00 88.38 380 ASP A CA 1
ATOM 2868 C C . ASP A 1 380 ? -9.897 -27.429 20.503 1.00 88.38 380 ASP A C 1
ATOM 2870 O O . ASP A 1 380 ? -9.888 -26.194 20.493 1.00 88.38 380 ASP A O 1
ATOM 2874 N N . GLN A 1 381 ? -10.674 -28.129 21.331 1.00 87.75 381 GLN A N 1
ATOM 2875 C CA . GLN A 1 381 ? -11.578 -27.542 22.325 1.00 87.75 381 GLN A CA 1
ATOM 2876 C C . GLN A 1 381 ? -10.858 -26.787 23.453 1.00 87.75 381 GLN A C 1
ATOM 2878 O O . GLN A 1 381 ? -11.492 -25.982 24.133 1.00 87.75 381 GLN A O 1
ATOM 2883 N N . ASP A 1 382 ? -9.558 -27.030 23.631 1.00 82.19 382 ASP A N 1
ATOM 2884 C CA . ASP A 1 382 ? -8.712 -26.409 24.651 1.00 82.19 382 ASP A CA 1
ATOM 2885 C C . ASP A 1 382 ? -7.864 -25.263 24.063 1.00 82.19 382 ASP A C 1
ATOM 2887 O O . ASP A 1 382 ? -7.040 -24.657 24.749 1.00 82.19 382 ASP A O 1
ATOM 2891 N N . GLY A 1 383 ? -8.061 -24.942 22.780 1.00 83.06 383 GLY A N 1
ATOM 2892 C CA . GLY A 1 383 ? -7.372 -23.858 22.096 1.00 83.06 383 GLY A CA 1
ATOM 2893 C C . GLY A 1 383 ? -5.947 -24.191 21.639 1.00 83.06 383 GLY A C 1
ATOM 2894 O O . GLY A 1 383 ? -5.201 -23.267 21.296 1.00 83.06 383 GLY A O 1
ATOM 2895 N N . ASN A 1 384 ? -5.548 -25.470 21.633 1.00 87.75 384 ASN A N 1
ATOM 2896 C CA . ASN A 1 384 ? -4.235 -25.898 21.151 1.00 87.75 384 ASN A CA 1
ATOM 2897 C C . ASN A 1 384 ? -4.186 -25.959 19.623 1.00 87.75 384 ASN A C 1
ATOM 2899 O O . ASN A 1 384 ? -5.177 -26.245 18.952 1.00 87.75 384 ASN A O 1
ATOM 2903 N N . ILE A 1 385 ? -2.982 -25.762 19.082 1.00 88.75 385 ILE A N 1
ATOM 2904 C CA . ILE A 1 385 ? -2.726 -25.877 17.648 1.00 88.75 385 ILE A CA 1
ATOM 2905 C C . ILE A 1 385 ? -2.907 -27.320 17.157 1.00 88.75 385 ILE A C 1
ATOM 2907 O O . ILE A 1 385 ? -2.285 -28.255 17.665 1.00 88.75 385 ILE A O 1
ATOM 2911 N N . GLY A 1 386 ? -3.770 -27.483 16.159 1.00 89.56 386 GLY A N 1
ATOM 2912 C CA . GLY A 1 386 ? -4.055 -28.736 15.477 1.00 89.56 386 GLY A CA 1
ATOM 2913 C C . GLY A 1 386 ? -3.289 -28.885 14.161 1.00 89.56 386 GLY A C 1
ATOM 2914 O O . GLY A 1 386 ? -2.152 -28.431 14.005 1.00 89.56 386 GLY A O 1
ATOM 2915 N N . ALA A 1 387 ? -3.911 -29.569 13.200 1.00 90.25 387 ALA A N 1
ATOM 2916 C CA . ALA A 1 387 ? -3.336 -29.777 11.877 1.00 90.25 387 ALA A CA 1
ATOM 2917 C C . ALA A 1 387 ? -3.292 -28.470 11.070 1.00 90.25 387 ALA A C 1
ATOM 2919 O O . ALA A 1 387 ? -4.133 -27.588 11.232 1.00 90.25 387 ALA A O 1
ATOM 2920 N N . LEU A 1 388 ? -2.312 -28.359 10.167 1.00 91.56 388 LEU A N 1
ATOM 2921 C CA . LEU A 1 388 ? -2.311 -27.300 9.161 1.00 91.56 388 LEU A CA 1
ATOM 2922 C C . LEU A 1 388 ? -3.506 -27.519 8.227 1.00 91.56 388 LEU A C 1
ATOM 2924 O O . LEU A 1 388 ? -3.561 -28.526 7.523 1.00 91.56 388 LEU A O 1
ATOM 2928 N N . ASN A 1 389 ? -4.423 -26.561 8.214 1.00 88.75 389 ASN A N 1
ATOM 2929 C CA . ASN A 1 389 ? -5.608 -26.563 7.374 1.00 88.75 389 ASN A CA 1
ATOM 2930 C C . ASN A 1 389 ? -5.263 -26.070 5.960 1.00 88.75 389 ASN A C 1
ATOM 2932 O O . ASN A 1 389 ? -5.495 -26.760 4.969 1.00 88.75 389 ASN A O 1
ATOM 2936 N N . SER A 1 390 ? -4.669 -24.875 5.864 1.00 88.19 390 SER A N 1
ATOM 2937 C CA . SER A 1 390 ? -4.329 -24.234 4.587 1.00 88.19 390 SER A CA 1
ATOM 2938 C C . SER A 1 390 ? -3.289 -23.119 4.747 1.00 88.19 390 SER A C 1
ATOM 2940 O O . SER A 1 390 ? -3.047 -22.619 5.846 1.00 88.19 390 SER A O 1
ATOM 2942 N N . THR A 1 391 ? -2.679 -22.720 3.629 1.00 82.38 391 THR A N 1
ATOM 2943 C CA . THR A 1 391 ? -1.853 -21.510 3.518 1.00 82.38 391 THR A CA 1
ATOM 2944 C C . THR A 1 391 ? -2.534 -20.572 2.534 1.00 82.38 391 THR A C 1
ATOM 2946 O O . THR A 1 391 ? -2.836 -20.986 1.417 1.00 82.38 391 THR A O 1
ATOM 2949 N N . ILE A 1 392 ? -2.768 -19.330 2.943 1.00 79.75 392 ILE A N 1
ATOM 2950 C CA . ILE A 1 392 ? -3.448 -18.301 2.147 1.00 79.75 392 ILE A CA 1
ATOM 2951 C C . ILE A 1 392 ? -2.628 -17.007 2.128 1.00 79.75 392 ILE A C 1
ATOM 2953 O O . ILE A 1 392 ? -1.650 -16.875 2.874 1.00 79.75 392 ILE A O 1
ATOM 2957 N N . LEU A 1 393 ? -3.017 -16.051 1.283 1.00 72.94 393 LEU A N 1
ATOM 2958 C CA . LEU A 1 393 ? -2.502 -14.689 1.382 1.00 72.94 393 LEU A CA 1
ATOM 2959 C C . LEU A 1 393 ? -2.977 -14.051 2.688 1.00 72.94 393 LEU A C 1
ATOM 2961 O O . LEU A 1 393 ? -4.034 -14.394 3.220 1.00 72.94 393 LEU A O 1
ATOM 2965 N N . PHE A 1 394 ? -2.175 -13.138 3.228 1.00 79.31 394 PHE A N 1
ATOM 2966 C CA . PHE A 1 394 ? -2.528 -12.429 4.456 1.00 79.31 394 PHE A CA 1
ATOM 2967 C C . PHE A 1 394 ? -3.837 -11.634 4.302 1.00 79.31 394 PHE A C 1
ATOM 2969 O O . PHE A 1 394 ? -4.636 -11.565 5.232 1.00 79.31 394 PHE A O 1
ATOM 2976 N N . GLU A 1 395 ? -4.083 -11.099 3.112 1.00 76.94 395 GLU A N 1
ATOM 2977 C CA . GLU A 1 395 ? -5.266 -10.322 2.750 1.00 76.94 395 GLU A CA 1
ATOM 2978 C C . GLU A 1 395 ? -6.554 -11.158 2.702 1.00 76.94 395 GLU A C 1
ATOM 2980 O O . GLU A 1 395 ? -7.643 -10.606 2.841 1.00 76.94 395 GLU A O 1
ATOM 2985 N N . ASP A 1 396 ? -6.438 -12.479 2.541 1.00 82.81 396 ASP A N 1
ATOM 2986 C CA . ASP A 1 396 ? -7.580 -13.398 2.457 1.00 82.81 396 ASP A CA 1
ATOM 2987 C C . ASP A 1 396 ? -8.044 -13.893 3.838 1.00 82.81 396 ASP A C 1
ATOM 2989 O O . ASP A 1 396 ? -8.955 -14.725 3.942 1.00 82.81 396 ASP A O 1
ATOM 2993 N N . LEU A 1 397 ? -7.411 -13.418 4.917 1.00 87.88 397 LEU A N 1
ATOM 2994 C CA . LEU A 1 397 ? -7.805 -13.753 6.279 1.00 87.88 397 LEU A CA 1
ATOM 2995 C C . LEU A 1 397 ? -9.226 -13.279 6.573 1.00 87.88 397 LEU A C 1
ATOM 2997 O O . LEU A 1 397 ? -9.626 -12.151 6.274 1.00 87.88 397 LEU A O 1
ATOM 3001 N N . LYS A 1 398 ? -9.995 -14.134 7.245 1.00 91.31 398 LYS A N 1
ATOM 3002 C CA . LYS A 1 398 ? -11.344 -13.780 7.675 1.00 91.31 398 LYS A CA 1
ATOM 3003 C C . LYS A 1 398 ? -11.294 -12.911 8.939 1.00 91.31 398 LYS A C 1
ATOM 3005 O O . LYS A 1 398 ? -11.405 -13.402 10.052 1.00 91.31 398 LYS A O 1
ATOM 3010 N N . ASN A 1 399 ? -11.143 -11.603 8.766 1.00 91.69 399 ASN A N 1
ATOM 3011 C CA . ASN A 1 399 ? -11.216 -10.617 9.857 1.00 91.69 399 ASN A CA 1
ATOM 3012 C C . ASN A 1 399 ? -12.631 -10.456 10.446 1.00 91.69 399 ASN A C 1
ATOM 3014 O O . ASN A 1 399 ? -13.608 -10.837 9.818 1.00 91.69 399 ASN A O 1
ATOM 3018 N N . LEU A 1 400 ? -12.780 -9.880 11.634 1.00 91.75 400 LEU A N 1
ATOM 3019 C CA . LEU A 1 400 ? -14.095 -9.491 12.166 1.00 91.75 400 LEU A CA 1
ATOM 3020 C C . LEU A 1 400 ? -14.702 -8.364 11.326 1.00 91.75 400 LEU A C 1
ATOM 3022 O O . LEU A 1 400 ? -15.868 -8.392 10.935 1.00 91.75 400 LEU A O 1
ATOM 3026 N N . TRP A 1 401 ? -13.868 -7.388 10.987 1.00 92.56 401 TRP A N 1
ATOM 3027 C CA . TRP A 1 401 ? -14.183 -6.310 10.064 1.00 92.56 401 TRP A CA 1
ATOM 3028 C C . TRP A 1 401 ? -12.897 -5.740 9.460 1.00 92.56 401 TRP A C 1
ATOM 3030 O O . TRP A 1 401 ? -11.807 -5.883 10.019 1.00 92.56 401 TRP A O 1
ATOM 3040 N N . GLU A 1 402 ? -13.039 -5.065 8.318 1.00 92.62 402 GLU A N 1
ATOM 3041 C CA . GLU A 1 402 ? -11.959 -4.359 7.630 1.00 92.62 402 GLU A CA 1
ATOM 3042 C C . GLU A 1 402 ? -12.431 -2.958 7.228 1.00 92.62 402 GLU A C 1
ATOM 3044 O O . GLU A 1 402 ? -13.250 -2.796 6.320 1.00 92.62 402 GLU A O 1
ATOM 3049 N N . ALA A 1 403 ? -11.906 -1.928 7.886 1.00 93.94 403 ALA A N 1
ATOM 3050 C CA . ALA A 1 403 ? -12.359 -0.553 7.702 1.00 93.94 403 ALA A CA 1
ATOM 3051 C C . ALA A 1 403 ? -12.135 -0.032 6.273 1.00 93.94 403 ALA A C 1
ATOM 3053 O O . ALA A 1 403 ? -12.976 0.698 5.754 1.00 93.94 403 ALA A O 1
ATOM 3054 N N . GLY A 1 404 ? -11.037 -0.432 5.617 1.00 91.94 404 GLY A N 1
ATOM 3055 C CA . GLY A 1 404 ? -10.727 -0.042 4.236 1.00 91.94 404 GLY A CA 1
ATOM 3056 C C . GLY A 1 404 ? -11.798 -0.520 3.252 1.00 91.94 404 GLY A C 1
ATOM 3057 O O . GLY A 1 404 ? -12.418 0.292 2.561 1.00 91.94 404 GLY A O 1
ATOM 3058 N N . LYS A 1 405 ? -12.097 -1.826 3.264 1.00 91.06 405 LYS A N 1
ATOM 3059 C CA . LYS A 1 405 ? -13.176 -2.424 2.464 1.00 91.06 405 LYS A CA 1
ATOM 3060 C C . LYS A 1 405 ? -14.557 -1.852 2.800 1.00 91.06 405 LYS A C 1
ATOM 3062 O O . LYS A 1 405 ? -15.340 -1.591 1.889 1.00 91.06 405 LYS A O 1
ATOM 3067 N N . ILE A 1 406 ? -14.860 -1.611 4.075 1.00 93.88 406 ILE A N 1
ATOM 3068 C CA . ILE A 1 406 ? -16.154 -1.049 4.501 1.00 93.88 406 ILE A CA 1
ATOM 3069 C C . ILE A 1 406 ? -16.317 0.401 4.023 1.00 93.88 406 ILE A C 1
ATOM 3071 O O . ILE A 1 406 ? -17.373 0.773 3.511 1.00 93.88 406 ILE A O 1
ATOM 3075 N N . LEU A 1 407 ? -15.266 1.221 4.114 1.00 94.00 407 LEU A N 1
ATOM 3076 C CA . LEU A 1 407 ? -15.246 2.573 3.546 1.00 94.00 407 LEU A CA 1
ATOM 3077 C C . LEU A 1 407 ? -15.367 2.562 2.021 1.00 94.00 407 LEU A C 1
ATOM 3079 O O . LEU A 1 407 ? -16.026 3.431 1.446 1.00 94.00 407 LEU A O 1
ATOM 3083 N N . TRP A 1 408 ? -14.753 1.587 1.355 1.00 93.69 408 TRP A N 1
ATOM 3084 C CA . TRP A 1 408 ? -14.904 1.388 -0.082 1.00 93.69 408 TRP A CA 1
ATOM 3085 C C . TRP A 1 408 ? -16.362 1.068 -0.460 1.00 93.69 408 TRP A C 1
ATOM 3087 O O . TRP A 1 408 ? -16.902 1.725 -1.347 1.00 93.69 408 TRP A O 1
ATOM 3097 N N . GLN A 1 409 ? -17.038 0.175 0.277 1.00 93.12 409 GLN A N 1
ATOM 3098 C CA . GLN A 1 409 ? -18.462 -0.167 0.086 1.00 93.12 409 GLN A CA 1
ATOM 3099 C C . GLN A 1 409 ? -19.435 0.965 0.450 1.00 93.12 409 GLN A C 1
ATOM 3101 O O . GLN A 1 409 ? -20.614 0.903 0.097 1.00 93.12 409 GLN A O 1
ATOM 3106 N N . ARG A 1 410 ? -18.978 1.984 1.185 1.00 92.62 410 ARG A N 1
ATOM 3107 C CA . ARG A 1 410 ? -19.828 3.083 1.645 1.00 92.62 410 ARG A CA 1
ATOM 3108 C C . ARG A 1 410 ? -20.328 3.924 0.471 1.00 92.62 410 ARG A C 1
ATOM 3110 O O . ARG A 1 410 ? -19.547 4.615 -0.186 1.00 92.62 410 ARG A O 1
ATOM 3117 N N . ASP A 1 411 ? -21.646 3.932 0.299 1.00 91.19 411 ASP A N 1
ATOM 3118 C CA . ASP A 1 411 ? -22.356 4.855 -0.583 1.00 91.19 411 ASP A CA 1
ATOM 3119 C C . ASP A 1 411 ? -22.422 6.249 0.056 1.00 91.19 411 ASP A C 1
ATOM 3121 O O . ASP A 1 411 ? -23.115 6.468 1.054 1.00 91.19 411 ASP A O 1
ATOM 3125 N N . LEU A 1 412 ? -21.693 7.197 -0.535 1.00 91.44 412 LEU A N 1
ATOM 3126 C CA . LEU A 1 412 ? -21.615 8.577 -0.058 1.00 91.44 412 LEU A CA 1
ATOM 3127 C C . LEU A 1 412 ? -22.931 9.349 -0.222 1.00 91.44 412 LEU A C 1
ATOM 3129 O O . LEU A 1 412 ? -23.126 10.346 0.469 1.00 91.44 412 LEU A O 1
ATOM 3133 N N . THR A 1 413 ? -23.839 8.895 -1.090 1.00 90.50 413 THR A N 1
ATOM 3134 C CA . THR A 1 413 ? -25.145 9.540 -1.284 1.00 90.50 413 THR A CA 1
ATOM 3135 C C . THR A 1 413 ? -26.125 9.175 -0.171 1.00 90.50 413 THR A C 1
ATOM 3137 O O . THR A 1 413 ? -26.837 10.042 0.335 1.00 90.50 413 THR A O 1
ATOM 3140 N N . ALA A 1 414 ? -26.126 7.911 0.262 1.00 92.38 414 ALA A N 1
ATOM 3141 C CA . ALA A 1 414 ? -26.985 7.423 1.338 1.00 92.38 414 ALA A CA 1
ATOM 3142 C C . ALA A 1 414 ? -26.389 7.670 2.735 1.00 92.38 414 ALA A C 1
ATOM 3144 O O . ALA A 1 414 ? -27.115 7.977 3.681 1.00 92.38 414 ALA A O 1
ATOM 3145 N N . LYS A 1 415 ? -25.067 7.523 2.874 1.00 90.81 415 LYS A N 1
ATOM 3146 C CA . LYS A 1 415 ? -24.320 7.696 4.125 1.00 90.81 415 LYS A CA 1
ATOM 3147 C C . LYS A 1 415 ? -23.063 8.545 3.856 1.00 90.81 415 LYS A C 1
ATOM 3149 O O . LYS A 1 415 ? -21.971 7.982 3.754 1.00 90.81 415 LYS A O 1
ATOM 3154 N N . PRO A 1 416 ? -23.158 9.885 3.765 1.00 93.56 416 PRO A N 1
ATOM 3155 C CA . PRO A 1 416 ? -21.984 10.744 3.571 1.00 93.56 416 PRO A CA 1
ATOM 3156 C C . PRO A 1 416 ? -20.987 10.603 4.730 1.00 93.56 416 PRO A C 1
ATOM 3158 O O . PRO A 1 416 ? -21.374 10.229 5.841 1.00 93.56 416 PRO A O 1
ATOM 3161 N N . ARG A 1 417 ? -19.697 10.861 4.485 1.00 95.62 417 ARG A N 1
ATOM 3162 C CA . ARG A 1 417 ? -18.672 10.865 5.543 1.00 95.62 417 ARG A CA 1
ATOM 3163 C C . ARG A 1 417 ? -18.797 12.124 6.396 1.00 95.62 417 ARG A C 1
ATOM 3165 O O . ARG A 1 417 ? -19.080 13.207 5.890 1.00 95.62 417 ARG A O 1
ATOM 3172 N N . THR A 1 418 ? -18.531 11.980 7.687 1.00 96.25 418 THR A N 1
ATOM 3173 C CA . THR A 1 418 ? -18.471 13.102 8.625 1.00 96.25 418 THR A CA 1
ATOM 3174 C C . THR A 1 418 ? -17.008 13.431 8.881 1.00 96.25 418 THR A C 1
ATOM 3176 O O . THR A 1 418 ? -16.315 12.687 9.570 1.00 96.25 418 THR A O 1
ATOM 3179 N N . ILE A 1 419 ? -16.524 14.524 8.297 1.00 97.88 419 ILE A N 1
ATOM 3180 C CA . ILE A 1 419 ? -15.133 14.962 8.432 1.00 97.88 419 ILE A CA 1
ATOM 3181 C C . ILE A 1 419 ? -15.131 16.338 9.086 1.00 97.88 419 ILE A C 1
ATOM 3183 O O . ILE A 1 419 ? -15.772 17.262 8.591 1.00 97.88 419 ILE A O 1
ATOM 3187 N N . TYR A 1 420 ? -14.401 16.476 10.185 1.00 97.62 420 TYR A N 1
ATOM 3188 C CA . TYR A 1 420 ? -14.237 17.723 10.917 1.00 97.62 420 TYR A CA 1
ATOM 3189 C C . TYR A 1 420 ? -12.873 18.349 10.644 1.00 97.62 420 TYR A C 1
ATOM 3191 O O . TYR A 1 420 ? -11.889 17.666 10.363 1.00 97.62 420 TYR A O 1
ATOM 3199 N N . THR A 1 421 ? -12.788 19.665 10.789 1.00 96.81 421 THR A N 1
ATOM 3200 C CA . THR A 1 421 ? -11.519 20.390 10.842 1.00 96.81 421 THR A CA 1
ATOM 3201 C C . THR A 1 421 ? -11.631 21.588 11.787 1.00 96.81 421 THR A C 1
ATOM 3203 O O . THR A 1 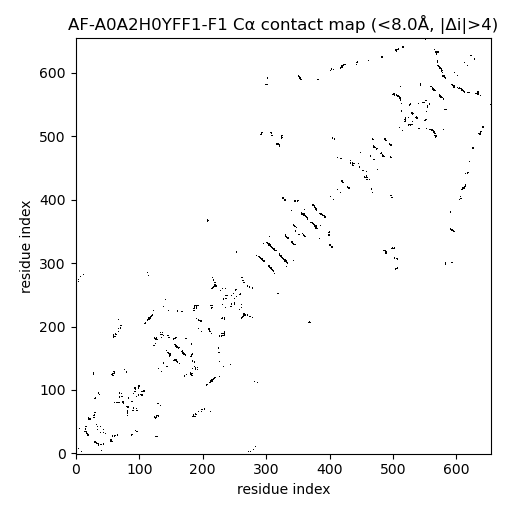421 ? -12.649 21.793 12.449 1.00 96.81 421 THR A O 1
ATOM 3206 N N . THR A 1 422 ? -10.557 22.363 11.895 1.00 94.19 422 THR A N 1
ATOM 3207 C CA . THR A 1 422 ? -10.488 23.570 12.715 1.00 94.19 422 THR A CA 1
ATOM 3208 C C . THR A 1 422 ? -9.619 24.624 12.033 1.00 94.19 422 THR A C 1
ATOM 3210 O O . THR A 1 422 ? -8.608 24.307 11.406 1.00 94.19 422 THR A O 1
ATOM 3213 N N . THR A 1 423 ? -9.990 25.898 12.159 1.00 89.75 423 THR A N 1
ATOM 3214 C CA . THR A 1 423 ? -9.210 27.037 11.639 1.00 89.75 423 THR A CA 1
ATOM 3215 C C . THR A 1 423 ? -8.487 27.803 12.746 1.00 89.75 423 THR A C 1
ATOM 3217 O O . THR A 1 423 ? -7.519 28.519 12.470 1.00 89.75 423 THR A O 1
ATOM 3220 N N . ASP A 1 424 ? -8.906 27.632 13.996 1.00 88.88 424 ASP A N 1
ATOM 3221 C CA . ASP A 1 424 ? -8.424 28.345 15.181 1.00 88.88 424 ASP A CA 1
ATOM 3222 C C . ASP A 1 424 ? -7.751 27.414 16.209 1.00 88.88 424 ASP A C 1
ATOM 3224 O O . ASP A 1 424 ? -7.020 27.892 17.072 1.00 88.88 424 ASP A O 1
ATOM 3228 N N . GLY A 1 425 ? -7.938 26.095 16.086 1.00 84.81 425 GLY A N 1
ATOM 3229 C CA . GLY A 1 425 ? -7.466 25.092 17.041 1.00 84.81 425 GLY A CA 1
ATOM 3230 C C . GLY A 1 425 ? -8.383 24.897 18.254 1.00 84.81 425 GLY A C 1
ATOM 3231 O O . GLY A 1 425 ? -8.039 24.113 19.134 1.00 84.81 425 GLY A O 1
ATOM 3232 N N . SER A 1 426 ? -9.528 25.584 18.313 1.00 85.31 426 SER A N 1
ATOM 3233 C CA . SER A 1 426 ? -10.485 25.530 19.431 1.00 85.31 426 SER A CA 1
ATOM 3234 C C . SER A 1 426 ? -11.913 25.193 19.011 1.00 85.31 426 SER A C 1
ATOM 3236 O O . SER A 1 426 ? -12.649 24.592 19.789 1.00 85.31 426 SER A O 1
ATOM 3238 N N . SER A 1 427 ? -12.305 25.554 17.793 1.00 90.38 427 SER A N 1
ATOM 3239 C CA . SER A 1 427 ? -13.639 25.336 17.245 1.00 90.38 427 SER A CA 1
ATOM 3240 C C . SER A 1 427 ? -13.584 24.239 16.185 1.00 90.38 427 SER A C 1
ATOM 3242 O O . SER A 1 427 ? -12.799 24.322 15.235 1.00 90.38 427 SER A O 1
ATOM 3244 N N . LEU A 1 428 ? -14.424 23.217 16.351 1.00 92.56 428 LEU A N 1
ATOM 3245 C CA . LEU A 1 428 ? -14.642 22.151 15.373 1.00 92.56 428 LEU A CA 1
ATOM 3246 C C . LEU A 1 428 ? -15.797 22.533 14.445 1.00 92.56 428 LEU A C 1
ATOM 3248 O O . LEU A 1 428 ? -16.846 22.976 14.911 1.00 92.56 428 LEU A O 1
ATOM 3252 N N . PHE A 1 429 ? -15.612 22.345 13.142 1.00 93.75 429 PHE A N 1
ATOM 3253 C CA . PHE A 1 429 ? -16.674 22.492 12.145 1.00 93.75 429 PHE A CA 1
ATOM 3254 C C . PHE A 1 429 ? -16.471 21.517 10.979 1.00 93.75 429 PHE A C 1
ATOM 3256 O O . PHE A 1 429 ? -15.400 20.925 10.828 1.00 93.75 429 PHE A O 1
ATOM 3263 N N . ASP A 1 430 ? -17.507 21.350 10.158 1.00 95.75 430 ASP A N 1
ATOM 3264 C CA . ASP A 1 430 ? -17.513 20.373 9.069 1.00 95.75 430 ASP A CA 1
ATOM 3265 C C . ASP A 1 430 ? -16.555 20.766 7.937 1.00 95.75 430 ASP A C 1
ATOM 3267 O O . ASP A 1 430 ? -16.667 21.837 7.332 1.00 95.75 430 ASP A O 1
ATOM 3271 N N . PHE A 1 431 ? -15.655 19.858 7.578 1.00 97.06 431 PHE A N 1
ATOM 3272 C CA . PHE A 1 431 ? -14.912 19.913 6.329 1.00 97.06 431 PHE A CA 1
ATOM 3273 C C . PHE A 1 431 ? -15.865 19.524 5.195 1.00 97.06 431 PHE A C 1
ATOM 3275 O O . PHE A 1 431 ? -16.059 18.346 4.917 1.00 97.06 431 PHE A O 1
ATOM 3282 N N . SER A 1 432 ? -16.535 20.494 4.578 1.00 96.19 432 SER A N 1
ATOM 3283 C CA . SER A 1 432 ? -17.545 20.251 3.540 1.00 96.19 432 SER A CA 1
ATOM 3284 C C . SER A 1 432 ? -17.565 21.371 2.503 1.00 96.19 432 SER A C 1
ATOM 3286 O O . SER A 1 432 ? -17.045 22.462 2.746 1.00 96.19 432 SER A O 1
ATOM 3288 N N . VAL A 1 433 ? -18.200 21.114 1.354 1.00 96.19 433 VAL A N 1
ATOM 3289 C CA . VAL A 1 433 ? -18.330 22.092 0.256 1.00 96.19 433 VAL A CA 1
ATOM 3290 C C . VAL A 1 433 ? -19.000 23.394 0.708 1.00 96.19 433 VAL A C 1
ATOM 3292 O O . VAL A 1 433 ? -18.633 24.465 0.243 1.00 96.19 433 VAL A O 1
ATOM 3295 N N . ALA A 1 434 ? -19.895 23.338 1.701 1.00 95.62 434 ALA A N 1
ATOM 3296 C CA . ALA A 1 434 ? -20.527 24.528 2.275 1.00 95.62 434 ALA A CA 1
ATOM 3297 C C . ALA A 1 434 ? -19.514 25.498 2.916 1.00 95.62 434 ALA A C 1
ATOM 3299 O O . ALA A 1 434 ? -19.767 26.699 2.984 1.00 95.62 434 ALA A O 1
ATOM 3300 N N . ASN A 1 435 ? -18.361 24.985 3.358 1.00 95.12 435 ASN A N 1
ATOM 3301 C CA . ASN A 1 435 ? -17.281 25.759 3.967 1.00 95.12 435 ASN A CA 1
ATOM 3302 C C . ASN A 1 435 ? -16.101 26.007 3.006 1.00 95.12 435 ASN A C 1
ATOM 3304 O O . ASN A 1 435 ? -15.088 26.569 3.432 1.00 95.12 435 ASN A O 1
ATOM 3308 N N . ALA A 1 436 ? -16.217 25.652 1.718 1.00 94.44 436 ALA A N 1
ATOM 3309 C CA . ALA A 1 436 ? -15.137 25.775 0.731 1.00 94.44 436 ALA A CA 1
ATOM 3310 C C . ALA A 1 436 ? -14.573 27.200 0.634 1.00 94.44 436 ALA A C 1
ATOM 3312 O O . ALA A 1 436 ? -13.358 27.383 0.619 1.00 94.44 436 ALA A O 1
ATOM 3313 N N . GLY A 1 437 ? -15.432 28.224 0.687 1.00 91.88 437 GLY A N 1
ATOM 3314 C CA . GLY A 1 437 ? -14.995 29.624 0.641 1.00 91.88 437 GLY A CA 1
ATOM 3315 C C . GLY A 1 437 ? -14.054 30.012 1.789 1.00 91.88 437 GLY A C 1
ATOM 3316 O O . GLY A 1 437 ? -13.126 30.790 1.585 1.00 91.88 437 GLY A O 1
ATOM 3317 N N . SER A 1 438 ? -14.252 29.437 2.981 1.00 90.44 438 SER A N 1
ATOM 3318 C CA . SER A 1 438 ? -13.392 29.672 4.155 1.00 90.44 438 SER A CA 1
ATOM 3319 C C . SER A 1 438 ? -12.162 28.756 4.187 1.00 90.44 438 SER A C 1
ATOM 3321 O O . SER A 1 438 ? -11.159 29.096 4.815 1.00 90.44 438 SER A O 1
ATOM 3323 N N . LEU A 1 439 ? -12.232 27.598 3.525 1.00 94.12 439 LEU A N 1
ATOM 3324 C CA . LEU A 1 439 ? -11.158 26.605 3.472 1.00 94.12 439 LEU A CA 1
ATOM 3325 C C . LEU A 1 439 ? -10.192 26.819 2.302 1.00 94.12 439 LEU A C 1
ATOM 3327 O O . LEU A 1 439 ? -9.047 26.396 2.410 1.00 94.12 439 LEU A O 1
ATOM 3331 N N . SER A 1 440 ? -10.601 27.498 1.227 1.00 92.25 440 SER A N 1
ATOM 3332 C CA . SER A 1 440 ? -9.811 27.679 -0.005 1.00 92.25 440 SER A CA 1
ATOM 3333 C C . SER A 1 440 ? -8.379 28.161 0.258 1.00 92.25 440 SER A C 1
ATOM 3335 O O . SER A 1 440 ? -7.417 27.545 -0.196 1.00 92.25 440 SER A O 1
ATOM 3337 N N . ALA A 1 441 ? -8.216 29.201 1.080 1.00 90.06 441 ALA A N 1
ATOM 3338 C CA . ALA A 1 441 ? -6.902 29.729 1.444 1.00 90.06 441 ALA A CA 1
ATOM 3339 C C . ALA A 1 441 ? -6.075 28.769 2.321 1.00 90.06 441 ALA A C 1
ATOM 3341 O O . ALA A 1 441 ? -4.850 28.795 2.268 1.00 90.06 441 ALA A O 1
ATOM 3342 N N . LEU A 1 442 ? -6.727 27.935 3.138 1.00 92.50 442 LEU A N 1
ATOM 3343 C CA . LEU A 1 442 ? -6.058 26.963 4.011 1.00 92.50 442 LEU A CA 1
ATOM 3344 C C . LEU A 1 442 ? -5.686 25.671 3.281 1.00 92.50 442 LEU A C 1
ATOM 3346 O O . LEU A 1 442 ? -4.754 24.998 3.699 1.00 92.50 442 LEU A O 1
ATOM 3350 N N . LEU A 1 443 ? -6.406 25.332 2.214 1.00 94.00 443 LEU A N 1
ATOM 3351 C CA . LEU A 1 443 ? -6.126 24.188 1.348 1.00 94.00 443 LEU A CA 1
ATOM 3352 C C . LEU A 1 443 ? -5.002 24.463 0.339 1.00 94.00 443 LEU A C 1
ATOM 3354 O O . LEU A 1 443 ? -4.533 23.534 -0.310 1.00 94.00 443 LEU A O 1
ATOM 3358 N N . ASP A 1 444 ? -4.579 25.725 0.212 1.00 90.94 444 ASP A N 1
ATOM 3359 C CA . ASP A 1 444 ? -3.575 26.182 -0.756 1.00 90.94 444 ASP A CA 1
ATOM 3360 C C . ASP A 1 444 ? -3.882 25.710 -2.192 1.00 90.94 444 ASP A C 1
ATOM 3362 O O . ASP A 1 444 ? -2.999 25.275 -2.940 1.00 90.94 444 ASP A O 1
ATOM 3366 N N . VAL A 1 445 ? -5.166 25.765 -2.571 1.00 88.69 445 VAL A N 1
ATOM 3367 C CA . VAL A 1 445 ? -5.608 25.407 -3.924 1.00 88.69 445 VAL A CA 1
ATOM 3368 C C . VAL A 1 445 ? -5.123 26.430 -4.953 1.00 88.69 445 VAL A C 1
ATOM 3370 O O . VAL A 1 445 ? -5.075 27.649 -4.711 1.00 88.69 445 VAL A O 1
ATOM 3373 N N . GLN A 1 446 ? -4.731 25.918 -6.115 1.00 85.44 446 GLN A N 1
ATOM 3374 C CA . GLN A 1 446 ? -4.438 26.731 -7.289 1.00 85.44 446 GLN A CA 1
ATOM 3375 C C . GLN A 1 446 ? -5.705 26.902 -8.122 1.00 85.44 446 GLN A C 1
ATOM 3377 O O . GLN A 1 446 ? -6.619 26.099 -8.000 1.00 85.44 446 GLN A O 1
ATOM 3382 N N . ASP A 1 447 ? -5.741 27.984 -8.898 1.00 84.75 447 ASP A N 1
ATOM 3383 C CA . ASP A 1 447 ? -6.779 28.220 -9.904 1.00 84.75 447 ASP A CA 1
ATOM 3384 C C . ASP A 1 447 ? -6.423 27.364 -11.125 1.00 84.75 447 ASP A C 1
ATOM 3386 O O . ASP A 1 447 ? -5.501 27.708 -11.870 1.00 84.75 447 ASP A O 1
ATOM 3390 N N . GLU A 1 448 ? -7.047 26.191 -11.238 1.00 80.44 448 GLU A N 1
ATOM 3391 C CA . GLU A 1 448 ? -6.677 25.180 -12.241 1.00 80.44 448 GLU A CA 1
ATOM 3392 C C . GLU A 1 448 ? -7.413 25.386 -13.566 1.00 80.44 448 GLU A C 1
ATOM 3394 O O . GLU A 1 448 ? -6.860 25.118 -14.626 1.00 80.44 448 GLU A O 1
ATOM 3399 N N . ASN A 1 449 ? -8.626 25.935 -13.539 1.00 82.06 449 ASN A N 1
ATOM 3400 C CA . ASN A 1 449 ? -9.437 26.184 -14.735 1.00 82.06 449 ASN A CA 1
ATOM 3401 C C . ASN A 1 449 ? -9.248 27.609 -15.314 1.00 82.06 449 ASN A C 1
ATOM 3403 O O . ASN A 1 449 ? -9.852 27.950 -16.335 1.00 82.06 449 ASN A O 1
ATOM 3407 N N . SER A 1 450 ? -8.385 28.430 -14.698 1.00 82.69 450 SER A N 1
ATOM 3408 C CA . SER A 1 450 ? -8.093 29.821 -15.078 1.00 82.69 450 SER A CA 1
ATOM 3409 C C . SER A 1 450 ? -9.311 30.753 -15.047 1.00 82.69 450 SER A C 1
ATOM 3411 O O . SER A 1 450 ? -9.363 31.733 -15.802 1.00 82.69 450 SER A O 1
ATOM 3413 N N . ASP A 1 451 ? -10.301 30.473 -14.196 1.00 83.81 451 ASP A N 1
ATOM 3414 C CA . ASP A 1 451 ? -11.525 31.271 -14.082 1.00 83.81 451 ASP A CA 1
ATOM 3415 C C . ASP A 1 451 ? -11.479 32.334 -12.963 1.00 83.81 451 ASP A C 1
ATOM 3417 O O . ASP A 1 451 ? -12.420 33.123 -12.812 1.00 83.81 451 ASP A O 1
ATOM 3421 N N . LEU A 1 452 ? -10.351 32.424 -12.242 1.00 85.06 452 LEU A N 1
ATOM 3422 C CA . LEU A 1 452 ? -10.091 33.326 -11.112 1.00 85.06 452 LEU A CA 1
ATOM 3423 C C . LEU A 1 452 ? -10.938 33.046 -9.862 1.00 85.06 452 LEU A C 1
ATOM 3425 O O . LEU A 1 452 ? -10.911 33.838 -8.909 1.00 85.06 452 LEU A O 1
ATOM 3429 N N . ASN A 1 453 ? -11.665 31.935 -9.829 1.00 87.81 453 ASN A N 1
ATOM 3430 C CA . ASN A 1 453 ? -12.339 31.406 -8.662 1.00 87.81 453 ASN A CA 1
ATOM 3431 C C . ASN A 1 453 ? -11.499 30.256 -8.097 1.00 87.81 453 ASN A C 1
ATOM 3433 O O . ASN A 1 453 ? -11.138 29.328 -8.787 1.00 87.81 453 ASN A O 1
ATOM 3437 N N . LYS A 1 454 ? -11.143 30.338 -6.814 1.00 89.75 454 LYS A N 1
ATOM 3438 C CA . LYS A 1 454 ? -10.457 29.241 -6.103 1.00 89.75 454 LYS A CA 1
ATOM 3439 C C . LYS A 1 454 ? -11.406 28.448 -5.209 1.00 89.75 454 LYS A C 1
ATOM 3441 O O . LYS A 1 454 ? -11.000 27.519 -4.512 1.00 89.75 454 LYS A O 1
ATOM 3446 N N . THR A 1 455 ? -12.659 28.889 -5.112 1.00 92.94 455 THR A N 1
ATOM 3447 C CA . THR A 1 455 ? -13.642 28.272 -4.218 1.00 92.94 455 THR A CA 1
ATOM 3448 C C . THR A 1 455 ? -14.172 26.982 -4.822 1.00 92.94 455 THR A C 1
ATOM 3450 O O . THR A 1 455 ? -14.301 26.001 -4.103 1.00 92.94 455 THR A O 1
ATOM 3453 N N . ASP A 1 456 ? -14.413 26.958 -6.127 1.00 91.56 456 ASP A N 1
ATOM 3454 C CA . ASP A 1 456 ? -14.769 25.760 -6.887 1.00 91.56 456 ASP A CA 1
ATOM 3455 C C . ASP A 1 456 ? -13.628 24.729 -6.884 1.00 91.56 456 ASP A C 1
ATOM 3457 O O . ASP A 1 456 ? -13.884 23.553 -6.636 1.00 91.56 456 ASP A O 1
ATOM 3461 N N . ASP A 1 457 ? -12.363 25.142 -7.028 1.00 92.12 457 ASP A N 1
ATOM 3462 C CA . ASP A 1 457 ? -11.217 24.232 -6.858 1.00 92.12 457 ASP A CA 1
ATOM 3463 C C . ASP A 1 457 ? -11.174 23.601 -5.463 1.00 92.12 457 ASP A C 1
ATOM 3465 O O . ASP A 1 457 ? -10.949 22.395 -5.309 1.00 92.12 457 ASP A O 1
ATOM 3469 N N . ALA A 1 458 ? -11.446 24.404 -4.431 1.00 95.19 458 ALA A N 1
ATOM 3470 C CA . ALA A 1 458 ? -11.587 23.900 -3.073 1.00 95.19 458 ALA A CA 1
ATOM 3471 C C . ALA A 1 458 ? -12.771 22.928 -2.946 1.00 95.19 458 ALA A C 1
ATOM 3473 O O . ALA A 1 458 ? -12.637 21.917 -2.263 1.00 95.19 458 ALA A O 1
ATOM 3474 N N . GLU A 1 459 ? -13.905 23.178 -3.608 1.00 96.00 459 GLU A N 1
ATOM 3475 C CA . GLU A 1 459 ? -15.050 22.258 -3.625 1.00 96.00 459 GLU A CA 1
ATOM 3476 C C . GLU A 1 459 ? -14.689 20.903 -4.245 1.00 96.00 459 GLU A C 1
ATOM 3478 O O . GLU A 1 459 ? -15.015 19.868 -3.657 1.00 96.00 459 GLU A O 1
ATOM 3483 N N . TYR A 1 460 ? -13.982 20.881 -5.380 1.00 94.94 460 TYR A N 1
ATOM 3484 C CA . TYR A 1 460 ? -13.513 19.635 -5.997 1.00 94.94 460 TYR A CA 1
ATOM 3485 C C . TYR A 1 460 ? -12.521 18.891 -5.105 1.00 94.94 460 TYR A C 1
ATOM 3487 O O . TYR A 1 460 ? -12.678 17.687 -4.896 1.00 94.94 460 TYR A O 1
ATOM 3495 N N . LEU A 1 461 ? -11.546 19.592 -4.515 1.00 95.38 461 LEU A N 1
ATOM 3496 C CA . LEU A 1 461 ? -10.608 18.967 -3.584 1.00 95.38 461 LEU A CA 1
ATOM 3497 C C . LEU A 1 461 ? -11.333 18.400 -2.357 1.00 95.38 461 LEU A C 1
ATOM 3499 O O . LEU A 1 461 ? -11.052 17.278 -1.945 1.00 95.38 461 LEU A O 1
ATOM 3503 N N . ILE A 1 462 ? -12.298 19.129 -1.790 1.00 97.00 462 ILE A N 1
ATOM 3504 C CA . ILE A 1 462 ? -13.098 18.649 -0.656 1.00 97.00 462 ILE A CA 1
ATOM 3505 C C . ILE A 1 462 ? -13.864 17.381 -1.046 1.00 97.00 462 ILE A C 1
ATOM 3507 O O . ILE A 1 462 ? -13.791 16.388 -0.324 1.00 97.00 462 ILE A O 1
ATOM 3511 N N . ARG A 1 463 ? -14.557 17.374 -2.191 1.00 96.44 463 ARG A N 1
ATOM 3512 C CA . ARG A 1 463 ? -15.284 16.194 -2.696 1.00 96.44 463 ARG A CA 1
ATOM 3513 C C . ARG A 1 463 ? -14.355 15.003 -2.911 1.00 96.44 463 ARG A C 1
ATOM 3515 O O . ARG A 1 463 ? -14.670 13.893 -2.479 1.00 96.44 463 ARG A O 1
ATOM 3522 N N . TYR A 1 464 ? -13.178 15.253 -3.479 1.00 95.81 464 TYR A N 1
ATOM 3523 C CA . TYR A 1 464 ? -12.148 14.239 -3.633 1.00 95.81 464 TYR A CA 1
ATOM 3524 C C . TYR A 1 464 ? -11.715 13.681 -2.269 1.00 95.81 464 TYR A C 1
ATOM 3526 O O . TYR A 1 464 ? -11.773 12.477 -2.052 1.00 95.81 464 TYR A O 1
ATOM 3534 N N . ILE A 1 465 ? -11.390 14.509 -1.275 1.00 96.06 465 ILE A N 1
ATOM 3535 C CA . ILE A 1 465 ? -11.021 14.028 0.072 1.00 96.06 465 ILE A CA 1
ATOM 3536 C C . ILE A 1 465 ? -12.164 13.249 0.755 1.00 96.06 465 ILE A C 1
ATOM 3538 O O . ILE A 1 465 ? -11.914 12.257 1.444 1.00 96.06 465 ILE A O 1
ATOM 3542 N N . HIS A 1 466 ? -13.425 13.609 0.498 1.00 96.00 466 HIS A N 1
ATOM 3543 C CA . HIS A 1 466 ? -14.596 12.833 0.934 1.00 96.00 466 HIS A CA 1
ATOM 3544 C C . HIS A 1 466 ? -14.717 11.456 0.265 1.00 96.00 466 HIS A C 1
ATOM 3546 O O . HIS A 1 466 ? -15.405 10.577 0.785 1.00 96.00 466 HIS A O 1
ATOM 3552 N N . GLY A 1 467 ? -13.995 11.219 -0.826 1.00 94.12 467 GLY A N 1
ATOM 3553 C CA . GLY A 1 467 ? -13.946 9.935 -1.519 1.00 94.12 467 GLY A CA 1
ATOM 3554 C C . GLY A 1 467 ? -14.785 9.886 -2.790 1.00 94.12 467 GLY A C 1
ATOM 3555 O O . GLY A 1 467 ? -15.120 8.788 -3.229 1.00 94.12 467 GLY A O 1
ATOM 3556 N N . GLU A 1 468 ? -15.133 11.037 -3.365 1.00 94.62 468 GLU A N 1
ATOM 3557 C CA . GLU A 1 468 ? -15.538 11.108 -4.767 1.00 94.62 468 GLU A CA 1
ATOM 3558 C C . GLU A 1 468 ? -14.300 10.968 -5.666 1.00 94.62 468 GLU A C 1
ATOM 3560 O O . GLU A 1 468 ? -13.202 11.390 -5.291 1.00 94.62 468 GLU A O 1
ATOM 3565 N N . ASP A 1 469 ? -14.461 10.329 -6.822 1.00 91.12 469 ASP A N 1
ATOM 3566 C CA . ASP A 1 469 ? -13.387 10.156 -7.800 1.00 91.12 469 ASP A CA 1
ATOM 3567 C C . ASP A 1 469 ? -13.765 10.817 -9.127 1.00 91.12 469 ASP A C 1
ATOM 3569 O O . ASP A 1 469 ? -14.936 10.815 -9.514 1.00 91.12 469 ASP A O 1
ATOM 3573 N N . PHE A 1 470 ? -12.777 11.390 -9.811 1.00 91.88 470 PHE A N 1
ATOM 3574 C CA . PHE A 1 470 ? -12.964 12.223 -11.003 1.00 91.88 470 PHE A CA 1
ATOM 3575 C C . PHE A 1 470 ? -12.141 11.676 -12.176 1.00 91.88 470 PHE A C 1
ATOM 3577 O O . PHE A 1 470 ? -11.201 12.308 -12.648 1.00 91.88 470 PHE A O 1
ATOM 3584 N N . ILE A 1 471 ? -12.488 10.470 -12.628 1.00 84.50 471 ILE A N 1
ATOM 3585 C CA . ILE A 1 471 ? -11.767 9.754 -13.692 1.00 84.50 471 ILE A CA 1
ATOM 3586 C C . ILE A 1 471 ? -11.823 10.546 -15.008 1.00 84.50 471 ILE A C 1
ATOM 3588 O O . ILE A 1 471 ? -12.916 10.898 -15.460 1.00 84.50 471 ILE A O 1
ATOM 3592 N N . GLY A 1 472 ? -10.669 10.784 -15.644 1.00 83.25 472 GLY A N 1
ATOM 3593 C CA . GLY A 1 472 ? -10.585 11.485 -16.930 1.00 83.25 472 GLY A CA 1
ATOM 3594 C C . GLY A 1 472 ? -10.859 12.988 -16.847 1.00 83.25 472 GLY A C 1
ATOM 3595 O O . GLY A 1 472 ? -11.157 13.612 -17.867 1.00 83.25 472 GLY A O 1
ATOM 3596 N N . MET A 1 473 ? -10.878 13.564 -15.640 1.00 87.31 473 MET A N 1
ATOM 3597 C CA . MET A 1 473 ? -11.139 14.986 -15.455 1.00 87.31 473 MET A CA 1
ATOM 3598 C C . MET A 1 473 ? -9.859 15.795 -15.661 1.00 87.31 473 MET A C 1
ATOM 3600 O O . MET A 1 473 ? -8.951 15.737 -14.839 1.00 87.31 473 MET A O 1
ATOM 3604 N N . ASP A 1 474 ? -9.858 16.596 -16.720 1.00 85.31 474 ASP A N 1
ATOM 3605 C CA . ASP A 1 474 ? -8.833 17.584 -17.057 1.00 85.31 474 ASP A CA 1
ATOM 3606 C C . ASP A 1 474 ? -9.524 18.953 -17.209 1.00 85.31 474 ASP A C 1
ATOM 3608 O O . ASP A 1 474 ? -10.204 19.227 -18.205 1.00 85.31 474 ASP A O 1
ATOM 3612 N N . ARG A 1 475 ? -9.451 19.789 -16.167 1.00 87.25 475 ARG A N 1
ATOM 3613 C CA . ARG A 1 475 ? -10.110 21.106 -16.106 1.00 87.25 475 ARG A CA 1
ATOM 3614 C C . ARG A 1 475 ? -9.254 22.208 -16.719 1.00 87.25 475 ARG A C 1
ATOM 3616 O O . ARG A 1 475 ? -9.806 23.237 -17.114 1.00 87.25 475 ARG A O 1
ATOM 3623 N N . ASN A 1 476 ? -7.942 22.003 -16.798 1.00 81.88 476 ASN A N 1
ATOM 3624 C CA . ASN A 1 476 ? -6.989 22.971 -17.335 1.00 81.88 476 ASN A CA 1
ATOM 3625 C C . ASN A 1 476 ? -6.709 22.757 -18.844 1.00 81.88 476 ASN A C 1
ATOM 3627 O O . ASN A 1 476 ? -6.169 23.644 -19.511 1.00 81.88 476 ASN A O 1
ATOM 3631 N N . VAL A 1 477 ? -7.172 21.629 -19.395 1.00 83.38 477 VAL A N 1
ATOM 3632 C CA . VAL A 1 477 ? -7.051 21.200 -20.794 1.00 83.38 477 VAL A CA 1
ATOM 3633 C C . VAL A 1 477 ? -5.585 21.018 -21.222 1.00 83.38 477 VAL A C 1
ATOM 3635 O O . VAL A 1 477 ? -5.216 21.329 -22.360 1.00 83.38 477 VAL A O 1
ATOM 3638 N N . ASP A 1 478 ? -4.728 20.539 -20.317 1.00 74.56 478 ASP A N 1
ATOM 3639 C CA . ASP A 1 478 ? -3.309 20.266 -20.581 1.00 74.56 478 ASP A CA 1
ATOM 3640 C C . ASP A 1 478 ? -3.038 18.849 -21.123 1.00 74.56 478 ASP A C 1
ATOM 3642 O O . ASP A 1 478 ? -1.919 18.552 -21.557 1.00 74.56 478 ASP A O 1
ATOM 3646 N N . GLY A 1 479 ? -4.072 18.003 -21.184 1.00 75.81 479 GLY A N 1
ATOM 3647 C CA . GLY A 1 479 ? -3.989 16.617 -21.635 1.00 75.81 479 GLY A CA 1
ATOM 3648 C C . GLY A 1 479 ? -3.588 15.627 -20.540 1.00 75.81 479 GLY A C 1
ATOM 3649 O O . GLY A 1 479 ? -3.289 14.474 -20.862 1.00 75.81 479 GLY A O 1
ATOM 3650 N N . THR A 1 480 ? -3.571 16.055 -19.277 1.00 71.19 480 THR A N 1
ATOM 3651 C CA . THR A 1 480 ? -3.302 15.245 -18.084 1.00 71.19 480 THR A CA 1
ATOM 3652 C C . THR A 1 480 ? -4.493 15.322 -17.134 1.00 71.19 480 THR A C 1
ATOM 3654 O O . THR A 1 480 ? -5.021 16.392 -16.861 1.00 71.19 480 THR A O 1
ATOM 3657 N N . ASP A 1 481 ? -4.894 14.185 -16.572 1.00 80.88 481 ASP A N 1
ATOM 3658 C CA . ASP A 1 481 ? -5.946 14.149 -15.558 1.00 80.88 481 ASP A CA 1
ATOM 3659 C C . ASP A 1 481 ? -5.509 14.876 -14.266 1.00 80.88 481 ASP A C 1
ATOM 3661 O O . ASP A 1 481 ? -4.489 14.527 -13.659 1.00 80.88 481 ASP A O 1
ATOM 3665 N N . ASP A 1 482 ? -6.333 15.806 -13.776 1.00 79.75 482 ASP A N 1
ATOM 3666 C CA . ASP A 1 482 ? -6.094 16.610 -12.563 1.00 79.75 482 ASP A CA 1
ATOM 3667 C C . ASP A 1 482 ? -6.160 15.797 -11.257 1.00 79.75 482 ASP A C 1
ATOM 3669 O O . ASP A 1 482 ? -5.697 16.256 -10.201 1.00 79.75 482 ASP A O 1
ATOM 3673 N N . PHE A 1 483 ? -6.799 14.622 -11.316 1.00 87.25 483 PHE A N 1
ATOM 3674 C CA . PHE A 1 483 ? -7.073 13.743 -10.183 1.00 87.25 483 PHE A CA 1
ATOM 3675 C C . PHE A 1 483 ? -6.601 12.321 -10.476 1.00 87.25 483 PHE A C 1
ATOM 3677 O O . PHE A 1 483 ? -7.080 11.664 -11.402 1.00 87.25 483 PHE A O 1
ATOM 3684 N N . ARG A 1 484 ? -5.696 11.806 -9.642 1.00 83.38 484 ARG A N 1
ATOM 3685 C CA . ARG A 1 484 ? -5.337 10.389 -9.649 1.00 83.38 484 ARG A CA 1
ATOM 3686 C C . ARG A 1 484 ? -6.571 9.551 -9.326 1.00 83.38 484 ARG A C 1
ATOM 3688 O O . ARG A 1 484 ? -7.292 9.841 -8.371 1.00 83.38 484 ARG A O 1
ATOM 3695 N N . SER A 1 485 ? -6.760 8.471 -10.074 1.00 86.50 485 SER A N 1
ATOM 3696 C CA . SER A 1 485 ? -7.833 7.521 -9.790 1.00 86.50 485 SER A CA 1
ATOM 3697 C C . SER A 1 485 ? -7.593 6.808 -8.455 1.00 86.50 485 SER A C 1
ATOM 3699 O O . SER A 1 485 ? -6.469 6.421 -8.105 1.00 86.50 485 SER A O 1
ATOM 3701 N N . ARG A 1 486 ? -8.674 6.625 -7.697 1.00 87.31 486 ARG A N 1
ATOM 3702 C CA . ARG A 1 486 ? -8.748 5.748 -6.515 1.00 87.31 486 ARG A CA 1
ATOM 3703 C C . ARG A 1 486 ? -9.871 4.721 -6.638 1.00 87.31 486 ARG A C 1
ATOM 3705 O O . ARG A 1 486 ? -10.191 4.040 -5.663 1.00 87.31 486 ARG A O 1
ATOM 3712 N N . THR A 1 487 ? -10.489 4.621 -7.807 1.00 89.81 487 THR A N 1
ATOM 3713 C CA . THR A 1 487 ? -11.538 3.652 -8.097 1.00 89.81 487 THR A CA 1
ATOM 3714 C C . THR A 1 487 ? -10.939 2.258 -8.199 1.00 89.81 487 THR A C 1
ATOM 3716 O O . THR A 1 487 ? -9.963 2.039 -8.909 1.00 89.81 487 THR A O 1
ATOM 3719 N N . VAL A 1 488 ? -11.531 1.320 -7.461 1.00 86.06 488 VAL A N 1
ATOM 3720 C CA . VAL A 1 488 ? -11.176 -0.099 -7.495 1.00 86.06 488 VAL A CA 1
ATOM 3721 C C . VAL A 1 488 ? -12.420 -0.962 -7.603 1.00 86.06 488 VAL A C 1
ATOM 3723 O O . VAL A 1 488 ? -13.468 -0.659 -7.018 1.00 86.06 488 VAL A O 1
ATOM 3726 N N . SER A 1 489 ? -12.278 -2.060 -8.333 1.00 84.75 489 SER A N 1
ATOM 3727 C CA . SER A 1 489 ? -13.347 -2.985 -8.671 1.00 84.75 489 SER A CA 1
ATOM 3728 C C . SER A 1 489 ? -13.153 -4.315 -7.949 1.00 84.75 489 SER A C 1
ATOM 3730 O O . SER A 1 489 ? -12.163 -5.013 -8.157 1.00 84.75 489 SER A O 1
ATOM 3732 N N . MET A 1 490 ? -14.122 -4.692 -7.114 1.00 80.56 490 MET A N 1
ATOM 3733 C CA . MET A 1 490 ? -14.172 -5.994 -6.439 1.00 80.56 490 MET A CA 1
ATOM 3734 C C . MET A 1 490 ? -15.535 -6.637 -6.671 1.00 80.56 490 MET A C 1
ATOM 3736 O O . MET A 1 490 ? -16.562 -5.968 -6.574 1.00 80.56 490 MET A O 1
ATOM 3740 N N . ASP A 1 491 ? -15.545 -7.935 -6.983 1.00 78.06 491 ASP A N 1
ATOM 3741 C CA . ASP A 1 491 ? -16.767 -8.737 -7.151 1.00 78.06 491 ASP A CA 1
ATOM 3742 C C . ASP A 1 491 ? -17.797 -8.127 -8.130 1.00 78.06 491 ASP A C 1
ATOM 3744 O O . ASP A 1 491 ? -19.008 -8.245 -7.950 1.00 78.06 491 ASP A O 1
ATOM 3748 N N . GLY A 1 492 ? -17.314 -7.454 -9.183 1.00 79.69 492 GLY A N 1
ATOM 3749 C CA . GLY A 1 492 ? -18.153 -6.817 -10.206 1.00 79.69 492 GLY A CA 1
ATOM 3750 C C . GLY A 1 492 ? -18.746 -5.457 -9.814 1.00 79.69 492 GLY A C 1
ATOM 3751 O O . GLY A 1 492 ? -19.570 -4.928 -10.558 1.00 79.69 492 GLY A O 1
ATOM 3752 N N . VAL A 1 493 ? -18.335 -4.882 -8.680 1.00 87.00 493 VAL A N 1
ATOM 3753 C CA . VAL A 1 493 ? -18.720 -3.537 -8.230 1.00 87.00 493 VAL A CA 1
ATOM 3754 C C . VAL A 1 493 ? -17.483 -2.644 -8.205 1.00 87.00 493 VAL A C 1
ATOM 3756 O O . VAL A 1 493 ? -16.460 -3.043 -7.658 1.00 87.00 493 VAL A O 1
ATOM 3759 N N . SER A 1 494 ? -17.580 -1.434 -8.756 1.00 89.50 494 SER A N 1
ATOM 3760 C CA . SER A 1 494 ? -16.506 -0.430 -8.737 1.00 89.50 494 SER A CA 1
ATOM 3761 C C . SER A 1 494 ? -16.870 0.705 -7.787 1.00 89.50 494 SER A C 1
ATOM 3763 O O . SER A 1 494 ? -17.911 1.333 -7.957 1.00 89.50 494 SER A O 1
ATOM 3765 N N . ASN A 1 495 ? -16.015 0.977 -6.800 1.00 93.00 495 ASN A N 1
ATOM 3766 C CA . ASN A 1 495 ? -16.146 2.129 -5.901 1.00 93.00 495 ASN A CA 1
ATOM 3767 C C . ASN A 1 495 ? -14.771 2.745 -5.606 1.00 93.00 495 ASN A C 1
ATOM 3769 O O . ASN A 1 495 ? -13.731 2.113 -5.788 1.00 93.00 495 ASN A O 1
ATOM 3773 N N . THR A 1 496 ? -14.763 3.964 -5.074 1.00 93.81 496 THR A N 1
ATOM 3774 C CA . THR A 1 496 ? -13.542 4.661 -4.651 1.00 93.81 496 THR A CA 1
ATOM 3775 C C . THR A 1 496 ? -12.993 4.104 -3.340 1.00 93.81 496 THR A C 1
ATOM 3777 O O . THR A 1 496 ? -13.729 4.002 -2.348 1.00 93.81 496 THR A O 1
ATOM 3780 N N . TRP A 1 497 ? -11.692 3.805 -3.304 1.00 93.12 497 TRP A N 1
ATOM 3781 C CA . TRP A 1 497 ? -10.938 3.526 -2.083 1.00 93.12 497 TRP A CA 1
ATOM 3782 C C . TRP A 1 497 ? -10.645 4.829 -1.330 1.00 93.12 497 TRP A C 1
ATOM 3784 O O . TRP A 1 497 ? -9.995 5.734 -1.852 1.00 93.12 497 TRP A O 1
ATOM 3794 N N . LYS A 1 498 ? -11.155 4.941 -0.099 1.00 93.94 498 LYS A N 1
ATOM 3795 C CA . LYS A 1 498 ? -11.205 6.219 0.640 1.00 93.94 498 LYS A CA 1
ATOM 3796 C C . LYS A 1 498 ? -10.190 6.325 1.777 1.00 93.94 498 LYS A C 1
ATOM 3798 O O . LYS A 1 498 ? -9.986 7.428 2.268 1.00 93.94 498 LYS A O 1
ATOM 3803 N N . LEU A 1 499 ? -9.597 5.205 2.199 1.00 93.69 499 LEU A N 1
ATOM 3804 C CA . LEU A 1 499 ? -8.663 5.145 3.324 1.00 93.69 499 LEU A CA 1
ATOM 3805 C C . LEU A 1 499 ? -7.215 5.233 2.828 1.00 93.69 499 LEU A C 1
ATOM 3807 O O . LEU A 1 499 ? -6.749 4.338 2.112 1.00 93.69 499 LEU A O 1
ATOM 3811 N N . GLY A 1 500 ? -6.519 6.304 3.210 1.00 90.38 500 GLY A N 1
ATOM 3812 C CA . GLY A 1 500 ? -5.092 6.474 2.952 1.00 90.38 500 GLY A CA 1
ATOM 3813 C C . GLY A 1 500 ? -4.228 5.506 3.750 1.00 90.38 500 GLY A C 1
ATOM 3814 O O . GLY A 1 500 ? -4.701 4.810 4.645 1.00 90.38 500 GLY A O 1
ATOM 3815 N N . ASP A 1 501 ? -2.950 5.442 3.404 1.00 86.38 501 ASP A N 1
ATOM 3816 C CA . ASP A 1 501 ? -1.983 4.569 4.054 1.00 86.38 501 ASP A CA 1
ATOM 3817 C C . ASP A 1 501 ? -1.744 4.921 5.536 1.00 86.38 501 ASP A C 1
ATOM 3819 O O . ASP A 1 501 ? -1.840 6.075 5.959 1.00 86.38 501 ASP A O 1
ATOM 3823 N N . ILE A 1 502 ? -1.416 3.894 6.325 1.00 87.75 502 ILE A N 1
ATOM 3824 C CA . ILE A 1 502 ? -1.156 3.985 7.765 1.00 87.75 502 ILE A CA 1
ATOM 3825 C C . ILE A 1 502 ? 0.203 3.339 8.044 1.00 87.75 502 ILE A C 1
ATOM 3827 O O . ILE A 1 502 ? 0.303 2.114 8.133 1.00 87.75 502 ILE A O 1
ATOM 3831 N N . ILE A 1 503 ? 1.260 4.150 8.143 1.00 81.12 503 ILE A N 1
ATOM 3832 C CA . ILE A 1 503 ? 2.637 3.641 8.236 1.00 81.12 503 ILE A CA 1
ATOM 3833 C C . ILE A 1 503 ? 3.074 3.496 9.690 1.00 81.12 503 ILE A C 1
ATOM 3835 O O . ILE A 1 503 ? 3.401 2.392 10.121 1.00 81.12 503 ILE A O 1
ATOM 3839 N N . ASN A 1 504 ? 3.085 4.593 10.454 1.00 79.00 504 ASN A N 1
ATOM 3840 C CA . ASN A 1 504 ? 3.604 4.587 11.829 1.00 79.00 504 ASN A CA 1
ATOM 3841 C C . ASN A 1 504 ? 2.510 4.723 12.906 1.00 79.00 504 ASN A C 1
ATOM 3843 O O . ASN A 1 504 ? 2.812 4.752 14.110 1.00 79.00 504 ASN A O 1
ATOM 3847 N N . SER A 1 505 ? 1.236 4.799 12.506 1.00 84.44 505 SER A N 1
ATOM 3848 C CA . SER A 1 505 ? 0.139 5.022 13.445 1.00 84.44 505 SER A CA 1
ATOM 3849 C C . SER A 1 505 ? -0.365 3.696 13.996 1.00 84.44 505 SER A C 1
ATOM 3851 O O . SER A 1 505 ? -1.021 2.912 13.315 1.00 84.44 505 SER A O 1
ATOM 3853 N N . THR A 1 506 ? -0.053 3.442 15.264 1.00 87.12 506 THR A N 1
ATOM 3854 C CA . THR A 1 506 ? -0.617 2.317 16.004 1.00 87.12 506 THR A CA 1
ATOM 3855 C C . THR A 1 506 ? -2.054 2.637 16.381 1.00 87.12 506 THR A C 1
ATOM 3857 O O . THR A 1 506 ? -2.267 3.641 17.068 1.00 87.12 506 THR A O 1
ATOM 3860 N N . PRO A 1 507 ? -3.032 1.797 16.003 1.00 90.62 507 PRO A N 1
ATOM 3861 C CA . PRO A 1 507 ? -4.413 2.001 16.408 1.00 90.62 507 PRO A CA 1
ATOM 3862 C C . PRO A 1 507 ? -4.556 2.103 17.931 1.00 90.62 507 PRO A C 1
ATOM 3864 O O . PRO A 1 507 ? -3.865 1.412 18.686 1.00 90.62 507 PRO A O 1
ATOM 3867 N N . LYS A 1 508 ? -5.465 2.963 18.400 1.00 90.25 508 LYS A N 1
ATOM 3868 C CA . LYS A 1 508 ? -5.827 3.090 19.816 1.00 90.25 508 LYS A CA 1
ATOM 3869 C C . LYS A 1 508 ? -7.286 2.779 20.041 1.00 90.25 508 LYS A C 1
ATOM 3871 O O . LYS A 1 508 ? -8.154 3.397 19.440 1.00 90.25 508 LYS A O 1
ATOM 3876 N N . ILE A 1 509 ? -7.533 1.861 20.961 1.00 89.88 509 ILE A N 1
ATOM 3877 C CA . ILE A 1 509 ? -8.872 1.425 21.333 1.00 89.88 509 ILE A CA 1
ATOM 3878 C C . ILE A 1 509 ? -9.360 2.247 22.522 1.00 89.88 509 ILE A C 1
ATOM 3880 O O . ILE A 1 509 ? -8.664 2.379 23.529 1.00 89.88 509 ILE A O 1
ATOM 3884 N N . VAL A 1 510 ? -10.580 2.758 22.405 1.00 90.19 510 VAL A N 1
ATOM 3885 C CA . VAL A 1 510 ? -11.376 3.288 23.507 1.00 90.19 510 VAL A CA 1
ATOM 3886 C C . VAL A 1 510 ? -12.604 2.398 23.628 1.00 90.19 510 VAL A C 1
ATOM 3888 O O . VAL A 1 510 ? -13.474 2.401 22.760 1.00 90.19 510 VAL A O 1
ATOM 3891 N N . SER A 1 511 ? -12.632 1.604 24.696 1.00 87.75 511 SER A N 1
ATOM 3892 C CA . SER A 1 511 ? -13.690 0.634 24.974 1.00 87.75 511 SER A CA 1
ATOM 3893 C C . SER A 1 511 ? -14.241 0.810 26.393 1.00 87.75 511 SER A C 1
ATOM 3895 O O . SER A 1 511 ? -13.868 1.748 27.108 1.00 87.75 511 SER A O 1
ATOM 3897 N N . TRP A 1 512 ? -15.090 -0.122 26.829 1.00 85.31 512 TRP A N 1
ATOM 3898 C CA . TRP A 1 512 ? -15.522 -0.239 28.223 1.00 85.31 512 TRP A CA 1
ATOM 3899 C C . TRP A 1 512 ? -14.374 -0.463 29.212 1.00 85.31 512 TRP A C 1
ATOM 3901 O O . TRP A 1 512 ? -14.543 -0.224 30.407 1.00 85.31 512 TRP A O 1
ATOM 3911 N N . TYR A 1 513 ? -13.210 -0.915 28.740 1.00 84.75 513 TYR A N 1
ATOM 3912 C CA . TYR A 1 513 ? -12.048 -1.101 29.595 1.00 84.75 513 TYR A CA 1
ATOM 3913 C C . TYR A 1 513 ? -11.387 0.240 29.929 1.00 84.75 513 TYR A C 1
ATOM 3915 O O . TYR A 1 513 ? -11.289 1.146 29.096 1.00 84.75 513 TYR A O 1
ATOM 3923 N N . ARG A 1 514 ? -10.915 0.367 31.171 1.00 84.69 514 ARG A N 1
ATOM 3924 C CA . ARG A 1 514 ? -10.342 1.617 31.676 1.00 84.69 514 ARG A CA 1
ATOM 3925 C C . ARG A 1 514 ? -9.038 2.009 30.974 1.00 84.69 514 ARG A C 1
ATOM 3927 O O . ARG A 1 514 ? -8.205 1.151 30.681 1.00 84.69 514 ARG A O 1
ATOM 3934 N N . LEU A 1 515 ? -8.823 3.311 30.776 1.00 87.19 515 LEU A N 1
ATOM 3935 C CA . LEU A 1 515 ? -7.587 3.845 30.180 1.00 87.19 515 LEU A CA 1
ATOM 3936 C C . LEU A 1 515 ? -6.510 4.187 31.222 1.00 87.19 515 LEU A C 1
ATOM 3938 O O . LEU A 1 515 ? -5.323 4.137 30.911 1.00 87.19 515 LEU A O 1
ATOM 3942 N N . ASN A 1 516 ? -6.912 4.516 32.453 1.00 85.62 516 ASN A N 1
ATOM 3943 C CA . ASN A 1 516 ? -6.036 4.897 33.564 1.00 85.62 516 ASN A CA 1
ATOM 3944 C C . ASN A 1 516 ? -6.393 4.122 34.846 1.00 85.62 516 ASN A C 1
ATOM 3946 O O . ASN A 1 516 ? -7.281 3.271 34.854 1.00 85.62 516 ASN A O 1
ATOM 3950 N N . ARG A 1 517 ? -5.659 4.379 35.937 1.00 85.69 517 ARG A N 1
ATOM 3951 C CA . ARG A 1 517 ? -5.818 3.704 37.240 1.00 85.69 517 ARG A CA 1
ATOM 3952 C C . ARG A 1 517 ? -5.897 4.690 38.410 1.00 85.69 517 ARG A C 1
ATOM 3954 O O . ARG A 1 517 ? -5.322 4.444 39.466 1.00 85.69 517 ARG A O 1
ATOM 3961 N N . TYR A 1 518 ? -6.575 5.826 38.230 1.00 85.69 518 TYR A N 1
ATOM 3962 C CA . TYR A 1 518 ? -6.638 6.880 39.255 1.00 85.69 518 TYR A CA 1
ATOM 3963 C C . TYR A 1 518 ? -7.276 6.412 40.573 1.00 85.69 518 TYR A C 1
ATOM 3965 O O . TYR A 1 518 ? -6.860 6.837 41.651 1.00 85.69 518 TYR A O 1
ATOM 3973 N N . ASP A 1 519 ? -8.217 5.475 40.487 1.00 83.19 519 ASP A N 1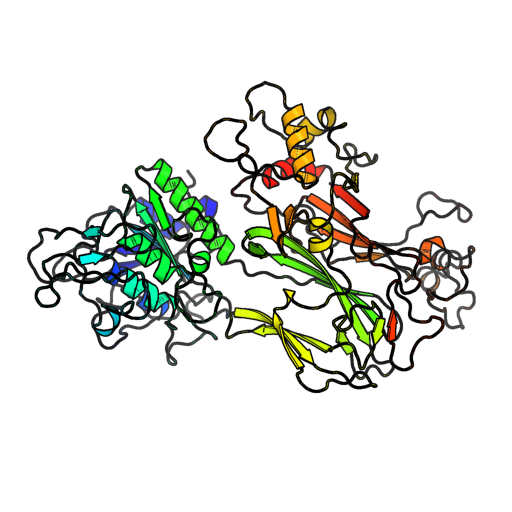
ATOM 3974 C CA . ASP A 1 519 ? -8.820 4.762 41.613 1.00 83.19 519 ASP A CA 1
ATOM 3975 C C . ASP A 1 519 ? -7.777 4.009 42.454 1.00 83.19 519 ASP A C 1
ATOM 3977 O O . ASP A 1 519 ? -7.858 4.003 43.679 1.00 83.19 519 ASP A O 1
ATOM 3981 N N . ARG A 1 520 ? -6.753 3.428 41.816 1.00 82.94 520 ARG A N 1
ATOM 3982 C CA . ARG A 1 520 ? -5.702 2.640 42.485 1.00 82.94 520 ARG A CA 1
ATOM 3983 C C . ARG A 1 520 ? -4.510 3.477 42.921 1.00 82.94 520 ARG A C 1
ATOM 3985 O O . ARG A 1 520 ? -4.001 3.291 44.022 1.00 82.94 520 ARG A O 1
ATOM 3992 N N . ASP A 1 521 ? -4.057 4.374 42.054 1.00 84.69 521 ASP A N 1
ATOM 3993 C CA . ASP A 1 521 ? -2.836 5.148 42.282 1.00 84.69 521 ASP A CA 1
ATOM 3994 C C . ASP A 1 521 ? -3.076 6.301 43.267 1.00 84.69 521 ASP A C 1
ATOM 3996 O O . ASP A 1 521 ? -2.177 6.670 44.027 1.00 84.69 521 ASP A O 1
ATOM 4000 N N . TYR A 1 522 ? -4.295 6.854 43.275 1.00 83.94 522 TYR A N 1
ATOM 4001 C CA . TYR A 1 522 ? -4.651 8.035 44.066 1.00 83.94 522 TYR A CA 1
ATOM 4002 C C . TYR A 1 522 ? -5.846 7.827 45.002 1.00 83.94 522 TYR A C 1
ATOM 4004 O O . TYR A 1 522 ? -6.175 8.742 45.758 1.00 83.94 522 TYR A O 1
ATOM 4012 N N . GLY A 1 523 ? -6.491 6.655 44.986 1.00 80.25 523 GLY A N 1
ATOM 4013 C CA . GLY A 1 523 ? -7.697 6.411 45.782 1.00 80.25 523 GLY A CA 1
ATOM 4014 C C . GLY A 1 523 ? -8.904 7.218 45.299 1.00 80.25 523 GLY A C 1
ATOM 4015 O O . GLY A 1 523 ? -9.781 7.542 46.100 1.00 80.25 523 GLY A O 1
ATOM 4016 N N . ASP A 1 524 ? -8.933 7.604 44.018 1.00 84.50 524 ASP A N 1
ATOM 4017 C CA . ASP A 1 524 ? -10.039 8.370 43.447 1.00 84.50 524 ASP A CA 1
ATOM 4018 C C . ASP A 1 524 ? -11.263 7.471 43.232 1.00 84.50 524 ASP A C 1
ATOM 4020 O O . ASP A 1 524 ? -11.485 6.918 42.151 1.00 84.50 524 ASP A O 1
ATOM 4024 N N . THR A 1 525 ? -12.085 7.357 44.276 1.00 81.88 525 THR A N 1
ATOM 4025 C CA . THR A 1 525 ? -13.349 6.613 44.227 1.00 81.88 525 THR A CA 1
ATOM 4026 C C . THR A 1 525 ? -14.334 7.214 43.237 1.00 81.88 525 THR A C 1
ATOM 4028 O O . THR A 1 525 ? -15.296 6.564 42.856 1.00 81.88 525 THR A O 1
ATOM 4031 N N . THR A 1 526 ? -14.122 8.442 42.769 1.00 83.19 526 THR A N 1
ATOM 4032 C CA . THR A 1 526 ? -14.977 9.031 41.748 1.00 83.19 526 THR A CA 1
ATOM 4033 C C . THR A 1 526 ? -14.636 8.487 40.357 1.00 83.19 526 THR A C 1
ATOM 4035 O O . THR A 1 526 ? -15.522 8.372 39.512 1.00 83.19 526 THR A O 1
ATOM 4038 N N . TYR A 1 527 ? -13.391 8.064 40.121 1.00 85.69 527 TYR A N 1
ATOM 4039 C CA . TYR A 1 527 ? -12.975 7.430 38.872 1.00 85.69 527 TYR A CA 1
ATOM 4040 C C . TYR A 1 527 ? -13.432 5.967 38.787 1.00 85.69 527 TYR A C 1
ATOM 4042 O O . TYR A 1 527 ? -14.065 5.594 37.800 1.00 85.69 527 TYR A O 1
ATOM 4050 N N . GLY A 1 528 ? -13.187 5.164 39.827 1.00 85.88 528 GLY A N 1
ATOM 4051 C CA . GLY A 1 528 ? -13.516 3.734 39.875 1.00 85.88 528 GLY A CA 1
ATOM 4052 C C . GLY A 1 528 ? -13.861 3.245 41.288 1.00 85.88 528 GLY A C 1
ATOM 4053 O O . GLY A 1 528 ? -13.467 3.890 42.261 1.00 85.88 528 GLY A O 1
ATOM 4054 N N . PRO A 1 529 ? -14.589 2.123 41.428 1.00 77.88 529 PRO A N 1
ATOM 4055 C CA . PRO A 1 529 ? -14.921 1.558 42.731 1.00 77.88 529 PRO A CA 1
ATOM 4056 C C . PRO A 1 529 ? -13.684 0.886 43.343 1.00 77.88 529 PRO A C 1
ATOM 4058 O O . PRO A 1 529 ? -13.363 -0.266 43.046 1.00 77.88 529 PRO A O 1
ATOM 4061 N N . CYS A 1 530 ? -12.970 1.603 44.210 1.00 72.25 530 CYS A N 1
ATOM 4062 C CA . CYS A 1 530 ? -11.982 0.996 45.098 1.00 72.25 530 CYS A CA 1
ATOM 4063 C C . CYS A 1 530 ? -12.181 1.495 46.533 1.00 72.25 530 CYS A C 1
ATOM 4065 O O . CYS A 1 530 ? -11.465 2.360 47.034 1.00 72.25 530 CYS A O 1
ATOM 4067 N N . ASP A 1 531 ? -13.212 0.948 47.178 1.00 58.28 531 ASP A N 1
ATOM 4068 C CA . ASP A 1 531 ? -13.675 1.384 48.500 1.00 58.28 531 ASP A CA 1
ATOM 4069 C C . ASP A 1 531 ? -12.870 0.777 49.666 1.00 58.28 531 ASP A C 1
ATOM 4071 O O . ASP A 1 531 ? -13.059 1.167 50.819 1.00 58.28 531 ASP A O 1
ATOM 4075 N N . ASP A 1 532 ? -11.958 -0.163 49.391 1.00 56.12 532 ASP A N 1
ATOM 4076 C CA . ASP A 1 532 ? -11.120 -0.808 50.405 1.00 56.12 532 ASP A CA 1
ATOM 4077 C C . ASP A 1 532 ? -9.660 -0.960 49.917 1.00 56.12 532 ASP A C 1
ATOM 4079 O O . ASP A 1 532 ? -9.401 -1.734 48.995 1.00 56.12 532 ASP A O 1
ATOM 4083 N N . PRO A 1 533 ? -8.682 -0.284 50.558 1.00 53.03 533 PRO A N 1
ATOM 4084 C CA . PRO A 1 533 ? -7.247 -0.434 50.280 1.00 53.03 533 PRO A CA 1
ATOM 4085 C C . PRO A 1 533 ? -6.696 -1.858 50.482 1.00 53.03 533 PRO A C 1
ATOM 4087 O O . PRO A 1 533 ? -5.555 -2.132 50.105 1.00 53.03 533 PRO A O 1
ATOM 4090 N N . LEU A 1 534 ? -7.461 -2.744 51.128 1.00 52.41 534 LEU A N 1
ATOM 4091 C CA . LEU A 1 534 ? -7.130 -4.144 51.397 1.00 52.41 534 LEU A CA 1
ATOM 4092 C C . LEU A 1 534 ? -7.981 -5.133 50.578 1.00 52.41 534 LEU A C 1
ATOM 4094 O O . LEU A 1 534 ? -7.692 -6.333 50.622 1.00 52.41 534 LEU A O 1
ATOM 4098 N N . ALA A 1 535 ? -8.985 -4.668 49.821 1.00 54.66 535 ALA A N 1
ATOM 4099 C CA . ALA A 1 535 ? -9.785 -5.507 48.930 1.00 54.66 535 ALA A CA 1
ATOM 4100 C C . ALA A 1 535 ? -9.352 -5.356 47.469 1.00 54.66 535 ALA A C 1
ATOM 4102 O O . ALA A 1 535 ? -8.830 -4.338 47.024 1.00 54.66 535 ALA A O 1
ATOM 4103 N N . TYR A 1 536 ? -9.574 -6.419 46.706 1.00 56.53 536 TYR A N 1
ATOM 4104 C CA . TYR A 1 536 ? -9.276 -6.491 45.282 1.00 56.53 536 TYR A CA 1
ATOM 4105 C C . TYR A 1 536 ? -10.120 -5.438 44.533 1.00 56.53 536 TYR A C 1
ATOM 4107 O O . TYR A 1 536 ? -11.314 -5.667 44.343 1.00 56.53 536 TYR A O 1
ATOM 4115 N N . CYS A 1 537 ? -9.546 -4.292 44.123 1.00 67.44 537 CYS A N 1
ATOM 4116 C CA . CYS A 1 537 ? -10.261 -3.361 43.237 1.00 67.44 537 CYS A CA 1
ATOM 4117 C C . CYS A 1 537 ? -10.617 -4.146 41.961 1.00 67.44 537 CYS A C 1
ATOM 4119 O O . CYS A 1 537 ? -9.703 -4.594 41.260 1.00 67.44 537 CYS A O 1
ATOM 4121 N N . GLN A 1 538 ? -11.900 -4.352 41.672 1.00 63.44 538 GLN A N 1
ATOM 4122 C CA . GLN A 1 538 ? -12.322 -5.082 40.476 1.00 63.44 538 GLN A CA 1
ATOM 4123 C C . GLN A 1 538 ? -12.280 -4.151 39.266 1.00 63.44 538 GLN A C 1
ATOM 4125 O O . GLN A 1 538 ? -12.738 -3.012 39.336 1.00 63.44 538 GLN A O 1
ATOM 4130 N N . ASP A 1 539 ? -11.696 -4.630 38.169 1.00 71.12 539 ASP A N 1
ATOM 4131 C CA . ASP A 1 539 ? -11.755 -3.910 36.900 1.00 71.12 539 ASP A CA 1
ATOM 4132 C C . ASP A 1 539 ? -13.208 -3.985 36.380 1.00 71.12 539 ASP A C 1
ATOM 4134 O O . ASP A 1 539 ? -13.873 -5.007 36.576 1.00 71.12 539 ASP A O 1
ATOM 4138 N N . PRO A 1 540 ? -13.749 -2.901 35.794 1.00 72.06 540 PRO A N 1
ATOM 4139 C CA . PRO A 1 540 ? -15.147 -2.863 35.372 1.00 72.06 540 PRO A CA 1
ATOM 4140 C C . PRO A 1 540 ? -15.382 -3.872 34.247 1.00 72.06 540 PRO A C 1
ATOM 4142 O O . PRO A 1 540 ? -14.683 -3.809 33.243 1.00 72.06 540 PRO A O 1
ATOM 4145 N N . SER A 1 541 ? -16.378 -4.755 34.359 1.00 78.62 541 SER A N 1
ATOM 4146 C CA . SER A 1 541 ? -16.748 -5.664 33.268 1.00 78.62 541 SER A CA 1
ATOM 4147 C C . SER A 1 541 ? -17.887 -5.100 32.419 1.00 78.62 541 SER A C 1
ATOM 4149 O O . SER A 1 541 ? -18.842 -4.513 32.936 1.00 78.62 541 SER A O 1
ATOM 4151 N N . GLN A 1 542 ? -17.867 -5.370 31.108 1.00 82.50 542 GLN A N 1
ATOM 4152 C CA . GLN A 1 542 ? -18.975 -5.035 30.201 1.00 82.50 542 GLN A CA 1
ATOM 4153 C C . GLN A 1 542 ? -20.332 -5.547 30.717 1.00 82.50 542 GLN A C 1
ATOM 4155 O O . GLN A 1 542 ? -21.340 -4.851 30.587 1.00 82.50 542 GLN A O 1
ATOM 4160 N N . SER A 1 543 ? -20.358 -6.715 31.366 1.00 79.81 543 SER A N 1
ATOM 4161 C CA . SER A 1 543 ? -21.586 -7.343 31.866 1.00 79.81 543 SER A CA 1
ATOM 4162 C C . SER A 1 543 ? -22.083 -6.817 33.215 1.00 79.81 543 SER A C 1
ATOM 4164 O O . SER A 1 543 ? -23.188 -7.172 33.623 1.00 79.81 543 SER A O 1
ATOM 4166 N N . ASP A 1 544 ? -21.287 -6.024 33.933 1.00 80.81 544 ASP A N 1
ATOM 4167 C CA . ASP A 1 544 ? -21.663 -5.560 35.272 1.00 80.81 544 ASP A CA 1
ATOM 4168 C C . ASP A 1 544 ? -22.792 -4.527 35.200 1.00 80.81 544 ASP A C 1
ATOM 4170 O O . ASP A 1 544 ? -22.970 -3.845 34.192 1.00 80.81 544 ASP A O 1
ATOM 4174 N N . THR A 1 545 ? -23.580 -4.381 36.264 1.00 85.25 545 THR A N 1
ATOM 4175 C CA . THR A 1 545 ? -24.595 -3.315 36.298 1.00 85.25 545 THR A CA 1
ATOM 4176 C C . THR A 1 545 ? -23.894 -1.959 36.323 1.00 85.25 545 THR A C 1
ATOM 4178 O O . THR A 1 545 ? -22.963 -1.771 37.100 1.00 85.25 545 THR A O 1
ATOM 4181 N N . ALA A 1 546 ? -24.314 -1.027 35.463 1.00 87.81 546 ALA A N 1
ATOM 4182 C CA . ALA A 1 546 ? -23.722 0.305 35.430 1.00 87.81 546 ALA A CA 1
ATOM 4183 C C . ALA A 1 546 ? -23.962 1.041 36.757 1.00 87.81 546 ALA A C 1
ATOM 4185 O O . ALA A 1 546 ? -25.095 1.095 37.242 1.00 87.81 546 ALA A O 1
ATOM 4186 N N . ASP A 1 547 ? -22.907 1.637 37.309 1.00 85.19 547 ASP A N 1
ATOM 4187 C CA . ASP A 1 547 ? -22.977 2.484 38.499 1.00 85.19 547 ASP A CA 1
ATOM 4188 C C . ASP A 1 547 ? -22.609 3.924 38.109 1.00 85.19 547 ASP A C 1
ATOM 4190 O O . ASP A 1 547 ? -21.488 4.159 37.647 1.00 85.19 547 ASP A O 1
ATOM 4194 N N . PRO A 1 548 ? -23.530 4.897 38.250 1.00 85.00 548 PRO A N 1
ATOM 4195 C CA . PRO A 1 548 ? -23.274 6.288 37.891 1.00 85.00 548 PRO A CA 1
ATOM 4196 C C . PRO A 1 548 ? -22.306 7.017 38.837 1.00 85.00 548 PRO A C 1
ATOM 4198 O O . PRO A 1 548 ? -21.870 8.120 38.509 1.00 85.00 548 PRO A O 1
ATOM 4201 N N . ASN A 1 549 ? -21.974 6.453 40.004 1.00 82.50 549 ASN A N 1
ATOM 4202 C CA . ASN A 1 549 ? -21.103 7.111 40.982 1.00 82.50 549 ASN A CA 1
ATOM 4203 C C . ASN A 1 549 ? -19.615 7.044 40.599 1.00 82.50 549 ASN A C 1
ATOM 4205 O O . ASN A 1 549 ? -18.846 7.943 40.958 1.00 82.50 549 ASN A O 1
ATOM 4209 N N . HIS A 1 550 ? -19.220 6.032 39.820 1.00 84.69 550 HIS A N 1
ATOM 4210 C CA . HIS A 1 550 ? -17.842 5.833 39.375 1.00 84.69 550 HIS A CA 1
ATOM 4211 C C . HIS A 1 550 ? -17.744 5.999 37.854 1.00 84.69 550 HIS A C 1
ATOM 4213 O O . HIS A 1 550 ? -18.504 5.400 37.097 1.00 84.69 550 HIS A O 1
ATOM 4219 N N . PHE A 1 551 ? -16.819 6.839 37.382 1.00 86.81 551 PHE A N 1
ATOM 4220 C CA . PHE A 1 551 ? -16.724 7.226 35.969 1.00 86.81 551 PHE A CA 1
ATOM 4221 C C . PHE A 1 551 ? -16.597 6.020 35.029 1.00 86.81 551 PHE A C 1
ATOM 4223 O O . PHE A 1 551 ? -17.368 5.905 34.074 1.00 86.81 551 PHE A O 1
ATOM 4230 N N . ILE A 1 552 ? -15.689 5.092 35.347 1.00 87.62 552 ILE A N 1
ATOM 4231 C CA . ILE A 1 552 ? -15.392 3.924 34.506 1.00 87.62 552 ILE A CA 1
ATOM 4232 C C . ILE A 1 552 ? -16.498 2.854 34.509 1.00 87.62 552 ILE A C 1
ATOM 4234 O O . ILE A 1 552 ? -16.452 1.924 33.709 1.00 87.62 552 ILE A O 1
ATOM 4238 N N . THR A 1 553 ? -17.491 2.961 35.401 1.00 87.06 553 THR A N 1
ATOM 4239 C CA . THR A 1 553 ? -18.635 2.033 35.488 1.00 87.06 553 THR A CA 1
ATOM 4240 C C . THR A 1 553 ? -19.929 2.633 34.945 1.00 87.06 553 THR A C 1
ATOM 4242 O O . THR A 1 553 ? -20.953 1.946 34.922 1.00 87.06 553 THR A O 1
ATOM 4245 N N . THR A 1 554 ? -19.918 3.903 34.527 1.00 88.31 554 THR A N 1
ATOM 4246 C CA . THR A 1 554 ? -21.091 4.538 33.917 1.00 88.31 554 THR A CA 1
ATOM 4247 C C . THR A 1 554 ? -21.477 3.828 32.621 1.00 88.31 554 THR A C 1
ATOM 4249 O O . THR A 1 554 ? -20.626 3.290 31.913 1.00 88.31 554 THR A O 1
ATOM 4252 N N . GLN A 1 555 ? -22.766 3.856 32.272 1.00 87.50 555 GLN A N 1
ATOM 4253 C CA . GLN A 1 555 ? -23.232 3.240 31.027 1.00 87.50 555 GLN A CA 1
ATOM 4254 C C . GLN A 1 555 ? -22.532 3.851 29.803 1.00 87.50 555 GLN A C 1
ATOM 4256 O O . GLN A 1 555 ? -22.030 3.115 28.965 1.00 87.50 555 GLN A O 1
ATOM 4261 N N . ALA A 1 556 ? -22.390 5.179 29.766 1.00 87.25 556 ALA A N 1
ATOM 4262 C CA . ALA A 1 556 ? -21.707 5.870 28.676 1.00 87.25 556 ALA A CA 1
ATOM 4263 C C . ALA A 1 556 ? -20.241 5.419 28.512 1.00 87.25 556 ALA A C 1
ATOM 4265 O O . ALA A 1 556 ? -19.789 5.220 27.391 1.00 87.25 556 ALA A O 1
ATOM 4266 N N . TYR A 1 557 ? -19.508 5.176 29.610 1.00 88.00 557 TYR A N 1
ATOM 4267 C CA . TYR A 1 557 ? -18.115 4.698 29.546 1.00 88.00 557 TYR A CA 1
ATOM 4268 C C . TYR A 1 557 ? -18.026 3.282 28.992 1.00 88.00 557 TYR A C 1
ATOM 4270 O O . TYR A 1 557 ? -17.111 2.958 28.231 1.00 88.00 557 TYR A O 1
ATOM 4278 N N . LYS A 1 558 ? -19.008 2.455 29.355 1.00 85.56 558 LYS A N 1
ATOM 4279 C CA . LYS A 1 558 ? -19.135 1.071 28.908 1.00 85.56 558 LYS A CA 1
ATOM 4280 C C . LYS A 1 558 ? -19.620 0.932 27.464 1.00 85.56 558 LYS A C 1
ATOM 4282 O O . LYS A 1 558 ? -19.342 -0.088 26.844 1.00 85.56 558 LYS A O 1
ATOM 4287 N N . ASP A 1 559 ? -20.306 1.938 26.934 1.00 86.44 559 ASP A N 1
ATOM 4288 C CA . ASP A 1 559 ? -20.796 1.959 25.551 1.00 86.44 559 ASP A CA 1
ATOM 4289 C C . ASP A 1 559 ? -19.741 2.447 24.548 1.00 86.44 559 ASP A C 1
ATOM 4291 O O . ASP A 1 559 ? -20.001 2.482 23.346 1.00 86.44 559 ASP A O 1
ATOM 4295 N N . ARG A 1 560 ? -18.541 2.818 25.015 1.00 88.12 560 ARG A N 1
ATOM 4296 C CA . ARG A 1 560 ? -17.451 3.231 24.129 1.00 88.12 560 ARG A CA 1
ATOM 4297 C C . ARG A 1 560 ? -17.005 2.055 23.262 1.00 88.12 560 ARG A C 1
ATOM 4299 O O . ARG A 1 560 ? -16.722 0.969 23.767 1.00 88.12 560 ARG A O 1
ATOM 4306 N N . ASP A 1 561 ? -16.928 2.300 21.960 1.00 89.31 561 ASP A N 1
ATOM 4307 C CA . ASP A 1 561 ? -16.674 1.282 20.945 1.00 89.31 561 ASP A CA 1
ATOM 4308 C C . ASP A 1 561 ? -15.843 1.837 19.776 1.00 89.31 561 ASP A C 1
ATOM 4310 O O . ASP A 1 561 ? -16.158 1.584 18.617 1.00 89.31 561 ASP A O 1
ATOM 4314 N N . THR A 1 562 ? -14.772 2.592 20.055 1.00 91.81 562 THR A N 1
ATOM 4315 C CA . THR A 1 562 ? -14.035 3.343 19.020 1.00 91.81 562 THR A CA 1
ATOM 4316 C C . THR A 1 562 ? -12.569 2.929 18.907 1.00 91.81 562 THR A C 1
ATOM 4318 O O . THR A 1 562 ? -11.861 2.796 19.905 1.00 91.81 562 THR A O 1
ATOM 4321 N N . VAL A 1 563 ? -12.084 2.806 17.672 1.00 93.88 563 VAL A N 1
ATOM 4322 C CA . VAL A 1 563 ? -10.664 2.724 17.320 1.00 93.88 563 VAL A CA 1
ATOM 4323 C C . VAL A 1 563 ? -10.231 4.016 16.641 1.00 93.88 563 VAL A C 1
ATOM 4325 O O . VAL A 1 563 ? -10.829 4.431 15.651 1.00 93.88 563 VAL A O 1
ATOM 4328 N N . TYR A 1 564 ? -9.150 4.611 17.132 1.00 94.88 564 TYR A N 1
ATOM 4329 C CA . TYR A 1 564 ? -8.496 5.762 16.525 1.00 94.88 564 TYR A CA 1
ATOM 4330 C C . TYR A 1 564 ? -7.242 5.358 15.771 1.00 94.88 564 TYR A C 1
ATOM 4332 O O . TYR A 1 564 ? -6.405 4.633 16.311 1.00 94.88 564 TYR A O 1
ATOM 4340 N N . VAL A 1 565 ? -7.071 5.886 14.565 1.00 94.19 565 VAL A N 1
ATOM 4341 C CA . VAL A 1 565 ? -5.850 5.701 13.779 1.00 94.19 565 VAL A CA 1
ATOM 4342 C C . VAL A 1 565 ? -5.546 6.946 12.954 1.00 94.19 565 VAL A C 1
ATOM 4344 O O . VAL A 1 565 ? -6.452 7.587 12.427 1.00 94.19 565 VAL A O 1
ATOM 4347 N N . GLY A 1 566 ? -4.273 7.316 12.882 1.00 93.38 566 GLY A N 1
ATOM 4348 C CA . GLY A 1 566 ? -3.802 8.375 11.999 1.00 93.38 566 GLY A CA 1
ATOM 4349 C C . GLY A 1 566 ? -3.541 7.837 10.594 1.00 93.38 566 GLY A C 1
ATOM 4350 O O . GLY A 1 566 ? -2.878 6.809 10.449 1.00 93.38 566 GLY A O 1
ATOM 4351 N N . GLY A 1 567 ? -4.076 8.518 9.586 1.00 91.62 567 GLY A N 1
ATOM 4352 C CA . GLY A 1 567 ? -3.869 8.245 8.170 1.00 91.62 567 GLY A CA 1
ATOM 4353 C C . GLY A 1 567 ? -3.030 9.332 7.500 1.00 91.62 567 GLY A C 1
ATOM 4354 O O . GLY A 1 567 ? -3.135 10.528 7.799 1.00 91.62 567 GLY A O 1
ATOM 4355 N N . ASN A 1 568 ? -2.195 8.923 6.546 1.00 89.19 568 ASN A N 1
ATOM 4356 C CA . ASN A 1 568 ? -1.403 9.848 5.731 1.00 89.19 568 ASN A CA 1
ATOM 4357 C C . ASN A 1 568 ? -2.226 10.560 4.644 1.00 89.19 568 ASN A C 1
ATOM 4359 O O . ASN A 1 568 ? -1.728 11.460 3.966 1.00 89.19 568 ASN A O 1
ATOM 4363 N N . ASP A 1 569 ? -3.524 10.265 4.580 1.00 91.19 569 ASP A N 1
ATOM 4364 C CA . ASP A 1 569 ? -4.546 11.077 3.925 1.00 91.19 569 ASP A CA 1
ATOM 4365 C C . ASP A 1 569 ? -4.921 12.355 4.715 1.00 91.19 569 ASP A C 1
ATOM 4367 O O . ASP A 1 569 ? -5.881 13.051 4.375 1.00 91.19 569 ASP A O 1
ATOM 4371 N N . GLY A 1 570 ? -4.144 12.714 5.741 1.00 92.69 570 GLY A N 1
ATOM 4372 C CA . GLY A 1 570 ? -4.295 13.955 6.500 1.00 92.69 570 GLY A CA 1
ATOM 4373 C C . GLY A 1 570 ? -5.309 13.871 7.633 1.00 92.69 570 GLY A C 1
ATOM 4374 O O . GLY A 1 570 ? -5.588 14.896 8.261 1.00 92.69 570 GLY A O 1
ATOM 4375 N N . MET A 1 571 ? -5.851 12.683 7.902 1.00 95.81 571 MET A N 1
ATOM 4376 C CA . MET A 1 571 ? -6.963 12.479 8.821 1.00 95.81 571 MET A CA 1
ATOM 4377 C C . MET A 1 571 ? -6.570 11.642 10.040 1.00 95.81 571 MET A C 1
ATOM 4379 O O . MET A 1 571 ? -5.820 10.677 9.967 1.00 95.81 571 MET A O 1
ATOM 4383 N N . LEU A 1 572 ? -7.133 11.989 11.194 1.00 96.44 572 LEU A N 1
ATOM 4384 C CA . LEU A 1 572 ? -7.348 11.051 12.290 1.00 96.44 572 LEU A CA 1
ATOM 4385 C C . LEU A 1 572 ? -8.719 10.405 12.076 1.00 96.44 572 LEU A C 1
ATOM 4387 O O . LEU A 1 572 ? -9.727 11.110 12.108 1.00 96.44 572 LEU A O 1
ATOM 4391 N N . HIS A 1 573 ? -8.767 9.094 11.879 1.00 96.75 573 HIS A N 1
ATOM 4392 C CA . HIS A 1 573 ? -10.007 8.345 11.686 1.00 96.75 573 HIS A CA 1
ATOM 4393 C C . HIS A 1 573 ? -10.506 7.749 12.998 1.00 96.75 573 HIS A C 1
ATOM 4395 O O . HIS A 1 573 ? -9.712 7.247 13.798 1.00 96.75 573 HIS A O 1
ATOM 4401 N N . ALA A 1 574 ? -11.826 7.757 13.178 1.00 96.62 574 ALA A N 1
ATOM 4402 C CA . ALA A 1 574 ? -12.529 7.070 14.250 1.00 96.62 574 ALA A CA 1
ATOM 4403 C C . ALA A 1 574 ? -13.412 5.964 13.656 1.00 96.62 574 ALA A C 1
ATOM 4405 O O . ALA A 1 574 ? -14.460 6.231 13.057 1.00 96.62 574 ALA A O 1
ATOM 4406 N N . PHE A 1 575 ? -12.988 4.715 13.823 1.00 95.50 575 PHE A N 1
ATOM 4407 C CA . PHE A 1 575 ? -13.722 3.533 13.380 1.00 95.50 575 PHE A CA 1
ATOM 4408 C C . PHE A 1 575 ? -14.491 2.911 14.529 1.00 95.50 575 PHE A C 1
ATOM 4410 O O . PHE A 1 575 ? -14.024 2.892 15.667 1.00 95.50 575 PHE A O 1
ATOM 4417 N N . ARG A 1 576 ? -15.660 2.357 14.228 1.00 92.81 576 ARG A N 1
ATOM 4418 C CA . ARG A 1 576 ? -16.411 1.577 15.202 1.00 92.81 576 ARG A CA 1
ATOM 4419 C C . ARG A 1 576 ? -15.737 0.218 15.437 1.00 92.81 576 ARG A C 1
ATOM 4421 O O . ARG A 1 576 ? -15.705 -0.610 14.537 1.00 92.81 576 ARG A O 1
ATOM 4428 N N . LEU A 1 577 ? -15.255 -0.027 16.650 1.00 90.19 577 LEU A N 1
ATOM 4429 C CA . LEU A 1 577 ? -14.718 -1.307 17.116 1.00 90.19 577 LEU A CA 1
ATOM 4430 C C . LEU A 1 577 ? -15.805 -2.370 17.306 1.00 90.19 577 LEU A C 1
ATOM 4432 O O . LEU A 1 577 ? -15.595 -3.529 16.968 1.00 90.19 577 LEU A O 1
ATOM 4436 N N . GLY A 1 578 ? -16.941 -1.969 17.881 1.00 87.94 578 GLY A N 1
ATOM 4437 C CA . GLY A 1 578 ? -17.924 -2.881 18.467 1.00 87.94 578 GLY A CA 1
ATOM 4438 C C . GLY A 1 578 ? -17.685 -3.151 19.955 1.00 87.94 578 GLY A C 1
ATOM 4439 O O . GLY A 1 578 ? -16.665 -2.772 20.534 1.00 87.94 578 GLY A O 1
ATOM 4440 N N . THR A 1 579 ? -18.653 -3.811 20.587 1.00 86.50 579 THR A N 1
ATOM 4441 C CA . THR A 1 579 ? -18.644 -4.111 22.022 1.00 86.50 579 THR A CA 1
ATOM 4442 C C . THR A 1 579 ? -18.180 -5.540 22.276 1.00 86.50 579 THR A C 1
ATOM 4444 O O . THR A 1 579 ? -18.925 -6.497 22.049 1.00 86.50 579 THR A O 1
ATOM 4447 N N . LEU A 1 580 ? -16.963 -5.690 22.803 1.00 87.50 580 LEU A N 1
ATOM 4448 C CA . LEU A 1 580 ? -16.433 -6.983 23.237 1.00 87.50 580 LEU A CA 1
ATOM 4449 C C . LEU A 1 580 ? -17.194 -7.496 24.469 1.00 87.50 580 LEU A C 1
ATOM 4451 O O . LEU A 1 580 ? -17.235 -6.827 25.505 1.00 87.50 580 LEU A O 1
ATOM 4455 N N . ARG A 1 581 ? -17.744 -8.708 24.381 1.00 85.81 581 ARG A N 1
ATOM 4456 C CA . ARG A 1 581 ? -18.457 -9.397 25.461 1.00 85.81 581 ARG A CA 1
ATOM 4457 C C . ARG A 1 581 ? -17.780 -10.715 25.794 1.00 85.81 581 ARG A C 1
ATOM 4459 O O . ARG A 1 581 ? -17.498 -11.533 24.928 1.00 85.81 581 ARG A O 1
ATOM 4466 N N . LEU A 1 582 ? -17.599 -10.956 27.087 1.00 85.00 582 LEU A N 1
ATOM 4467 C CA . LEU A 1 582 ? -17.017 -12.197 27.614 1.00 85.00 582 LEU A CA 1
ATOM 4468 C C . LEU A 1 582 ? -18.068 -13.086 28.282 1.00 85.00 582 LEU A C 1
ATOM 4470 O O . LEU A 1 582 ? -17.837 -14.274 28.512 1.00 85.00 582 LEU A O 1
ATOM 4474 N N . LYS A 1 583 ? -19.225 -12.507 28.612 1.00 83.50 583 LYS A N 1
ATOM 4475 C CA . LYS A 1 583 ? -20.358 -13.167 29.259 1.00 83.50 583 LYS A CA 1
ATOM 4476 C C . LYS A 1 583 ? -21.640 -12.737 28.552 1.00 83.50 583 LYS A C 1
ATOM 4478 O O . LYS A 1 583 ? -21.886 -11.544 28.399 1.00 83.50 583 LYS A O 1
ATOM 4483 N N . TRP A 1 584 ? -22.451 -13.703 28.136 1.00 84.69 584 TRP A N 1
ATOM 4484 C CA . TRP A 1 584 ? -23.771 -13.479 27.548 1.00 84.69 584 TRP A CA 1
ATOM 4485 C C . TRP A 1 584 ? -24.666 -14.702 27.778 1.00 84.69 584 TRP A C 1
ATOM 4487 O O . TRP A 1 584 ? -24.189 -15.786 28.122 1.00 84.69 584 TRP A O 1
ATOM 4497 N N . ALA A 1 585 ? -25.979 -14.521 27.637 1.00 84.38 585 ALA A N 1
ATOM 4498 C CA . ALA A 1 585 ? -26.934 -15.615 27.767 1.00 84.38 585 ALA A CA 1
ATOM 4499 C C . ALA A 1 585 ? -26.783 -16.592 26.591 1.00 84.38 585 ALA A C 1
ATOM 4501 O O . ALA A 1 585 ? -26.768 -16.167 25.441 1.00 84.38 585 ALA A O 1
ATOM 4502 N N . GLY A 1 586 ? -26.694 -17.891 26.882 1.00 85.19 586 GLY A N 1
ATOM 4503 C CA . GLY A 1 586 ? -26.536 -18.924 25.853 1.00 85.19 586 GLY A CA 1
ATOM 4504 C C . GLY A 1 586 ? -25.101 -19.151 25.373 1.00 85.19 586 GLY A C 1
ATOM 4505 O O . GLY A 1 586 ? -24.926 -19.923 24.440 1.00 85.19 586 GLY A O 1
ATOM 4506 N N . LYS A 1 587 ? -24.099 -18.534 26.019 1.00 88.25 587 LYS A N 1
ATOM 4507 C CA . LYS A 1 587 ? -22.676 -18.776 25.746 1.00 88.25 587 LYS A CA 1
ATOM 4508 C C . LYS A 1 587 ? -22.342 -20.274 25.788 1.00 88.25 587 LYS A C 1
ATOM 4510 O O . LYS A 1 587 ? -22.581 -20.932 26.805 1.00 88.25 587 LYS A O 1
ATOM 4515 N N . GLY A 1 588 ? -21.791 -20.788 24.695 1.00 87.19 588 GLY A N 1
ATOM 4516 C CA . GLY A 1 588 ? -21.313 -22.156 24.542 1.00 87.19 588 GLY A CA 1
ATOM 4517 C C . GLY A 1 588 ? -20.065 -22.451 25.378 1.00 87.19 588 GLY A C 1
ATOM 4518 O O . GLY A 1 588 ? -19.342 -21.555 25.811 1.00 87.19 588 GLY A O 1
ATOM 4519 N N . ASN A 1 589 ? -19.789 -23.740 25.600 1.00 88.94 589 ASN A N 1
ATOM 4520 C CA . ASN A 1 589 ? -18.686 -24.186 26.466 1.00 88.94 589 ASN A CA 1
ATOM 4521 C C . ASN A 1 589 ? -17.289 -23.849 25.919 1.00 88.94 589 ASN A C 1
ATOM 4523 O O . ASN A 1 589 ? -16.344 -23.782 26.700 1.00 88.94 589 ASN A O 1
ATOM 4527 N N . TYR A 1 590 ? -17.165 -23.659 24.604 1.00 91.12 590 TYR A N 1
ATOM 4528 C CA . TYR A 1 590 ? -15.893 -23.408 23.917 1.00 91.12 590 TYR A CA 1
ATOM 4529 C C . TYR A 1 590 ? -15.809 -22.001 23.317 1.00 91.12 590 TYR A C 1
ATOM 4531 O O . TYR A 1 590 ? -14.864 -21.686 22.601 1.00 91.12 590 TYR A O 1
ATOM 4539 N N . GLU A 1 591 ? -16.794 -21.153 23.604 1.00 91.56 591 GLU A N 1
ATOM 4540 C CA . GLU A 1 591 ? -16.800 -19.765 23.164 1.00 91.56 591 GLU A CA 1
ATOM 4541 C C . GLU A 1 591 ? -16.012 -18.932 24.179 1.00 91.56 591 GLU A C 1
ATOM 4543 O O . GLU A 1 591 ? -16.270 -18.978 25.384 1.00 91.56 591 GLU A O 1
ATOM 4548 N N . ALA A 1 592 ? -15.036 -18.152 23.728 1.00 89.94 592 ALA A N 1
ATOM 4549 C CA . ALA A 1 592 ? -14.227 -17.310 24.606 1.00 89.94 592 ALA A CA 1
ATOM 4550 C C . ALA A 1 592 ? -14.789 -15.884 24.693 1.00 89.94 592 ALA A C 1
ATOM 4552 O O . ALA A 1 592 ? -14.924 -15.350 25.799 1.00 89.94 592 ALA A O 1
ATOM 4553 N N . ALA A 1 593 ? -15.185 -15.308 23.558 1.00 90.56 593 ALA A N 1
ATOM 4554 C CA . ALA A 1 593 ? -15.667 -13.936 23.437 1.00 90.56 593 ALA A CA 1
ATOM 4555 C C . ALA A 1 593 ? -16.698 -13.797 22.311 1.00 90.56 593 ALA A C 1
ATOM 4557 O O . ALA A 1 593 ? -16.822 -14.675 21.468 1.00 90.56 593 ALA A O 1
ATOM 4558 N N . SER A 1 594 ? -17.436 -12.693 22.303 1.00 89.56 594 SER A N 1
ATOM 4559 C CA . SER A 1 594 ? -18.250 -12.276 21.163 1.00 89.56 594 SER A CA 1
ATOM 4560 C C . SER A 1 594 ? -18.169 -10.768 20.961 1.00 89.56 594 SER A C 1
ATOM 4562 O O . SER A 1 594 ? -17.938 -10.021 21.916 1.00 89.56 594 SER A O 1
ATOM 4564 N N . LEU A 1 595 ? -18.360 -10.323 19.723 1.00 88.38 595 LEU A N 1
ATOM 4565 C CA . LEU A 1 595 ? -18.400 -8.915 19.342 1.00 88.38 595 LEU A CA 1
ATOM 4566 C C . LEU A 1 595 ? -19.814 -8.587 18.850 1.00 88.38 595 LEU A C 1
ATOM 4568 O O . LEU A 1 595 ? -20.300 -9.196 17.902 1.00 88.38 595 LEU A O 1
ATOM 4572 N N . ASP A 1 596 ? -20.501 -7.660 19.525 1.00 77.12 596 ASP A N 1
ATOM 4573 C CA . ASP A 1 596 ? -21.849 -7.184 19.149 1.00 77.12 596 ASP A CA 1
ATOM 4574 C C . ASP A 1 596 ? -22.935 -8.281 18.953 1.00 77.12 596 ASP A C 1
ATOM 4576 O O . ASP A 1 596 ? -23.920 -8.088 18.241 1.00 77.12 596 ASP A O 1
ATOM 4580 N N . SER A 1 597 ? -22.842 -9.409 19.670 1.00 54.50 597 SER A N 1
ATOM 4581 C CA . SER A 1 597 ? -23.750 -10.578 19.576 1.00 54.50 597 SER A CA 1
ATOM 4582 C C . SER A 1 597 ? -25.218 -10.356 19.997 1.00 54.50 597 SER A C 1
ATOM 4584 O O . SER A 1 597 ? -26.011 -11.297 20.017 1.00 54.50 597 SER A O 1
ATOM 4586 N N . SER A 1 598 ? -25.634 -9.127 20.319 1.00 49.53 598 SER A N 1
ATOM 4587 C CA . SER A 1 598 ? -26.978 -8.823 20.827 1.00 49.53 598 SER A CA 1
ATOM 4588 C C . SER A 1 598 ? -27.906 -8.160 19.808 1.00 49.53 598 SER A C 1
ATOM 4590 O O . SER A 1 598 ? -28.629 -7.253 20.196 1.00 49.53 598 SER A O 1
ATOM 4592 N N . GLY A 1 599 ? -27.885 -8.558 18.530 1.00 45.78 599 GLY A N 1
ATOM 4593 C CA . GLY A 1 599 ? -28.930 -8.252 17.527 1.00 45.78 599 GLY A CA 1
ATOM 4594 C C . GLY A 1 599 ? -29.274 -6.774 17.250 1.00 45.78 599 GLY A C 1
ATOM 4595 O O . GLY A 1 599 ? -30.118 -6.507 16.400 1.00 45.78 599 GLY A O 1
ATOM 4596 N N . GLU A 1 600 ? -28.641 -5.820 17.934 1.00 43.81 600 GLU A N 1
ATOM 4597 C CA . GLU A 1 600 ? -29.015 -4.400 17.958 1.00 43.81 600 GLU A CA 1
ATOM 4598 C C . GLU A 1 600 ? -27.908 -3.470 17.443 1.00 43.81 600 GLU A C 1
ATOM 4600 O O . GLU A 1 600 ? -28.097 -2.257 17.382 1.00 43.81 600 GLU A O 1
ATOM 4605 N N . MET A 1 601 ? -26.751 -3.995 17.029 1.00 53.03 601 MET A N 1
ATOM 4606 C CA . MET A 1 601 ? -25.611 -3.161 16.646 1.00 53.03 601 MET A CA 1
ATOM 4607 C C . MET A 1 601 ? -25.044 -3.551 15.276 1.00 53.03 601 MET A C 1
ATOM 4609 O O . MET A 1 601 ? -24.281 -4.493 15.129 1.00 53.03 601 MET A O 1
ATOM 4613 N N . THR A 1 602 ? -25.437 -2.790 14.250 1.00 70.94 602 THR A N 1
ATOM 4614 C CA . THR A 1 602 ? -24.931 -2.883 12.869 1.00 70.94 602 THR A CA 1
ATOM 4615 C C . THR A 1 602 ? -23.783 -1.901 12.633 1.00 70.94 602 THR A C 1
ATOM 4617 O O . THR A 1 602 ? -23.855 -0.774 13.119 1.00 70.94 602 THR A O 1
ATOM 4620 N N . GLY A 1 603 ? -22.784 -2.256 11.823 1.00 83.62 603 GLY A N 1
ATOM 4621 C CA . GLY A 1 603 ? -21.764 -1.304 11.351 1.00 83.62 603 GLY A CA 1
ATOM 4622 C C . GLY A 1 603 ? -20.414 -1.378 12.070 1.00 83.62 603 GLY A C 1
ATOM 4623 O O . GLY A 1 603 ? -19.794 -0.343 12.305 1.00 83.62 603 GLY A O 1
ATOM 4624 N N . LEU A 1 604 ? -19.968 -2.581 12.444 1.00 90.75 604 LEU A N 1
ATOM 4625 C CA . LEU A 1 604 ? -18.576 -2.839 12.836 1.00 90.75 604 LEU A CA 1
ATOM 4626 C C . LEU A 1 604 ? -17.620 -2.341 11.747 1.00 90.75 604 LEU A C 1
ATOM 4628 O O . LEU A 1 604 ? -17.924 -2.493 10.569 1.00 90.75 604 LEU A O 1
ATOM 4632 N N . GLY A 1 605 ? -16.506 -1.720 12.123 1.00 92.06 605 GLY A N 1
ATOM 4633 C CA . GLY A 1 605 ? -15.519 -1.154 11.202 1.00 92.06 605 GLY A CA 1
ATOM 4634 C C . GLY A 1 605 ? -15.978 0.077 10.410 1.00 92.06 605 GLY A C 1
ATOM 4635 O O . GLY A 1 605 ? -15.176 0.640 9.664 1.00 92.06 605 GLY A O 1
ATOM 4636 N N . GLU A 1 606 ? -17.230 0.536 10.551 1.00 93.56 606 GLU A N 1
ATOM 4637 C CA . GLU A 1 606 ? -17.690 1.761 9.887 1.00 93.56 606 GLU A CA 1
ATOM 4638 C C . GLU A 1 606 ? -16.962 2.991 10.454 1.00 93.56 606 GLU A C 1
ATOM 4640 O O . GLU A 1 606 ? -16.833 3.169 11.669 1.00 93.56 606 GLU A O 1
ATOM 4645 N N . GLU A 1 607 ? -16.527 3.887 9.566 1.00 95.88 607 GLU A N 1
ATOM 4646 C CA . GLU A 1 607 ? -16.021 5.202 9.960 1.00 95.88 607 GLU A CA 1
ATOM 4647 C C . GLU A 1 607 ? -17.162 6.052 10.538 1.00 95.88 607 GLU A C 1
ATOM 4649 O O . GLU A 1 607 ? -18.147 6.355 9.847 1.00 95.88 607 GLU A O 1
ATOM 4654 N N . ARG A 1 608 ? -17.020 6.434 11.811 1.00 94.06 608 ARG A N 1
ATOM 4655 C CA . ARG A 1 608 ? -17.953 7.312 12.529 1.00 94.06 608 ARG A CA 1
ATOM 4656 C C . ARG A 1 608 ? -17.711 8.766 12.160 1.00 94.06 608 ARG A C 1
ATOM 4658 O O . ARG A 1 608 ? -18.651 9.487 11.839 1.00 94.06 608 ARG A O 1
ATOM 4665 N N . TRP A 1 609 ? -16.449 9.170 12.216 1.00 96.25 609 TRP A N 1
ATOM 4666 C CA . TRP A 1 609 ? -15.985 10.493 11.839 1.00 96.25 609 TRP A CA 1
ATOM 4667 C C . TRP A 1 609 ? -14.482 10.467 11.552 1.00 96.25 609 TRP A C 1
ATOM 4669 O O . TRP A 1 609 ? -13.771 9.546 11.956 1.00 96.25 609 TRP A O 1
ATOM 4679 N N . ALA A 1 610 ? -14.001 11.503 10.876 1.00 97.50 610 ALA A N 1
ATOM 4680 C CA . ALA A 1 610 ? -12.582 11.787 10.717 1.00 97.50 610 ALA A CA 1
ATOM 4681 C C . ALA A 1 610 ? -12.284 13.246 11.088 1.00 97.50 610 ALA A C 1
ATOM 4683 O O . ALA A 1 610 ? -13.167 14.102 11.032 1.00 97.50 610 ALA A O 1
ATOM 4684 N N . PHE A 1 611 ? -11.050 13.541 11.485 1.00 97.50 611 PHE A N 1
ATOM 4685 C CA . PHE A 1 611 ? -10.606 14.892 11.819 1.00 97.50 611 PHE A CA 1
ATOM 4686 C C . PHE A 1 611 ? -9.337 15.254 11.056 1.00 97.50 611 PHE A C 1
ATOM 4688 O O . PHE A 1 611 ? -8.343 14.537 11.133 1.00 97.50 611 PHE A O 1
ATOM 4695 N N . ILE A 1 612 ? -9.354 16.396 10.373 1.00 97.25 612 ILE A N 1
ATOM 4696 C CA . ILE A 1 612 ? -8.206 16.953 9.659 1.00 97.25 612 ILE A CA 1
ATOM 4697 C C . ILE A 1 612 ? -7.620 18.097 10.491 1.00 97.25 612 ILE A C 1
ATOM 4699 O O . ILE A 1 612 ? -8.263 19.149 10.624 1.00 97.25 612 ILE A O 1
ATOM 4703 N N . PRO A 1 613 ? -6.395 17.955 11.027 1.00 95.12 613 PRO A N 1
ATOM 4704 C CA . PRO A 1 613 ? -5.721 19.049 11.708 1.00 95.12 613 PRO A CA 1
ATOM 4705 C C . PRO A 1 613 ? -5.488 20.232 10.765 1.00 95.12 613 PRO A C 1
ATOM 4707 O O . PRO A 1 613 ? -5.119 20.047 9.607 1.00 95.12 613 PRO A O 1
ATOM 4710 N N . LYS A 1 614 ? -5.587 21.462 11.283 1.00 93.81 614 LYS A N 1
ATOM 4711 C CA . LYS A 1 614 ? -5.349 22.694 10.506 1.00 93.81 614 LYS A CA 1
ATOM 4712 C C . LYS A 1 614 ? -4.061 22.647 9.676 1.00 93.81 614 LYS A C 1
ATOM 4714 O O . LYS A 1 614 ? -4.044 23.072 8.528 1.00 93.81 614 LYS A O 1
ATOM 4719 N N . ASN A 1 615 ? -2.985 22.128 10.265 1.00 92.38 615 ASN A N 1
ATOM 4720 C CA . ASN A 1 615 ? -1.669 22.083 9.628 1.00 92.38 615 ASN A CA 1
ATOM 4721 C C . ASN A 1 615 ? -1.577 21.051 8.494 1.00 92.38 615 ASN A C 1
ATOM 4723 O O . ASN A 1 615 ? -0.640 21.130 7.710 1.00 92.38 615 ASN A O 1
ATOM 4727 N N . ALA A 1 616 ? -2.517 20.107 8.399 1.00 94.19 616 ALA A N 1
ATOM 4728 C CA . ALA A 1 616 ? -2.588 19.143 7.305 1.00 94.19 616 ALA A CA 1
ATOM 4729 C C . ALA A 1 616 ? -3.334 19.703 6.078 1.00 94.19 616 ALA A C 1
ATOM 4731 O O . ALA A 1 616 ? -3.066 19.257 4.966 1.00 94.19 616 ALA A O 1
ATOM 4732 N N . LEU A 1 617 ? -4.211 20.705 6.257 1.00 95.12 617 LEU A N 1
ATOM 4733 C CA . LEU A 1 617 ? -5.061 21.262 5.191 1.00 95.12 617 LEU A CA 1
ATOM 4734 C C . LEU A 1 617 ? -4.292 21.667 3.916 1.00 95.12 617 LEU A C 1
ATOM 4736 O O . LEU A 1 617 ? -4.712 21.225 2.846 1.00 95.12 617 LEU A O 1
ATOM 4740 N N . PRO A 1 618 ? -3.155 22.398 3.974 1.00 94.25 618 PRO A N 1
ATOM 4741 C CA . PRO A 1 618 ? -2.451 22.821 2.758 1.00 94.25 618 PRO A CA 1
ATOM 4742 C C . PRO A 1 618 ? -1.867 21.655 1.951 1.00 94.25 618 PRO A C 1
ATOM 4744 O O . PRO A 1 618 ? -1.565 21.794 0.770 1.00 94.25 618 PRO A O 1
ATOM 4747 N N . TYR A 1 619 ? -1.671 20.501 2.595 1.00 92.31 619 TYR A N 1
ATOM 4748 C CA . TYR A 1 619 ? -1.043 19.332 1.987 1.00 92.31 619 TYR A CA 1
ATOM 4749 C C . TYR A 1 619 ? -2.054 18.384 1.337 1.00 92.31 619 TYR A C 1
ATOM 4751 O O . TYR A 1 619 ? -1.657 17.496 0.585 1.00 92.31 619 TYR A O 1
ATOM 4759 N N . LEU A 1 620 ? -3.357 18.571 1.576 1.00 94.19 620 LEU A N 1
ATOM 4760 C CA . LEU A 1 620 ? -4.391 17.716 0.988 1.00 94.19 620 LEU A CA 1
ATOM 4761 C C . LEU A 1 620 ? -4.421 17.804 -0.537 1.00 94.19 620 LEU A C 1
ATOM 4763 O O . LEU A 1 620 ? -4.736 16.814 -1.191 1.00 94.19 620 LEU A O 1
ATOM 4767 N N . ARG A 1 621 ? -4.034 18.951 -1.110 1.00 90.62 621 ARG A N 1
ATOM 4768 C CA . ARG A 1 621 ? -3.963 19.135 -2.565 1.00 90.62 621 ARG A CA 1
ATOM 4769 C C . ARG A 1 621 ? -3.035 18.129 -3.251 1.00 90.62 621 ARG A C 1
ATOM 4771 O O . ARG A 1 621 ? -3.312 17.726 -4.367 1.00 90.62 621 ARG A O 1
ATOM 4778 N N . TYR A 1 622 ? -1.975 17.671 -2.581 1.00 86.81 622 TYR A N 1
ATOM 4779 C CA . TYR A 1 622 ? -1.038 16.716 -3.178 1.00 86.81 622 TYR A CA 1
ATOM 4780 C C . TYR A 1 622 ? -1.673 15.329 -3.344 1.00 86.81 622 TYR A C 1
ATOM 4782 O O . TYR A 1 622 ? -1.244 14.544 -4.179 1.00 86.81 622 TYR A O 1
ATOM 4790 N N . GLN A 1 623 ? -2.734 15.010 -2.593 1.00 87.38 623 GLN A N 1
ATOM 4791 C CA . GLN A 1 623 ? -3.377 13.699 -2.689 1.00 87.38 623 GLN A CA 1
ATOM 4792 C C . GLN A 1 623 ? -4.106 13.450 -4.007 1.00 87.38 623 GLN A C 1
ATOM 4794 O O . GLN A 1 623 ? -4.402 12.285 -4.297 1.00 87.38 623 GLN A O 1
ATOM 4799 N N . LYS A 1 624 ? -4.439 14.496 -4.773 1.00 87.81 624 LYS A N 1
ATOM 4800 C CA . LYS A 1 624 ? -5.032 14.337 -6.105 1.00 87.81 624 LYS A CA 1
ATOM 4801 C C . LYS A 1 624 ? -3.988 14.215 -7.218 1.00 87.81 624 LYS A C 1
ATOM 4803 O O . LYS A 1 624 ? -4.352 13.802 -8.303 1.00 87.81 624 LYS A O 1
ATOM 4808 N N . GLU A 1 625 ? -2.713 14.507 -6.972 1.00 81.50 625 GLU A N 1
ATOM 4809 C CA . GLU A 1 625 ? -1.683 14.487 -8.020 1.00 81.50 625 GLU A CA 1
ATOM 4810 C C . GLU A 1 625 ? -1.404 13.062 -8.533 1.00 81.50 625 GLU A C 1
ATOM 4812 O O . GLU A 1 625 ? -1.312 12.113 -7.748 1.00 81.50 625 GLU A O 1
ATOM 4817 N N . GLN A 1 626 ? -1.234 12.906 -9.852 1.00 71.50 626 GLN A N 1
ATOM 4818 C CA . GLN A 1 626 ? -0.956 11.614 -10.507 1.00 71.50 626 GLN A CA 1
ATOM 4819 C C . GLN A 1 626 ? 0.330 10.951 -9.994 1.00 71.50 626 GLN A C 1
ATOM 4821 O O . GLN A 1 626 ? 0.411 9.730 -9.820 1.00 71.50 626 GLN A O 1
ATOM 4826 N N . ASP A 1 627 ? 1.344 11.760 -9.705 1.00 65.25 627 ASP A N 1
ATOM 4827 C CA . ASP A 1 627 ? 2.660 11.338 -9.244 1.00 65.25 627 ASP A CA 1
ATOM 4828 C C . ASP A 1 627 ? 2.823 11.428 -7.721 1.00 65.25 627 ASP A C 1
ATOM 4830 O O . ASP A 1 627 ? 3.957 11.404 -7.239 1.00 65.25 627 ASP A O 1
ATOM 4834 N N . TYR A 1 628 ? 1.719 11.461 -6.956 1.00 68.31 628 TYR A N 1
ATOM 4835 C CA . TYR A 1 628 ? 1.736 11.568 -5.493 1.00 68.31 628 TYR A CA 1
ATOM 4836 C C . TYR A 1 628 ? 2.809 10.665 -4.852 1.00 68.31 628 TYR A C 1
ATOM 4838 O O . TYR A 1 628 ? 2.710 9.431 -4.799 1.00 68.31 628 TYR A O 1
ATOM 4846 N N . CYS A 1 629 ? 3.863 11.321 -4.359 1.00 58.16 629 CYS A N 1
ATOM 4847 C CA . CYS A 1 629 ? 5.098 10.711 -3.858 1.00 58.16 629 CYS A CA 1
ATOM 4848 C C . CYS A 1 629 ? 5.085 10.444 -2.345 1.00 58.16 629 CYS A C 1
ATOM 4850 O O . CYS A 1 629 ? 6.158 10.282 -1.760 1.00 58.16 629 CYS A O 1
ATOM 4852 N N . HIS A 1 630 ? 3.886 10.368 -1.756 1.00 74.88 630 HIS A N 1
ATOM 4853 C CA . HIS A 1 630 ? 3.618 10.184 -0.328 1.00 74.88 630 HIS A CA 1
ATOM 4854 C C . HIS A 1 630 ? 4.050 11.333 0.579 1.00 74.88 630 HIS A C 1
ATOM 4856 O O . HIS A 1 630 ? 5.142 11.887 0.458 1.00 74.88 630 HIS A O 1
ATOM 4862 N N . LEU A 1 631 ? 3.172 11.684 1.518 1.00 80.25 631 LEU A N 1
ATOM 4863 C CA . LEU A 1 631 ? 3.426 12.690 2.540 1.00 80.25 631 LEU A CA 1
ATOM 4864 C C . LEU A 1 631 ? 2.996 12.154 3.901 1.00 80.25 631 LEU A C 1
ATOM 4866 O O . LEU A 1 631 ? 1.830 11.834 4.109 1.00 80.25 631 LEU A O 1
ATOM 4870 N N . TYR A 1 632 ? 3.927 12.153 4.849 1.00 82.81 632 TYR A N 1
ATOM 4871 C CA . TYR A 1 632 ? 3.626 11.878 6.249 1.00 82.81 632 TYR A CA 1
ATOM 4872 C C . TYR A 1 632 ? 2.861 13.060 6.848 1.00 82.81 632 TYR A C 1
ATOM 4874 O O . TYR A 1 632 ? 3.431 14.139 7.032 1.00 82.81 632 TYR A O 1
ATOM 4882 N N . THR A 1 633 ? 1.573 12.872 7.137 1.00 87.31 633 THR A N 1
ATOM 4883 C CA . THR A 1 633 ? 0.704 13.934 7.668 1.00 87.31 633 THR A CA 1
ATOM 4884 C C . THR A 1 633 ? 0.261 13.613 9.092 1.00 87.31 633 THR A C 1
ATOM 4886 O O . THR A 1 633 ? 0.835 14.145 10.043 1.00 87.31 633 THR A O 1
ATOM 4889 N N . VAL A 1 634 ? -0.714 12.719 9.268 1.00 90.31 634 VAL A N 1
ATOM 4890 C CA . VAL A 1 634 ? -1.162 12.225 10.578 1.00 90.31 634 VAL A CA 1
ATOM 4891 C C . VAL A 1 634 ? -0.623 10.809 10.781 1.00 90.31 634 VAL A C 1
ATOM 4893 O O . VAL A 1 634 ? -1.362 9.839 10.819 1.00 90.31 634 VAL A O 1
ATOM 4896 N N . ASP A 1 635 ? 0.699 10.687 10.890 1.00 82.62 635 ASP A N 1
ATOM 4897 C CA . ASP A 1 635 ? 1.367 9.379 10.822 1.00 82.62 635 ASP A CA 1
ATOM 4898 C C . ASP A 1 635 ? 1.703 8.767 12.189 1.00 82.62 635 ASP A C 1
ATOM 4900 O O . ASP A 1 635 ? 1.926 7.569 12.309 1.00 82.62 635 ASP A O 1
ATOM 4904 N N . LEU A 1 636 ? 1.771 9.573 13.250 1.00 85.38 636 LEU A N 1
ATOM 4905 C CA . LEU A 1 636 ? 2.124 9.062 14.573 1.00 85.38 636 LEU A CA 1
ATOM 4906 C C . LEU A 1 636 ? 0.929 8.414 15.275 1.00 85.38 636 LEU A C 1
ATOM 4908 O O . LEU A 1 636 ? -0.240 8.652 14.970 1.00 85.38 636 LEU A O 1
ATOM 4912 N N . THR A 1 637 ? 1.253 7.582 16.258 1.00 85.12 637 THR A N 1
ATOM 4913 C CA . THR A 1 637 ? 0.274 6.913 17.114 1.00 85.12 637 THR A CA 1
ATOM 4914 C C . THR A 1 637 ? -0.476 7.942 17.975 1.00 85.12 637 THR A C 1
ATOM 4916 O O . THR A 1 637 ? 0.184 8.671 18.724 1.00 85.12 637 THR A O 1
ATOM 4919 N N . PRO A 1 638 ? -1.823 8.010 17.924 1.00 89.62 638 PRO A N 1
ATOM 4920 C CA . PRO A 1 638 ? -2.586 8.877 18.814 1.00 89.62 638 PRO A CA 1
ATOM 4921 C C . PRO A 1 638 ? -2.439 8.436 20.278 1.00 89.62 638 PRO A C 1
ATOM 4923 O O . PRO A 1 638 ? -2.139 7.278 20.580 1.00 89.62 638 PRO A O 1
ATOM 4926 N N . THR A 1 639 ? -2.685 9.360 21.205 1.00 89.94 639 THR A N 1
ATOM 4927 C CA . THR A 1 639 ? -2.732 9.071 22.645 1.00 89.94 639 THR A CA 1
ATOM 4928 C C . THR A 1 639 ? -4.146 9.310 23.144 1.00 89.94 639 THR A C 1
ATOM 4930 O O . THR A 1 639 ? -4.691 10.395 22.959 1.00 89.94 639 THR A O 1
ATOM 4933 N N . VAL A 1 640 ? -4.716 8.302 23.799 1.00 90.50 640 VAL A N 1
ATOM 4934 C CA . VAL A 1 640 ? -6.031 8.365 24.443 1.00 90.50 640 VAL A CA 1
ATOM 4935 C C . VAL A 1 640 ? -5.847 8.219 25.947 1.00 90.50 640 VAL A C 1
ATOM 4937 O O . VAL A 1 640 ? -5.033 7.413 26.395 1.00 90.50 640 VAL A O 1
ATOM 4940 N N . PHE A 1 641 ? -6.560 9.025 26.724 1.00 89.75 641 PHE A N 1
ATOM 4941 C CA . PHE A 1 641 ? -6.536 8.982 28.182 1.00 89.75 641 PHE A CA 1
ATOM 4942 C C . PHE A 1 641 ? -7.815 9.607 28.734 1.00 89.75 641 PHE A C 1
ATOM 4944 O O . PHE A 1 641 ? -8.413 10.471 28.096 1.00 89.75 641 PHE A O 1
ATOM 4951 N N . ASP A 1 642 ? -8.208 9.186 29.932 1.00 89.19 642 ASP A N 1
ATOM 4952 C CA . ASP A 1 642 ? -9.297 9.833 30.660 1.00 89.19 642 ASP A CA 1
ATOM 4953 C C . ASP A 1 642 ? -8.761 11.060 31.405 1.00 89.19 642 ASP A C 1
ATOM 4955 O O . ASP A 1 642 ? -7.699 10.987 32.028 1.00 89.19 642 ASP A O 1
ATOM 4959 N N . ALA A 1 643 ? -9.497 12.172 31.378 1.00 87.06 643 ALA A N 1
ATOM 4960 C CA . ALA A 1 643 ? -9.108 13.408 32.049 1.00 87.06 643 ALA A CA 1
ATOM 4961 C C . ALA A 1 643 ? -10.309 14.119 32.678 1.00 87.06 643 ALA A C 1
ATOM 4963 O O . ALA A 1 643 ? -11.403 14.125 32.123 1.00 87.06 643 ALA A O 1
ATOM 4964 N N . SER A 1 644 ? -10.074 14.785 33.809 1.00 80.19 644 SER A N 1
ATOM 4965 C CA . SER A 1 644 ? -11.007 15.751 34.393 1.00 80.19 644 SER A CA 1
ATOM 4966 C C . SER A 1 644 ? -10.450 17.155 34.181 1.00 80.19 644 SER A C 1
ATOM 4968 O O . SER A 1 644 ? -9.358 17.472 34.657 1.00 80.19 644 SER A O 1
ATOM 4970 N N . ILE A 1 645 ? -11.165 17.989 33.425 1.00 81.00 645 ILE A N 1
ATOM 4971 C CA . ILE A 1 645 ? -10.706 19.323 33.019 1.00 81.00 645 ILE A CA 1
ATOM 4972 C C . ILE A 1 645 ? -11.773 20.344 33.404 1.00 81.00 645 ILE A C 1
ATOM 4974 O O . ILE A 1 645 ? -12.938 20.181 33.059 1.00 81.00 645 ILE A O 1
ATOM 4978 N N . ASN A 1 646 ? -11.377 21.415 34.101 1.00 72.69 646 ASN A N 1
ATOM 4979 C CA . ASN A 1 646 ? -12.232 22.564 34.442 1.00 72.69 646 ASN A CA 1
ATOM 4980 C C . ASN A 1 646 ? -13.570 22.229 35.152 1.00 72.69 646 ASN A C 1
ATOM 4982 O O . ASN A 1 646 ? -14.464 23.074 35.196 1.00 72.69 646 ASN A O 1
ATOM 4986 N N . GLY A 1 647 ? -13.712 21.029 35.727 1.00 66.94 647 GLY A N 1
ATOM 4987 C CA . GLY A 1 647 ? -14.923 20.559 36.405 1.00 66.94 647 GLY A CA 1
ATOM 4988 C C . GLY A 1 647 ? -14.825 20.615 37.931 1.00 66.94 647 GLY A C 1
ATOM 4989 O O . GLY A 1 647 ? -13.747 20.473 38.509 1.00 66.94 647 GLY A O 1
ATOM 4990 N N . SER A 1 648 ? -15.964 20.798 38.605 1.00 68.06 648 SER A N 1
ATOM 4991 C CA . SER A 1 648 ? -16.071 20.497 40.038 1.00 68.06 648 SER A CA 1
ATOM 4992 C C . SER A 1 648 ? -16.163 18.979 40.238 1.00 68.06 648 SER A C 1
ATOM 4994 O O . SER A 1 648 ? -16.598 18.263 39.339 1.00 68.06 648 SER A O 1
ATOM 4996 N N . ALA A 1 649 ? -15.822 18.472 41.427 1.00 62.41 649 ALA A N 1
ATOM 4997 C CA . ALA A 1 649 ? -15.889 17.033 41.735 1.00 62.41 649 ALA A CA 1
ATOM 4998 C C . ALA A 1 649 ? -17.290 16.407 41.532 1.00 62.41 649 ALA A C 1
ATOM 5000 O O . ALA A 1 649 ? -17.429 15.189 41.459 1.00 62.41 649 ALA A O 1
ATOM 5001 N N . SER A 1 650 ? -18.326 17.247 41.452 1.00 61.97 650 SER A N 1
ATOM 5002 C CA . SER A 1 650 ? -19.739 16.877 41.315 1.00 61.97 650 SER A CA 1
ATOM 5003 C C . SER A 1 650 ? -20.324 17.226 39.942 1.00 61.97 650 SER A C 1
ATOM 5005 O O . SER A 1 650 ? -21.531 17.091 39.748 1.00 61.97 650 SER A O 1
ATOM 5007 N N . ALA A 1 651 ? -19.513 17.750 39.017 1.00 65.81 651 ALA A N 1
ATOM 5008 C CA . ALA A 1 651 ? -19.963 18.087 37.674 1.00 65.81 651 ALA A CA 1
ATOM 5009 C C . ALA A 1 651 ? -20.347 16.819 36.897 1.00 65.81 651 ALA A C 1
ATOM 5011 O O . ALA A 1 651 ? -19.762 15.752 37.096 1.00 65.81 651 ALA A O 1
ATOM 5012 N N . VAL A 1 652 ? -21.331 16.951 36.002 1.00 63.62 652 VAL A N 1
ATOM 5013 C CA . VAL A 1 652 ? -21.690 15.889 35.052 1.00 63.62 652 VAL A CA 1
ATOM 5014 C C . VAL A 1 652 ? -20.459 15.585 34.200 1.00 63.62 652 VAL A C 1
ATOM 5016 O O . VAL A 1 652 ? -19.838 16.503 33.667 1.00 63.62 652 VAL A O 1
ATOM 5019 N N . ARG A 1 653 ? -20.085 14.307 34.125 1.00 67.25 653 ARG A N 1
ATOM 5020 C CA . ARG A 1 653 ? -18.909 13.845 33.384 1.00 67.25 653 ARG A CA 1
ATOM 5021 C C . ARG A 1 653 ? -19.326 13.536 31.954 1.00 67.25 653 ARG A C 1
ATOM 5023 O O . ARG A 1 653 ? -20.270 12.775 31.761 1.00 67.25 653 ARG A O 1
ATOM 5030 N N . ASP A 1 654 ? -18.645 14.157 31.001 1.00 59.22 654 ASP A N 1
ATOM 5031 C CA . ASP A 1 654 ? -18.800 13.865 29.576 1.00 59.22 654 ASP A CA 1
ATOM 5032 C C . ASP A 1 654 ? -17.973 12.620 29.230 1.00 59.22 654 ASP A C 1
ATOM 5034 O O . ASP A 1 654 ? -16.904 12.418 29.822 1.00 59.22 654 ASP A O 1
ATOM 5038 N N . VAL A 1 655 ? -18.485 11.768 28.343 1.00 57.47 655 VAL A N 1
ATOM 5039 C CA . VAL A 1 655 ? -17.882 10.470 28.000 1.00 57.47 655 VAL A CA 1
ATOM 5040 C C . VAL A 1 655 ? -17.801 10.281 26.500 1.00 57.47 655 VAL A C 1
ATOM 5042 O O . VAL A 1 655 ? -18.844 10.479 25.839 1.00 57.47 655 VAL A O 1
#

Mean predicted aligned error: 15.34 Å

Sequence (655 aa):
MEGVVQSVVGTRARLGLSFYKTNAPRPQGGFVQVNVSGGSLSSTVNQINLTRPSTNTPLAETLWTVAGYFAQTASMESGPGPRYSSADYTINNTADPYNYGTGGQPSYPSCAKSFVLYITDGEPCADGYLPATLKSYANGRSNYDCYDLNPGNPGRGGYCPAVGSFAASTFPTCNGGWQGGYVSGMEDVALYVHTNDLRTAATKDITGKQVLTLYSVFAFGKGSTLLRYAAINGGFEDFNGNDVPDLQSEWDNNGDGEPDSFYEAVDGQELEKSIRDAFSSILKRAASGTAASVLASGEGSGANLIQAVFYPRKRIGNDIIGWAGVVQDLWYYVDPLYTNSSVREDTVKDNILSLPDDNIVSIYFDTTDQMVKAKKYDSDQDGNIGALNSTILFEDLKNLWEAGKILWQRDLTAKPRTIYTTTDGSSLFDFSVANAGSLSALLDVQDENSDLNKTDDAEYLIRYIHGEDFIGMDRNVDGTDDFRSRTVSMDGVSNTWKLGDIINSTPKIVSWYRLNRYDRDYGDTTYGPCDDPLAYCQDPSQSDTADPNHFITTQAYKDRDTVYVGGNDGMLHAFRLGTLRLKWAGKGNYEAASLDSSGEMTGLGEERWAFIPKNALPYLRYQKEQDYCHLYTVDLTPTVFDASINGSASAVRDV

pLDDT: mean 82.65, std 12.45, range [38.22, 97.88]

Foldseek 3Di:
DDALCCPQVNVLAQDWDKDADADPDDDAAIATPGASQDDDSVNRVVCVVPDDDHHFAQQQLNLLLVLCLQQLDADDLPFADVNVDCRRADRAQSRHNQANDPPRPRDGDQQDAAEDEAEDQDAGAQYARDRPCQLFQCPVFAPQTKWDPCPPDLQAWIWTPDDDPAHIDTGDRDPDDDDGGNTQGLLSSLLPQAQAQSYDPVRPPYFERHGYAYAYEHELDDRDSSRQSSNQSNHFQPPPPSSYSPDCCRFPLVPPPGGQRYYYDNDDVSRSVRVSSNSLSVSLVSDPDFPWFWDWDDDFFKTKIKTKTWHCWDAFPSDIDGQAIKIFIWIWTAQPVRPDIFTWAPQVLLQFAFLQRIWGWDWDQDSHSRAIKIWTFGGDLRNDGHHTPDIGHPVPGRTNDMLQVVLQVDDCVVPFAFEWEDDPVPDIDGLALVCLVVLQVLLQADPQLPPPDSSVVSRVLSVVLSFDADPPDRNNPPNDHLFAAQWHDDPRDIGGRNAGHARAARKDAQALWAPDPCCLPPVPCQAAPDPDPPDDRDTAALPDQADNSHNSRHPVSHPGFWIWTFHLLQKTWIFGRAHKHQDDPPDDPRTRIGGNNPPPDDGHSHTPHIYHYSNSSNVNSLNGDNSNPTDRHRHHYDDDHDDDPPDDSPDDDDD